Protein AF-A0A3M1JWD9-F1 (afdb_monomer_lite)

Structure (mmCIF, N/CA/C/O backbone):
data_AF-A0A3M1JWD9-F1
#
_entry.id   AF-A0A3M1JWD9-F1
#
loop_
_atom_site.group_PDB
_atom_site.id
_atom_site.type_symbol
_atom_site.label_atom_id
_atom_site.label_alt_id
_atom_site.label_comp_id
_atom_site.label_asym_id
_atom_site.label_entity_id
_atom_site.label_seq_id
_atom_site.pdbx_PDB_ins_code
_atom_site.Cartn_x
_atom_site.Cartn_y
_atom_site.Cartn_z
_atom_site.occupancy
_atom_site.B_iso_or_equiv
_atom_site.auth_seq_id
_atom_site.auth_comp_id
_atom_site.auth_asym_id
_atom_site.auth_atom_id
_atom_site.pdbx_PDB_model_num
ATOM 1 N N . MET A 1 1 ? -65.377 -47.200 75.978 1.00 35.69 1 MET A N 1
ATOM 2 C CA . MET A 1 1 ? -64.411 -48.024 76.741 1.00 35.69 1 MET A CA 1
ATOM 3 C C . MET A 1 1 ? -63.009 -47.502 76.427 1.00 35.69 1 MET A C 1
ATOM 5 O O . MET A 1 1 ? -62.787 -47.122 75.287 1.00 35.69 1 MET A O 1
ATOM 9 N N . LYS A 1 2 ? -62.111 -47.412 77.419 1.00 32.00 2 LYS A N 1
ATOM 10 C CA . LYS A 1 2 ? -60.648 -47.199 77.240 1.00 32.00 2 LYS A CA 1
ATOM 11 C C . LYS A 1 2 ? -60.027 -48.441 76.540 1.00 32.00 2 LYS A C 1
ATOM 13 O O . LYS A 1 2 ? -60.719 -49.461 76.590 1.00 32.00 2 LYS A O 1
ATOM 18 N N . PRO A 1 3 ? -58.803 -48.431 75.941 1.00 41.81 3 PRO A N 1
ATOM 19 C CA . PRO A 1 3 ? -57.572 -47.765 76.435 1.00 41.81 3 PRO A CA 1
ATOM 20 C C . PRO A 1 3 ? -56.667 -47.033 75.382 1.00 41.81 3 PRO A C 1
ATOM 22 O O . PRO A 1 3 ? -56.728 -47.325 74.199 1.00 41.81 3 PRO A O 1
ATOM 25 N N . ILE A 1 4 ? -56.000 -45.916 75.739 1.00 27.55 4 ILE A N 1
ATOM 26 C CA . ILE A 1 4 ? -54.566 -45.740 76.148 1.00 27.55 4 ILE A CA 1
ATOM 27 C C . ILE A 1 4 ? -53.557 -45.538 74.980 1.00 27.55 4 ILE A C 1
ATOM 29 O O . ILE A 1 4 ? -53.114 -46.494 74.357 1.00 27.55 4 ILE A O 1
ATOM 33 N N . GLN A 1 5 ? -53.114 -44.282 74.790 1.00 41.72 5 GLN A N 1
ATOM 34 C CA . GLN A 1 5 ? -51.691 -43.902 74.580 1.00 41.72 5 GLN A CA 1
ATOM 35 C C . GLN A 1 5 ? -50.957 -43.988 75.943 1.00 41.72 5 GLN A C 1
ATOM 37 O O . GLN A 1 5 ? -51.644 -43.756 76.943 1.00 41.72 5 GLN A O 1
ATOM 42 N N . PRO A 1 6 ? -49.638 -44.290 76.064 1.00 43.62 6 PRO A N 1
ATOM 43 C CA . PRO A 1 6 ? -48.493 -43.409 75.697 1.00 43.62 6 PRO A CA 1
ATOM 44 C C . PRO A 1 6 ? -47.287 -44.213 75.120 1.00 43.62 6 PRO A C 1
ATOM 46 O O . PRO A 1 6 ? -47.471 -45.382 74.803 1.00 43.62 6 PRO A O 1
ATOM 49 N N . PHE A 1 7 ? -46.045 -43.742 74.898 1.00 26.66 7 PHE A N 1
ATOM 50 C CA . PHE A 1 7 ? -45.289 -42.470 75.062 1.00 26.66 7 PHE A CA 1
ATOM 51 C C . PHE A 1 7 ? -44.666 -42.090 73.676 1.00 26.66 7 PHE A C 1
ATOM 53 O O . PHE A 1 7 ? -44.664 -42.931 72.784 1.00 26.66 7 PHE A O 1
ATOM 60 N N . ILE A 1 8 ? -44.275 -40.857 73.303 1.00 28.14 8 ILE A N 1
ATOM 61 C CA . ILE A 1 8 ? -43.216 -39.929 73.789 1.00 28.14 8 ILE A CA 1
ATOM 62 C C . ILE A 1 8 ? -41.821 -40.586 73.768 1.00 28.14 8 ILE A C 1
ATOM 64 O O . ILE A 1 8 ? -41.510 -41.446 74.582 1.00 28.14 8 ILE A O 1
ATOM 68 N N . THR A 1 9 ? -40.956 -40.265 72.805 1.00 28.95 9 THR A N 1
ATOM 69 C CA . THR A 1 9 ? -39.949 -39.172 72.843 1.00 28.95 9 THR A CA 1
ATOM 70 C C . THR A 1 9 ? -39.309 -39.141 71.440 1.00 28.95 9 THR A C 1
ATOM 72 O O . THR A 1 9 ? -39.044 -40.223 70.929 1.00 28.95 9 THR A O 1
ATOM 75 N N . ALA A 1 10 ? -39.001 -38.053 70.724 1.00 28.61 10 ALA A N 1
ATOM 76 C CA . ALA A 1 10 ? -39.147 -36.583 70.813 1.00 28.61 10 ALA A CA 1
ATOM 77 C C . ALA A 1 10 ? -38.858 -36.026 69.380 1.00 28.61 10 ALA A C 1
ATOM 79 O O . ALA A 1 10 ? -38.551 -36.820 68.495 1.00 28.61 10 ALA A O 1
ATOM 80 N N . PHE A 1 11 ? -38.786 -34.732 69.042 1.00 25.92 11 PHE A N 1
ATOM 81 C CA . PHE A 1 11 ? -39.515 -33.479 69.322 1.00 25.92 11 PHE A CA 1
ATOM 82 C C . PHE A 1 11 ? -38.855 -32.414 68.401 1.00 25.92 11 PHE A C 1
ATOM 84 O O . PHE A 1 11 ? -37.634 -32.366 68.342 1.00 25.92 11 PHE A O 1
ATOM 91 N N . MET A 1 12 ? -39.644 -31.576 67.709 1.00 24.31 12 MET A N 1
ATOM 92 C CA . MET A 1 12 ? -39.230 -30.385 66.921 1.00 24.31 12 MET A CA 1
ATOM 93 C C . MET A 1 12 ? -38.185 -30.523 65.778 1.00 24.31 12 MET A C 1
ATOM 95 O O . MET A 1 12 ? -36.985 -30.533 66.018 1.00 24.31 12 MET A O 1
ATOM 99 N N . ILE A 1 13 ? -38.635 -30.370 64.520 1.00 29.95 13 ILE A N 1
ATOM 100 C CA . ILE A 1 13 ? -38.531 -29.097 63.761 1.00 29.95 13 ILE A CA 1
ATOM 101 C C . ILE A 1 13 ? -39.474 -29.111 62.529 1.00 29.95 13 ILE A C 1
ATOM 103 O O . ILE A 1 13 ? -39.575 -30.101 61.818 1.00 29.95 13 ILE A O 1
ATOM 107 N N . LEU A 1 14 ? -40.181 -27.985 62.370 1.00 26.78 14 LEU A N 1
ATOM 108 C CA . LEU A 1 14 ? -41.050 -27.465 61.293 1.00 26.78 14 LEU A CA 1
ATOM 109 C C . LEU A 1 14 ? -41.799 -28.385 60.297 1.00 26.78 14 LEU A C 1
ATOM 111 O O . LEU A 1 14 ? -41.238 -29.069 59.448 1.00 26.78 14 LEU A O 1
ATOM 115 N N . VAL A 1 15 ? -43.120 -28.167 60.275 1.00 31.98 15 VAL A N 1
ATOM 116 C CA . VAL A 1 15 ? -44.049 -28.472 59.177 1.00 31.98 15 VAL A CA 1
ATOM 117 C C . VAL A 1 15 ? -44.292 -27.197 58.361 1.00 31.98 15 VAL A C 1
ATOM 119 O O . VAL A 1 15 ? -44.825 -26.247 58.924 1.00 31.98 15 VAL A O 1
ATOM 122 N N . LEU A 1 16 ? -43.973 -27.196 57.059 1.00 28.28 16 LEU A N 1
ATOM 123 C CA . LEU A 1 16 ? -44.715 -26.509 55.978 1.00 28.28 16 LEU A CA 1
ATOM 124 C C . LEU A 1 16 ? -44.060 -26.855 54.622 1.00 28.28 16 LEU A C 1
ATOM 126 O O . LEU A 1 16 ? -43.038 -26.283 54.264 1.00 28.28 16 LEU A O 1
ATOM 130 N N . GLY A 1 17 ? -44.602 -27.821 53.871 1.00 30.42 17 GLY A N 1
ATOM 131 C CA . GLY A 1 17 ? -43.954 -28.232 52.611 1.00 30.42 17 GLY A CA 1
ATOM 132 C C . GLY A 1 17 ? -44.650 -29.298 51.764 1.00 30.42 17 GLY A C 1
ATOM 133 O O . GLY A 1 17 ? -44.000 -29.880 50.902 1.00 30.42 17 GLY A O 1
ATOM 134 N N . LEU A 1 18 ? -45.935 -29.603 52.000 1.00 30.53 18 LEU A N 1
ATOM 135 C CA . LEU A 1 18 ? -46.625 -30.687 51.278 1.00 30.53 18 LEU A CA 1
ATOM 136 C C . LEU A 1 18 ? -48.117 -30.425 50.975 1.00 30.53 18 LEU A C 1
ATOM 138 O O . LEU A 1 18 ? -48.943 -31.331 51.012 1.00 30.53 18 LEU A O 1
ATOM 142 N N . ILE A 1 19 ? -48.457 -29.175 50.652 1.00 30.81 19 ILE A N 1
ATOM 143 C CA . ILE A 1 19 ? -49.712 -28.756 50.001 1.00 30.81 19 ILE A CA 1
ATOM 144 C C . ILE A 1 19 ? -49.275 -27.611 49.066 1.00 30.81 19 ILE A C 1
ATOM 146 O O . ILE A 1 19 ? -48.967 -26.537 49.561 1.00 30.81 19 ILE A O 1
ATOM 150 N N . THR A 1 20 ? -49.026 -27.798 47.767 1.00 29.70 20 THR A N 1
ATOM 151 C CA . THR A 1 20 ? -49.975 -28.219 46.725 1.00 29.70 20 THR A CA 1
ATOM 152 C C . THR A 1 20 ? -49.298 -29.017 45.591 1.00 29.70 20 THR A C 1
ATOM 154 O O . THR A 1 20 ? -48.556 -28.478 44.775 1.00 29.70 20 THR A O 1
ATOM 157 N N . ARG A 1 21 ? -49.616 -30.312 45.456 1.00 35.84 21 ARG A N 1
ATOM 158 C CA . ARG A 1 21 ? -49.364 -31.095 44.225 1.00 35.84 21 ARG A CA 1
ATOM 159 C C . ARG A 1 21 ? -50.585 -31.944 43.862 1.00 35.84 21 ARG A C 1
ATOM 161 O O . ARG A 1 21 ? -50.501 -33.165 43.861 1.00 35.84 21 ARG A O 1
ATOM 168 N N . LEU A 1 22 ? -51.721 -31.294 43.582 1.00 31.48 22 LEU A N 1
ATOM 169 C CA . LEU A 1 22 ? -52.832 -31.893 42.824 1.00 31.48 22 LEU A CA 1
ATOM 170 C C . LEU A 1 22 ? -53.835 -30.823 42.330 1.00 31.48 22 LEU A C 1
ATOM 172 O O . LEU A 1 22 ? -54.925 -30.670 42.872 1.00 31.48 22 LEU A O 1
ATOM 176 N N . SER A 1 23 ? -53.469 -30.064 41.294 1.00 28.20 23 SER A N 1
ATOM 177 C CA . SER A 1 23 ? -54.417 -29.226 40.532 1.00 28.20 23 SER A CA 1
ATOM 178 C C . SER A 1 23 ? -53.937 -28.994 39.094 1.00 28.20 23 SER A C 1
ATOM 180 O O . SER A 1 23 ? -53.903 -27.870 38.604 1.00 28.20 23 SER A O 1
ATOM 182 N N . ALA A 1 24 ? -53.525 -30.071 38.423 1.00 38.38 24 ALA A N 1
ATOM 183 C CA . ALA A 1 24 ? -53.175 -30.054 37.007 1.00 38.38 24 ALA A CA 1
ATOM 184 C C . ALA A 1 24 ? -54.353 -30.571 36.168 1.00 38.38 24 ALA A C 1
ATOM 186 O O . ALA A 1 24 ? -54.368 -31.739 35.787 1.00 38.38 24 ALA A O 1
ATOM 187 N N . GLN A 1 25 ? -55.343 -29.711 35.904 1.00 36.28 25 GLN A N 1
ATOM 188 C CA . GLN A 1 25 ? -56.221 -29.818 34.731 1.00 36.28 25 GLN A CA 1
ATOM 189 C C . GLN A 1 25 ? -57.067 -28.546 34.545 1.00 36.28 25 GLN A C 1
ATOM 191 O O . GLN A 1 25 ? -57.736 -28.111 35.476 1.00 36.28 25 GLN A O 1
ATOM 196 N N . ILE A 1 26 ? -57.096 -28.050 33.299 1.00 33.19 26 ILE A N 1
ATOM 197 C CA . ILE A 1 26 ? -57.916 -26.939 32.770 1.00 33.19 26 ILE A CA 1
ATOM 198 C C . ILE A 1 26 ? -57.458 -25.523 33.186 1.00 33.19 26 ILE A C 1
ATOM 200 O O . ILE A 1 26 ? -57.564 -25.128 34.341 1.00 33.19 26 ILE A O 1
ATOM 204 N N . GLY A 1 27 ? -57.064 -24.725 32.184 1.00 30.48 27 GLY A N 1
ATOM 205 C CA . GLY A 1 27 ? -56.788 -23.287 32.301 1.00 30.48 27 GLY A CA 1
ATOM 206 C C . GLY A 1 27 ? -55.312 -22.943 32.102 1.00 30.48 27 GLY A C 1
ATOM 207 O O . GLY A 1 27 ? -54.472 -23.317 32.913 1.00 30.48 27 GLY A O 1
ATOM 208 N N . GLY A 1 28 ? -54.993 -22.225 31.020 1.00 41.16 28 GLY A N 1
ATOM 209 C CA . GLY A 1 28 ? -53.650 -21.681 30.814 1.00 41.16 28 GLY A CA 1
ATOM 210 C C . GLY A 1 28 ? -53.363 -20.587 31.840 1.00 41.16 28 GLY A C 1
ATOM 211 O O . GLY A 1 28 ? -54.131 -19.632 31.945 1.00 41.16 28 GLY A O 1
ATOM 212 N N . VAL A 1 29 ? -52.273 -20.736 32.589 1.00 33.75 29 VAL A N 1
ATOM 213 C CA . VAL A 1 29 ? -51.795 -19.731 33.543 1.00 33.75 29 VAL A CA 1
ATOM 214 C C . VAL A 1 29 ? -50.568 -19.059 32.923 1.00 33.75 29 VAL A C 1
ATOM 216 O O . VAL A 1 29 ? -49.605 -19.771 32.631 1.00 33.75 29 VAL A O 1
ATOM 219 N N . PRO A 1 30 ? -50.580 -17.732 32.697 1.00 42.66 30 PRO A N 1
ATOM 220 C CA . PRO A 1 30 ? -49.376 -16.985 32.353 1.00 42.66 30 PRO A CA 1
ATOM 221 C C . PRO A 1 30 ? -48.346 -17.187 33.464 1.00 42.66 30 PRO A C 1
ATOM 223 O O . PRO A 1 30 ? -48.659 -17.014 34.644 1.00 42.66 30 PRO A O 1
ATOM 226 N N . MET A 1 31 ? -47.156 -17.665 33.108 1.00 50.00 31 MET A N 1
ATOM 227 C CA . MET A 1 31 ? -46.143 -18.015 34.095 1.00 50.00 31 MET A CA 1
ATOM 228 C C . MET A 1 31 ? -45.059 -16.918 34.143 1.00 50.00 31 MET A C 1
ATOM 230 O O . MET A 1 31 ? -44.410 -16.608 33.139 1.00 50.00 31 MET A O 1
ATOM 234 N N . THR A 1 32 ? -44.832 -16.383 35.346 1.00 53.12 32 THR A N 1
ATOM 235 C CA . THR A 1 32 ? -44.079 -15.149 35.653 1.00 53.12 32 THR A CA 1
ATOM 236 C C . THR A 1 32 ? -42.563 -15.366 35.857 1.00 53.12 32 THR A C 1
ATOM 238 O O . THR A 1 32 ? -42.017 -14.981 36.890 1.00 53.12 32 THR A O 1
ATOM 241 N N . TRP A 1 33 ? -41.881 -16.041 34.925 1.00 76.81 33 TRP A N 1
ATOM 242 C CA . TRP A 1 33 ? -40.472 -16.486 35.073 1.00 76.81 33 TRP A CA 1
ATOM 243 C C . TRP A 1 33 ? -39.522 -15.948 33.996 1.00 76.81 33 TRP A C 1
ATOM 245 O O . TRP A 1 33 ? -38.319 -16.152 34.110 1.00 76.81 33 TRP A O 1
ATOM 255 N N . LEU A 1 34 ? -40.013 -15.256 32.961 1.00 88.75 34 LEU A N 1
ATOM 256 C CA . LEU A 1 34 ? -39.143 -14.594 31.983 1.00 88.75 34 LEU A CA 1
ATOM 257 C C . LEU A 1 34 ? -38.710 -13.219 32.506 1.00 88.75 34 LEU A C 1
ATOM 259 O O . LEU A 1 34 ? -39.529 -12.434 32.976 1.00 88.75 34 LEU A O 1
ATOM 263 N N . SER A 1 35 ? -37.427 -12.909 32.361 1.00 88.06 35 SER A N 1
ATOM 264 C CA . SER A 1 35 ? -36.840 -11.592 32.607 1.00 88.06 35 SER A CA 1
ATOM 265 C C . SER A 1 35 ? -36.084 -11.111 31.369 1.00 88.06 35 SER A C 1
ATOM 267 O O . SER A 1 35 ? -35.582 -11.921 30.587 1.00 88.06 35 SER A O 1
ATOM 269 N N . ALA A 1 36 ? -36.006 -9.793 31.184 1.00 89.75 36 ALA A N 1
ATOM 270 C CA . ALA A 1 36 ? -35.262 -9.167 30.097 1.00 89.75 36 ALA A CA 1
ATOM 271 C C . ALA A 1 36 ? -34.431 -7.994 30.628 1.00 89.75 36 ALA A C 1
ATOM 273 O O . ALA A 1 36 ? -34.972 -6.989 31.089 1.00 89.75 36 ALA A O 1
ATOM 274 N N . THR A 1 37 ? -33.110 -8.120 30.550 1.00 85.94 37 THR A N 1
ATOM 275 C CA . THR A 1 37 ? -32.156 -7.071 30.914 1.00 85.94 37 THR A CA 1
ATOM 276 C C . THR A 1 37 ? -31.756 -6.298 29.655 1.00 85.94 37 THR A C 1
ATOM 278 O O . THR A 1 37 ? -31.309 -6.925 28.688 1.00 85.94 37 THR A O 1
ATOM 281 N N . PRO A 1 38 ? -31.902 -4.961 29.618 1.00 86.06 38 PRO A N 1
ATOM 282 C CA . PRO A 1 38 ? -31.451 -4.171 28.482 1.00 86.06 38 PRO A CA 1
ATOM 283 C C . PRO A 1 38 ? -29.920 -4.118 28.433 1.00 86.06 38 PRO A C 1
ATOM 285 O O . PRO A 1 38 ? -29.265 -3.878 29.446 1.00 86.06 38 PRO A O 1
ATOM 288 N N . GLY A 1 39 ? -29.372 -4.320 27.240 1.00 81.25 39 GLY A N 1
ATOM 289 C CA . GLY A 1 39 ? -27.975 -4.087 26.897 1.00 81.25 39 GLY A CA 1
ATOM 290 C C . GLY A 1 39 ? -27.831 -2.945 25.885 1.00 81.25 39 GLY A C 1
ATOM 291 O O . GLY A 1 39 ? -28.811 -2.294 25.509 1.00 81.25 39 GLY A O 1
ATOM 292 N N . ASN A 1 40 ? -26.602 -2.728 25.416 1.00 82.56 40 ASN A N 1
ATOM 293 C CA . ASN A 1 40 ? -26.287 -1.768 24.364 1.00 82.56 40 ASN A CA 1
ATOM 294 C C . ASN A 1 40 ? -26.535 -2.460 23.020 1.00 82.56 40 ASN A C 1
ATOM 296 O O . ASN A 1 40 ? -25.865 -3.442 22.702 1.00 82.56 40 ASN A O 1
ATOM 300 N N . ASN A 1 41 ? -27.557 -2.012 22.286 1.00 84.06 41 ASN A N 1
ATOM 301 C CA . ASN A 1 41 ? -28.119 -2.672 21.098 1.00 84.06 41 ASN A CA 1
ATOM 302 C C . ASN A 1 41 ? -28.364 -4.181 21.296 1.00 84.06 41 ASN A C 1
ATOM 304 O O . ASN A 1 41 ? -28.258 -4.982 20.371 1.00 84.06 41 ASN A O 1
ATOM 308 N N . SER A 1 42 ? -28.701 -4.575 22.526 1.00 85.88 42 SER A N 1
ATOM 309 C CA . SER A 1 42 ? -28.906 -5.970 22.907 1.00 85.88 42 SER A CA 1
ATOM 310 C C . SER A 1 42 ? -29.948 -6.112 24.020 1.00 85.88 42 SER A C 1
ATOM 312 O O . SER A 1 42 ? -30.280 -5.154 24.720 1.00 85.88 42 SER A O 1
ATOM 314 N N . VAL A 1 43 ? -30.491 -7.317 24.182 1.00 89.19 43 VAL A N 1
ATOM 315 C CA . VAL A 1 43 ? -31.325 -7.727 25.320 1.00 89.19 43 VAL A CA 1
ATOM 316 C C . VAL A 1 43 ? -30.861 -9.094 25.784 1.00 89.19 43 VAL A C 1
ATOM 318 O O . VAL A 1 43 ? -30.867 -10.043 25.005 1.00 89.19 43 VAL A O 1
ATOM 321 N N . ARG A 1 44 ? -30.538 -9.227 27.070 1.00 89.31 44 ARG A N 1
ATOM 322 C CA . ARG A 1 44 ? -30.316 -10.532 27.695 1.00 89.31 44 ARG A CA 1
ATOM 323 C C . ARG A 1 44 ? -31.612 -11.010 28.338 1.00 89.31 44 ARG A C 1
ATOM 325 O O . ARG A 1 44 ? -32.059 -10.448 29.335 1.00 89.31 44 ARG A O 1
ATOM 332 N N . LEU A 1 45 ? -32.207 -12.046 27.766 1.00 92.25 45 LEU A N 1
ATOM 333 C CA . LEU A 1 45 ? -33.299 -12.803 28.362 1.00 92.25 45 LEU A CA 1
ATOM 334 C C . LEU A 1 45 ? -32.738 -13.830 29.348 1.00 92.25 45 LEU A C 1
ATOM 336 O O . LEU A 1 45 ? -31.727 -14.474 29.065 1.00 92.25 45 LEU A O 1
ATOM 340 N N . ALA A 1 46 ? -33.410 -14.011 30.479 1.00 89.25 46 ALA A N 1
ATOM 341 C CA . ALA A 1 46 ? -33.136 -15.104 31.408 1.00 89.25 46 ALA A CA 1
ATOM 342 C C . ALA A 1 46 ? -34.436 -15.616 32.034 1.00 89.25 46 ALA A C 1
ATOM 344 O O . ALA A 1 46 ? -35.350 -14.822 32.275 1.00 89.25 46 ALA A O 1
ATOM 345 N N . TRP A 1 47 ? -34.527 -16.922 32.281 1.00 89.19 47 TRP A N 1
ATOM 346 C CA . TRP A 1 47 ? -35.755 -17.575 32.729 1.00 89.19 47 TRP A CA 1
ATOM 347 C C . TRP A 1 47 ? -35.507 -18.816 33.598 1.00 89.19 47 TRP A C 1
ATOM 349 O O . TRP A 1 47 ? -34.475 -19.468 33.475 1.00 89.19 47 TRP A O 1
ATOM 359 N N . ASP A 1 48 ? -36.455 -19.182 34.461 1.00 84.12 48 ASP A N 1
ATOM 360 C CA . ASP A 1 48 ? -36.335 -20.391 35.295 1.00 84.12 48 ASP A CA 1
ATOM 361 C C . ASP A 1 48 ? -36.350 -21.703 34.474 1.00 84.12 48 ASP A C 1
ATOM 363 O O . ASP A 1 48 ? -37.097 -21.827 33.501 1.00 84.12 48 ASP A O 1
ATOM 367 N N . PRO A 1 49 ? -35.572 -22.736 34.852 1.00 83.75 49 PRO A N 1
ATOM 368 C CA . PRO A 1 49 ? -35.532 -23.995 34.112 1.00 83.75 49 PRO A CA 1
ATOM 369 C C . PRO A 1 49 ? -36.831 -24.803 34.264 1.00 83.75 49 PRO A C 1
ATOM 371 O O . PRO A 1 49 ? -37.258 -25.144 35.372 1.00 83.75 49 PRO A O 1
ATOM 374 N N . VAL A 1 50 ? -37.430 -25.191 33.134 1.00 83.31 50 VAL A N 1
ATOM 375 C CA . VAL A 1 50 ? -38.609 -26.066 33.094 1.00 83.31 50 VAL A CA 1
ATOM 376 C C . VAL A 1 50 ? -38.195 -27.514 33.372 1.00 83.31 50 VAL A C 1
ATOM 378 O O . VAL A 1 50 ? -37.603 -28.189 32.537 1.00 83.31 50 VAL A O 1
ATOM 381 N N . ASN A 1 51 ? -38.541 -28.017 34.556 1.00 80.31 51 ASN A N 1
ATOM 382 C CA . ASN A 1 51 ? -38.242 -29.388 34.976 1.00 80.31 51 ASN A CA 1
ATOM 383 C C . ASN A 1 51 ? -39.326 -30.387 34.517 1.00 80.31 51 ASN A C 1
ATOM 385 O O . ASN A 1 51 ? -40.001 -30.996 35.350 1.00 80.31 51 ASN A O 1
ATOM 389 N N . ASP A 1 52 ? -39.489 -30.555 33.201 1.00 83.50 52 ASP A N 1
ATOM 390 C CA . ASP A 1 52 ? -40.364 -31.573 32.596 1.00 83.50 52 ASP A CA 1
ATOM 391 C C . ASP A 1 52 ? -39.539 -32.559 31.739 1.00 83.50 52 ASP A C 1
ATOM 393 O O . ASP A 1 52 ? -38.784 -32.118 30.873 1.00 83.50 52 ASP A O 1
ATOM 397 N N . PRO A 1 53 ? -39.651 -33.889 31.939 1.00 82.62 53 PRO A N 1
ATOM 398 C CA . PRO A 1 53 ? -38.870 -34.876 31.186 1.00 82.62 53 PRO A CA 1
ATOM 399 C C . PRO A 1 53 ? -39.239 -34.970 29.695 1.00 82.62 53 PRO A C 1
ATOM 401 O O . PRO A 1 53 ? -38.509 -35.603 28.937 1.00 82.62 53 PRO A O 1
ATOM 404 N N . GLY A 1 54 ? -40.360 -34.379 29.272 1.00 84.44 54 GLY A N 1
ATOM 405 C CA . GLY A 1 54 ? -40.748 -34.243 27.871 1.00 84.44 54 GLY A CA 1
ATOM 406 C C . GLY A 1 54 ? -40.312 -32.926 27.222 1.00 84.44 54 GLY A C 1
ATOM 407 O O . GLY A 1 54 ? -40.654 -32.711 26.060 1.00 84.44 54 GLY A O 1
ATOM 408 N N . LEU A 1 55 ? -39.607 -32.032 27.927 1.00 87.50 55 LEU A N 1
ATOM 409 C CA . LEU A 1 55 ? -39.150 -30.748 27.386 1.00 87.50 55 LEU A CA 1
ATOM 410 C C . LEU A 1 55 ? -38.291 -30.945 26.124 1.00 87.50 55 LEU A C 1
ATOM 412 O O . LEU A 1 55 ? -37.198 -31.503 26.176 1.00 87.50 55 LEU A O 1
ATOM 416 N N . SER A 1 56 ? -38.787 -30.458 24.984 1.00 90.62 56 SER A N 1
ATOM 417 C CA . SER A 1 56 ? -38.170 -30.639 23.666 1.00 90.62 56 SER A CA 1
ATOM 418 C C . SER A 1 56 ? -37.674 -29.340 23.033 1.00 90.62 56 SER A C 1
ATOM 420 O O . SER A 1 56 ? -36.818 -29.389 22.144 1.00 90.62 56 SER A O 1
ATOM 422 N N . LYS A 1 57 ? -38.179 -28.169 23.452 1.00 92.31 57 LYS A N 1
ATOM 423 C CA . LYS A 1 57 ? -37.741 -26.873 22.906 1.00 92.31 57 LYS A CA 1
ATOM 424 C C . LYS A 1 57 ? -38.102 -25.684 23.804 1.00 92.31 57 LYS A C 1
ATOM 426 O O . LYS A 1 57 ? -39.224 -25.611 24.299 1.00 92.31 57 LYS A O 1
ATOM 431 N N . TYR A 1 58 ? -37.213 -24.696 23.888 1.00 92.62 58 TYR A N 1
ATOM 432 C CA . TYR A 1 58 ? -37.589 -23.303 24.159 1.00 92.62 58 TYR A CA 1
ATOM 433 C C . TYR A 1 58 ? -37.651 -22.533 22.839 1.00 92.62 58 TYR A C 1
ATOM 435 O O . TYR A 1 58 ? -36.771 -22.684 21.996 1.00 92.62 58 TYR A O 1
ATOM 443 N N . ILE A 1 59 ? -38.668 -21.703 22.635 1.00 94.00 59 ILE A N 1
ATOM 444 C CA . ILE A 1 59 ? -38.854 -20.890 21.427 1.00 94.00 59 ILE A CA 1
ATOM 445 C C . ILE A 1 59 ? -38.905 -19.427 21.861 1.00 94.00 59 ILE A C 1
ATOM 447 O O . ILE A 1 59 ? -39.759 -19.054 22.661 1.00 94.00 59 ILE A O 1
ATOM 451 N N . ILE A 1 60 ? -37.999 -18.602 21.339 1.00 95.00 60 ILE A N 1
ATOM 452 C CA . ILE A 1 60 ? -37.875 -17.192 21.705 1.00 95.00 60 ILE A CA 1
ATOM 453 C C . ILE A 1 60 ? -38.643 -16.365 20.672 1.00 95.00 60 ILE A C 1
ATOM 455 O O . ILE A 1 60 ? -38.340 -16.421 19.475 1.00 95.00 60 ILE A O 1
ATOM 459 N N . LEU A 1 61 ? -39.628 -15.589 21.127 1.00 95.62 61 LEU A N 1
ATOM 460 C CA . LEU A 1 61 ? -40.393 -14.662 20.298 1.00 95.62 61 LEU A CA 1
ATOM 461 C C . LEU A 1 61 ? -40.089 -13.211 20.673 1.00 95.62 61 LEU A C 1
ATOM 463 O O . LEU A 1 61 ? -39.907 -12.894 21.849 1.00 95.62 61 LEU A O 1
ATOM 467 N N . ARG A 1 62 ? -40.093 -12.334 19.665 1.00 96.50 62 ARG A N 1
ATOM 468 C CA . ARG A 1 62 ? -39.916 -10.884 19.797 1.00 96.50 62 ARG A CA 1
ATOM 469 C C . ARG A 1 62 ? -40.899 -10.119 18.920 1.00 96.50 62 ARG A C 1
ATOM 471 O O . ARG A 1 62 ? -41.082 -10.455 17.751 1.00 96.50 62 ARG A O 1
ATOM 478 N N . GLY A 1 63 ? -41.448 -9.029 19.443 1.00 95.06 63 GLY A N 1
ATOM 479 C CA . GLY A 1 63 ? -42.262 -8.066 18.704 1.00 95.06 63 GLY A CA 1
ATOM 480 C C . GLY A 1 63 ? -41.902 -6.616 19.021 1.00 95.06 63 GLY A C 1
ATOM 481 O O . GLY A 1 63 ? -41.219 -6.319 20.000 1.00 95.06 63 GLY A O 1
ATOM 482 N N . ARG A 1 64 ? -42.396 -5.692 18.187 1.00 93.38 64 ARG A N 1
ATOM 483 C CA . ARG A 1 64 ? -42.484 -4.253 18.527 1.00 93.38 64 ARG A CA 1
ATOM 484 C C . ARG A 1 64 ? -43.761 -3.929 19.316 1.00 93.38 64 ARG A C 1
ATOM 486 O O . ARG A 1 64 ? -43.877 -2.839 19.863 1.00 93.38 64 ARG A O 1
ATOM 493 N N . HIS A 1 65 ? -44.673 -4.899 19.391 1.00 91.94 65 HIS A N 1
ATOM 494 C CA . HIS A 1 65 ? -45.864 -4.930 20.231 1.00 91.94 65 HIS A CA 1
ATOM 495 C C . HIS A 1 65 ? -46.026 -6.345 20.807 1.00 91.94 65 HIS A C 1
ATOM 497 O O . HIS A 1 65 ? -45.569 -7.317 20.202 1.00 91.94 65 HIS A O 1
ATOM 503 N N . ASP A 1 66 ? -46.697 -6.453 21.946 1.00 88.00 66 ASP A N 1
ATOM 504 C CA . ASP A 1 66 ? -47.060 -7.697 22.636 1.00 88.00 66 ASP A CA 1
ATOM 505 C C . ASP A 1 66 ? -48.017 -8.590 21.824 1.00 88.00 66 ASP A C 1
ATOM 507 O O . ASP A 1 66 ? -47.876 -9.809 21.815 1.00 88.00 66 ASP A O 1
ATOM 511 N N . TRP A 1 67 ? -48.948 -8.000 21.073 1.00 84.62 67 TRP A N 1
ATOM 512 C CA . TRP A 1 67 ? -49.906 -8.728 20.227 1.00 84.62 67 TRP A CA 1
ATOM 513 C C . TRP A 1 67 ? -49.357 -9.169 18.854 1.00 84.62 67 TRP A C 1
ATOM 515 O O . TRP A 1 67 ? -50.077 -9.820 18.096 1.00 84.62 67 TRP A O 1
ATOM 525 N N . ASN A 1 68 ? -48.110 -8.832 18.502 1.00 88.94 68 ASN A N 1
ATOM 526 C CA . ASN A 1 68 ? -47.494 -9.228 17.228 1.00 88.94 68 ASN A CA 1
ATOM 527 C C . ASN A 1 68 ? -45.993 -9.508 17.393 1.00 88.94 68 ASN A C 1
ATOM 529 O O . ASN A 1 68 ? -45.146 -8.626 17.209 1.00 88.94 68 ASN A O 1
ATOM 533 N N . MET A 1 69 ? -45.684 -10.758 17.741 1.00 92.44 69 MET A N 1
ATOM 534 C CA . MET A 1 69 ? -44.328 -11.257 17.954 1.00 92.44 69 MET A CA 1
ATOM 535 C C . MET A 1 69 ? -43.996 -12.364 16.949 1.00 92.44 69 MET A C 1
ATOM 537 O O . MET A 1 69 ? -44.800 -13.264 16.711 1.00 92.44 69 MET A O 1
ATOM 541 N N . ALA A 1 70 ? -42.789 -12.323 16.389 1.00 94.31 70 ALA A N 1
ATOM 542 C CA . ALA A 1 70 ? -42.247 -13.369 15.531 1.00 94.31 70 ALA A CA 1
ATOM 543 C C . ALA A 1 70 ? -41.235 -14.217 16.308 1.00 94.31 70 ALA A C 1
ATOM 545 O O . ALA A 1 70 ? -40.526 -13.700 17.174 1.00 94.31 70 ALA A O 1
ATOM 546 N N . LYS A 1 71 ? -41.119 -15.506 15.970 1.00 95.38 71 LYS A N 1
ATOM 547 C CA . LYS A 1 71 ? -39.994 -16.330 16.426 1.00 95.38 71 LYS A CA 1
ATOM 548 C C . LYS A 1 71 ? -38.688 -15.709 15.919 1.00 95.38 71 LYS A C 1
ATOM 550 O O . LYS A 1 71 ? -38.539 -15.535 14.711 1.00 95.38 71 LYS A O 1
ATOM 555 N N . ILE A 1 72 ? -37.754 -15.444 16.828 1.00 95.19 72 ILE A N 1
ATOM 556 C CA . ILE A 1 72 ? -36.381 -15.048 16.487 1.00 95.19 72 ILE A CA 1
ATOM 557 C C . ILE A 1 72 ? -35.396 -16.208 16.633 1.00 95.19 72 ILE A C 1
ATOM 559 O O . ILE A 1 72 ? -34.490 -16.316 15.816 1.00 95.19 72 ILE A O 1
ATOM 563 N N . ASP A 1 73 ? -35.613 -17.116 17.592 1.00 95.12 73 ASP A N 1
ATOM 564 C CA . ASP A 1 73 ? -34.751 -18.288 17.780 1.00 95.12 73 ASP A CA 1
ATOM 565 C C . ASP A 1 73 ? -35.466 -19.437 18.522 1.00 95.12 73 ASP A C 1
ATOM 567 O O . ASP A 1 73 ? -36.637 -19.332 18.903 1.00 95.12 73 ASP A O 1
ATOM 571 N N . SER A 1 74 ? -34.796 -20.573 18.701 1.00 93.19 74 SER A N 1
ATOM 572 C CA . SER A 1 74 ? -35.219 -21.657 19.585 1.00 93.19 74 SER A CA 1
ATOM 573 C C . SER A 1 74 ? -34.061 -22.546 20.023 1.00 93.19 74 SER A C 1
ATOM 575 O O . SER A 1 74 ? -33.290 -22.987 19.176 1.00 93.19 74 SER A O 1
ATOM 577 N N . ILE A 1 75 ? -34.053 -22.940 21.295 1.00 91.94 75 ILE A N 1
ATOM 578 C CA . ILE A 1 75 ? -33.112 -23.904 21.873 1.00 91.94 75 ILE A CA 1
ATOM 579 C C . ILE A 1 75 ? -33.776 -25.297 21.871 1.00 91.94 75 ILE A C 1
ATOM 581 O O . ILE A 1 75 ? -34.731 -25.503 22.626 1.00 91.94 75 ILE A O 1
ATOM 585 N N . PRO A 1 76 ? -33.352 -26.247 21.014 1.00 92.31 76 PRO A N 1
ATOM 586 C CA . PRO A 1 76 ? -33.886 -27.609 20.984 1.00 92.31 76 PRO A CA 1
ATOM 587 C C . PRO A 1 76 ? -33.227 -28.507 22.040 1.00 92.31 76 PRO A C 1
ATOM 589 O O . PRO A 1 76 ? -32.034 -28.384 22.298 1.00 92.31 76 PRO A O 1
ATOM 592 N N . ASN A 1 77 ? -33.992 -29.455 22.590 1.00 88.50 77 ASN A N 1
ATOM 593 C CA . ASN A 1 77 ? -33.565 -30.401 23.634 1.00 88.50 77 ASN A CA 1
ATOM 594 C C . ASN A 1 77 ? -32.789 -29.736 24.800 1.00 88.50 77 ASN A C 1
ATOM 596 O O . ASN A 1 77 ? -31.686 -30.185 25.122 1.00 88.50 77 ASN A O 1
ATOM 600 N N . PRO A 1 78 ? -33.316 -28.648 25.397 1.00 85.62 78 PRO A N 1
ATOM 601 C CA . PRO A 1 78 ? -32.583 -27.859 26.380 1.00 85.62 78 PRO A CA 1
ATOM 602 C C . PRO A 1 78 ? -32.303 -28.639 27.671 1.00 85.62 78 PRO A C 1
ATOM 604 O O . PRO A 1 78 ? -33.119 -29.421 28.160 1.00 85.62 78 PRO A O 1
ATOM 607 N N . THR A 1 79 ? -31.145 -28.364 28.254 1.00 83.31 79 THR A N 1
ATOM 608 C CA . THR A 1 79 ? -30.722 -28.815 29.579 1.00 83.31 79 THR A CA 1
ATOM 609 C C . THR A 1 79 ? -31.224 -27.867 30.675 1.00 83.31 79 THR A C 1
ATOM 611 O O . THR A 1 79 ? -31.686 -26.757 30.410 1.00 83.31 79 THR A O 1
ATOM 614 N N . ALA A 1 80 ? -31.070 -28.261 31.943 1.00 75.81 80 ALA A N 1
ATOM 615 C CA . ALA A 1 80 ? -31.404 -27.407 33.090 1.00 75.81 80 ALA A CA 1
ATOM 616 C C . ALA A 1 80 ? -30.557 -26.114 33.190 1.00 75.81 80 ALA A C 1
ATOM 618 O O . ALA A 1 80 ? -30.898 -25.228 33.970 1.00 75.81 80 ALA A O 1
ATOM 619 N N . SER A 1 81 ? -29.467 -26.000 32.420 1.00 76.25 81 SER A N 1
ATOM 620 C CA . SER A 1 81 ? -28.625 -24.798 32.314 1.00 76.25 81 SER A CA 1
ATOM 621 C C . SER A 1 81 ? -28.986 -23.873 31.145 1.00 76.25 81 SER A C 1
ATOM 623 O O . SER A 1 81 ? -28.469 -22.760 31.087 1.00 76.25 81 SER A O 1
ATOM 625 N N . ASP A 1 82 ? -29.869 -24.288 30.230 1.00 86.19 82 ASP A N 1
ATOM 626 C CA . ASP A 1 82 ? -30.228 -23.509 29.036 1.00 86.19 82 ASP A CA 1
ATOM 627 C C . ASP A 1 82 ? -31.349 -22.503 29.341 1.00 86.19 82 ASP A C 1
ATOM 629 O O . ASP A 1 82 ? -32.478 -22.593 28.857 1.00 86.19 82 ASP A O 1
ATOM 633 N N . THR A 1 83 ? -31.023 -21.559 30.221 1.00 88.12 83 THR A N 1
ATOM 634 C CA . THR A 1 83 ? -31.942 -20.612 30.871 1.00 88.12 83 THR A CA 1
ATOM 635 C C . THR A 1 83 ? -31.727 -19.155 30.458 1.00 88.12 83 THR A C 1
ATOM 637 O O . THR A 1 83 ? -32.270 -18.241 31.077 1.00 88.12 83 THR A O 1
ATOM 640 N N . VAL A 1 84 ? -30.897 -18.911 29.440 1.00 88.19 84 VAL A N 1
ATOM 641 C CA . VAL A 1 84 ? -30.441 -17.576 29.031 1.00 88.19 84 VAL A CA 1
ATOM 642 C C . VAL A 1 84 ? -30.371 -17.482 27.508 1.00 88.19 84 VAL A C 1
ATOM 644 O O . VAL A 1 84 ? -29.939 -18.418 26.840 1.00 88.19 84 VAL A O 1
ATOM 647 N N . TYR A 1 85 ? -30.732 -16.321 26.962 1.00 91.19 85 TYR A N 1
ATOM 648 C CA . TYR A 1 85 ? -30.553 -15.976 25.551 1.00 91.19 85 TYR A CA 1
ATOM 649 C C . TYR A 1 85 ? -30.184 -14.498 25.410 1.00 91.19 85 TYR A C 1
ATOM 651 O O . TYR A 1 85 ? -30.726 -13.667 26.132 1.00 91.19 85 TYR A O 1
ATOM 659 N N . THR A 1 86 ? -29.310 -14.147 24.466 1.00 90.06 86 THR A N 1
ATOM 660 C CA . THR A 1 86 ? -28.996 -12.743 24.160 1.00 90.06 86 THR A CA 1
ATOM 661 C C . THR A 1 86 ? -29.446 -12.414 22.747 1.00 90.06 86 THR A C 1
ATOM 663 O O . THR A 1 86 ? -28.910 -12.949 21.781 1.00 90.06 86 THR A O 1
ATOM 666 N N . ASP A 1 87 ? -30.405 -11.503 22.630 1.00 91.50 87 ASP A N 1
ATOM 667 C CA . ASP A 1 87 ? -30.811 -10.918 21.360 1.00 91.50 87 ASP A CA 1
ATOM 668 C C . ASP A 1 87 ? -29.938 -9.702 21.038 1.00 91.50 87 ASP A C 1
ATOM 670 O O . ASP A 1 87 ? -29.851 -8.769 21.835 1.00 91.50 87 ASP A O 1
ATOM 674 N N . THR A 1 88 ? -29.316 -9.703 19.864 1.00 85.56 88 THR A N 1
ATOM 675 C CA . THR A 1 88 ? -28.462 -8.623 19.341 1.00 85.56 88 THR A CA 1
ATOM 676 C C . THR A 1 88 ? -29.083 -7.922 18.124 1.00 85.56 88 THR A C 1
ATOM 678 O O . THR A 1 88 ? -28.515 -6.986 17.571 1.00 85.56 88 THR A O 1
ATOM 681 N N . GLY A 1 89 ? -30.278 -8.341 17.691 1.00 86.88 89 GLY A N 1
ATOM 682 C CA . GLY A 1 89 ? -30.999 -7.781 16.544 1.00 86.88 89 GLY A CA 1
ATOM 683 C C . GLY A 1 89 ? -31.879 -6.575 16.891 1.00 86.88 89 GLY A C 1
ATOM 684 O O . GLY A 1 89 ? -32.932 -6.394 16.272 1.00 86.88 89 GLY A O 1
ATOM 685 N N . VAL A 1 90 ? -31.498 -5.797 17.905 1.00 88.94 90 VAL A N 1
ATOM 686 C CA . VAL A 1 90 ? -32.290 -4.701 18.479 1.00 88.94 90 VAL A CA 1
ATOM 687 C C . VAL A 1 90 ? -31.539 -3.374 18.479 1.00 88.94 90 VAL A C 1
ATOM 689 O O . VAL A 1 90 ? -30.322 -3.323 18.357 1.00 88.94 90 VAL A O 1
ATOM 692 N N . GLN A 1 91 ? -32.284 -2.280 18.611 1.00 88.25 91 GLN A N 1
ATOM 693 C CA . GLN A 1 91 ? -31.742 -0.924 18.653 1.00 88.25 91 GLN A CA 1
ATOM 694 C C . GLN A 1 91 ? -32.000 -0.280 20.012 1.00 88.25 91 GLN A C 1
ATOM 696 O O . GLN A 1 91 ? -33.083 -0.442 20.585 1.00 88.25 91 GLN A O 1
ATOM 701 N N . ASN A 1 92 ? -31.031 0.504 20.484 1.00 86.81 92 ASN A N 1
ATOM 702 C CA . ASN A 1 92 ? -31.221 1.398 21.620 1.00 86.81 92 ASN A CA 1
ATOM 703 C C . ASN A 1 92 ? -32.432 2.314 21.421 1.00 86.81 92 ASN A C 1
ATOM 705 O O . ASN A 1 92 ? -32.841 2.644 20.306 1.00 86.81 92 ASN A O 1
ATOM 709 N N . ASP A 1 93 ? -33.038 2.672 22.544 1.00 87.19 93 ASP A N 1
ATOM 710 C CA . ASP A 1 93 ? -34.244 3.479 22.665 1.00 87.19 93 ASP A CA 1
ATOM 711 C C . ASP A 1 93 ? -35.530 2.945 21.999 1.00 87.19 93 ASP A C 1
ATOM 713 O O . ASP A 1 93 ? -36.603 3.530 22.173 1.00 87.19 93 ASP A O 1
ATOM 717 N N . SER A 1 94 ? -35.488 1.791 21.331 1.00 91.69 94 SER A N 1
ATOM 718 C CA . SER A 1 94 ? -36.684 1.108 20.832 1.00 91.69 94 SER A CA 1
ATOM 719 C C . SER A 1 94 ? -37.270 0.166 21.887 1.00 91.69 94 SER A C 1
ATOM 721 O O . SER A 1 94 ? -36.553 -0.629 22.483 1.00 91.69 94 SER A O 1
ATOM 723 N N . LEU A 1 95 ? -38.587 0.219 22.105 1.00 93.69 95 LEU A N 1
ATOM 724 C CA . LEU A 1 95 ? -39.280 -0.758 22.949 1.00 93.69 95 LEU A CA 1
ATOM 725 C C . LEU A 1 95 ? -39.475 -2.077 22.183 1.00 93.69 95 LEU A C 1
ATOM 727 O O . LEU A 1 95 ? -39.923 -2.074 21.031 1.00 93.69 95 LEU A O 1
ATOM 731 N N . TYR A 1 96 ? -39.163 -3.186 22.847 1.00 95.19 96 TYR A N 1
ATOM 732 C CA . TYR A 1 96 ? -39.366 -4.550 22.370 1.00 95.19 96 TYR A CA 1
ATOM 733 C C . TYR A 1 96 ? -40.138 -5.363 23.402 1.00 95.19 96 TYR A C 1
ATOM 735 O O . TYR A 1 96 ? -40.009 -5.148 24.607 1.00 95.19 96 TYR A O 1
ATOM 743 N N . TYR A 1 97 ? -40.910 -6.321 22.907 1.00 95.56 97 TYR A N 1
ATOM 744 C CA . TYR A 1 97 ? -41.690 -7.260 23.699 1.00 95.56 97 TYR A CA 1
ATOM 745 C C . TYR A 1 97 ? -41.176 -8.664 23.421 1.00 95.56 97 TYR A C 1
ATOM 747 O O . TYR A 1 97 ? -41.020 -9.026 22.254 1.00 95.56 97 TYR A O 1
ATOM 755 N N . TYR A 1 98 ? -40.921 -9.440 24.470 1.00 95.50 98 TYR A N 1
ATOM 756 C CA . TYR A 1 98 ? -40.459 -10.821 24.365 1.00 95.50 98 TYR A CA 1
ATOM 757 C C . TYR A 1 98 ? -41.415 -11.769 25.056 1.00 95.50 98 TYR A C 1
ATOM 759 O O . TYR A 1 98 ? -42.025 -11.432 26.066 1.00 95.50 98 TYR A O 1
ATOM 767 N N . THR A 1 99 ? -41.523 -12.978 24.527 1.00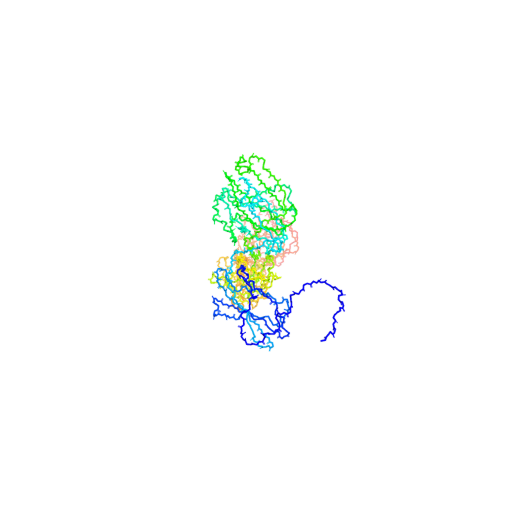 93.69 99 THR A N 1
ATOM 768 C CA . THR A 1 99 ? -42.220 -14.093 25.169 1.00 93.69 99 THR A CA 1
ATOM 769 C C . THR A 1 99 ? -41.486 -15.376 24.821 1.00 93.69 99 THR A C 1
ATOM 771 O O . THR A 1 99 ? -41.034 -15.555 23.688 1.00 93.69 99 THR A O 1
ATOM 774 N N . LEU A 1 100 ? -41.367 -16.269 25.795 1.00 92.44 100 LEU A N 1
ATOM 775 C CA . LEU A 1 100 ? -40.801 -17.595 25.619 1.00 92.44 100 LEU A CA 1
ATOM 776 C C . LEU A 1 100 ? -41.945 -18.601 25.492 1.00 92.44 100 LEU A C 1
ATOM 778 O O . LEU A 1 100 ? -42.833 -18.633 26.343 1.00 92.44 100 LEU A O 1
ATOM 782 N N . TRP A 1 101 ? -41.946 -19.423 24.448 1.00 92.19 101 TRP A N 1
ATOM 783 C CA . TRP A 1 101 ? -42.834 -20.583 24.344 1.00 92.19 101 TRP A CA 1
ATOM 784 C C . TRP A 1 101 ? -42.067 -21.859 24.675 1.00 92.19 101 TRP A C 1
ATOM 786 O O . TRP A 1 101 ? -40.887 -21.997 24.347 1.00 92.19 101 TRP A O 1
ATOM 796 N N . VAL A 1 102 ? -42.755 -22.802 25.310 1.00 89.38 102 VAL A N 1
ATOM 797 C CA . VAL A 1 102 ? -42.202 -24.087 25.736 1.00 89.38 102 VAL A CA 1
ATOM 798 C C . VAL A 1 102 ? -42.860 -25.195 24.931 1.00 89.38 102 VAL A C 1
ATOM 800 O O . VAL A 1 102 ? -44.087 -25.267 24.843 1.00 89.38 102 VAL A O 1
ATOM 803 N N . GLU A 1 103 ? -42.042 -26.062 24.349 1.00 91.81 103 GLU A N 1
ATOM 804 C CA . GLU A 1 103 ? -42.483 -27.253 23.637 1.00 91.81 103 GLU A CA 1
ATOM 805 C C . GLU A 1 103 ? -42.177 -28.492 24.481 1.00 91.81 103 GLU A C 1
ATOM 807 O O . GLU A 1 103 ? -41.021 -28.735 24.833 1.00 91.81 103 GLU A O 1
ATOM 812 N N . ILE A 1 104 ? -43.210 -29.267 24.807 1.00 87.19 104 ILE A N 1
ATOM 813 C CA . ILE A 1 104 ? -43.114 -30.537 25.531 1.00 87.19 104 ILE A CA 1
ATOM 814 C C . ILE A 1 104 ? -43.684 -31.631 24.624 1.00 87.19 104 ILE A C 1
ATOM 816 O O . ILE A 1 104 ? -44.787 -31.508 24.090 1.00 87.19 104 ILE A O 1
ATOM 820 N N . ASN A 1 105 ? -42.919 -32.706 24.431 1.00 87.94 105 ASN A N 1
ATOM 821 C CA . ASN A 1 105 ? -43.244 -33.840 23.561 1.00 87.94 105 ASN A CA 1
ATOM 822 C C . ASN A 1 105 ? -43.651 -33.419 22.130 1.00 87.94 105 ASN A C 1
ATOM 824 O O . ASN A 1 105 ? -44.542 -34.016 21.526 1.00 87.94 105 ASN A O 1
ATOM 828 N N . GLY A 1 106 ? -43.012 -32.375 21.587 1.00 83.94 106 GLY A N 1
ATOM 829 C CA . GLY A 1 106 ? -43.273 -31.872 20.232 1.00 83.94 106 GLY A CA 1
ATOM 830 C C . GLY A 1 106 ? -44.530 -31.006 20.073 1.00 83.94 106 GLY A C 1
ATOM 831 O O . GLY A 1 106 ? -44.875 -30.653 18.947 1.00 83.94 106 GLY A O 1
ATOM 832 N N . MET A 1 107 ? -45.212 -30.639 21.164 1.00 85.31 107 MET A N 1
ATOM 833 C CA . MET A 1 107 ? -46.328 -29.685 21.160 1.00 85.31 107 MET A CA 1
ATOM 834 C C . MET A 1 107 ? -45.979 -28.446 21.983 1.00 85.31 107 MET A C 1
ATOM 836 O O . MET A 1 107 ? -45.377 -28.564 23.045 1.00 85.31 107 MET A O 1
ATOM 840 N N . VAL A 1 108 ? -46.377 -27.255 21.525 1.00 84.75 108 VAL A N 1
ATOM 841 C CA . VAL A 1 108 ? -46.253 -26.027 22.326 1.00 84.75 108 VAL A CA 1
ATOM 842 C C . VAL A 1 108 ? -47.296 -26.074 23.441 1.00 84.75 108 VAL A C 1
ATOM 844 O O . VAL A 1 108 ? -48.495 -26.007 23.175 1.00 84.75 108 VAL A O 1
ATOM 847 N N . THR A 1 109 ? -46.842 -26.239 24.682 1.00 75.00 109 THR A N 1
ATOM 848 C CA . THR A 1 109 ? -47.692 -26.519 25.853 1.00 75.00 109 THR A CA 1
ATOM 849 C C . THR A 1 109 ? -47.874 -25.329 26.787 1.00 75.00 109 THR A C 1
ATOM 851 O O . THR A 1 109 ? -48.742 -25.375 27.657 1.00 75.00 109 THR A O 1
ATOM 854 N N . GLY A 1 110 ? -47.088 -24.263 26.629 1.00 74.25 110 GLY A N 1
ATOM 855 C CA . GLY A 1 110 ? -47.224 -23.054 27.437 1.00 74.25 110 GLY A CA 1
ATOM 856 C C . GLY A 1 110 ? -46.314 -21.917 26.988 1.00 74.25 110 GLY A C 1
ATOM 857 O O . GLY A 1 110 ? -45.415 -22.100 26.164 1.00 74.25 110 GLY A O 1
ATOM 858 N N . ASN A 1 111 ? -46.552 -20.739 27.558 1.00 83.00 111 ASN A N 1
ATOM 859 C CA . ASN A 1 111 ? -45.771 -19.532 27.335 1.00 83.00 111 ASN A CA 1
ATOM 860 C C . ASN A 1 111 ? -45.462 -18.816 28.656 1.00 83.00 111 ASN A C 1
ATOM 862 O O . ASN A 1 111 ? -46.220 -18.913 29.622 1.00 83.00 111 ASN A O 1
ATOM 866 N N . SER A 1 112 ? -44.354 -18.081 28.682 1.00 86.38 112 SER A N 1
ATOM 867 C CA . SER A 1 112 ? -44.096 -17.082 29.715 1.00 86.38 112 SER A CA 1
ATOM 868 C C . SER A 1 112 ? -45.061 -15.903 29.590 1.00 86.38 112 SER A C 1
ATOM 870 O O . SER A 1 112 ? -45.715 -15.715 28.557 1.00 86.38 112 SER A O 1
ATOM 872 N N . ASP A 1 113 ? -45.056 -15.045 30.602 1.00 86.31 113 ASP A N 1
ATOM 873 C CA . ASP A 1 113 ? -45.497 -13.663 30.440 1.00 86.31 113 ASP A CA 1
ATOM 874 C C . ASP A 1 113 ? -44.717 -12.940 29.338 1.00 86.31 113 ASP A C 1
ATOM 876 O O . ASP A 1 113 ? -43.579 -13.296 28.995 1.00 86.31 113 ASP A O 1
ATOM 880 N N . THR A 1 114 ? -45.330 -11.881 28.815 1.00 91.19 114 THR A N 1
ATOM 881 C CA . THR A 1 114 ? -44.672 -10.955 27.903 1.00 91.19 114 THR A CA 1
ATOM 882 C C . THR A 1 114 ? -43.910 -9.892 28.684 1.00 91.19 114 THR A C 1
ATOM 884 O O . THR A 1 114 ? -44.506 -9.095 29.407 1.00 91.19 114 THR A O 1
ATOM 887 N N . VAL A 1 115 ? -42.591 -9.842 28.503 1.00 92.94 115 VAL A N 1
ATOM 888 C CA . VAL A 1 115 ? -41.738 -8.802 29.093 1.00 92.94 115 VAL A CA 1
ATOM 889 C C . VAL A 1 115 ? -41.457 -7.704 28.079 1.00 92.94 115 VAL A C 1
ATOM 891 O O . VAL A 1 115 ? -41.061 -7.975 26.944 1.00 92.94 115 VAL A O 1
ATOM 894 N N . ALA A 1 116 ? -41.656 -6.455 28.493 1.00 93.44 116 ALA A N 1
ATOM 895 C CA . ALA A 1 116 ? -41.311 -5.277 27.711 1.00 93.44 116 ALA A CA 1
ATOM 896 C C . ALA A 1 116 ? -39.953 -4.731 28.173 1.00 93.44 116 ALA A C 1
ATOM 898 O O . ALA A 1 116 ? -39.726 -4.545 29.367 1.00 93.44 116 ALA A O 1
ATOM 899 N N . VAL A 1 117 ? -39.051 -4.462 27.232 1.00 93.25 117 VAL A N 1
ATOM 900 C CA . VAL A 1 117 ? -37.695 -3.971 27.509 1.00 93.25 117 VAL A CA 1
ATOM 901 C C . VAL A 1 117 ? -37.256 -2.987 26.431 1.00 93.25 117 VAL A C 1
ATOM 903 O O . VAL A 1 117 ? -37.610 -3.111 25.258 1.00 93.25 117 VAL A O 1
ATOM 906 N N . LYS A 1 118 ? -36.480 -1.988 26.840 1.00 92.44 118 LYS A N 1
ATOM 907 C CA . LYS A 1 118 ? -35.963 -0.923 25.986 1.00 92.44 118 LYS A CA 1
ATOM 908 C C . LYS A 1 118 ? -34.430 -0.915 26.112 1.00 92.44 118 LYS A C 1
ATOM 910 O O . LYS A 1 118 ? -33.950 -0.504 27.168 1.00 92.44 118 LYS A O 1
ATOM 915 N N . PRO A 1 119 ? -33.670 -1.402 25.109 1.00 88.69 119 PRO A N 1
ATOM 916 C CA . PRO A 1 119 ? -32.208 -1.327 25.093 1.00 88.69 119 PRO A CA 1
ATOM 917 C C . PRO A 1 119 ? -31.732 0.124 25.206 1.00 88.69 119 PRO A C 1
ATOM 919 O O . PRO A 1 119 ? -32.459 1.055 24.843 1.00 88.69 119 PRO A O 1
ATOM 922 N N . THR A 1 120 ? -30.530 0.329 25.730 1.00 86.12 120 THR A N 1
ATOM 923 C CA . THR A 1 120 ? -30.032 1.656 26.116 1.00 86.12 120 THR A CA 1
ATOM 924 C C . THR A 1 120 ? -28.529 1.762 25.877 1.00 86.12 120 THR A C 1
ATOM 926 O O . THR A 1 120 ? -27.784 0.813 26.112 1.00 86.12 120 THR A O 1
ATOM 929 N N . ASP A 1 121 ? -28.086 2.937 25.422 1.00 80.69 121 ASP A N 1
ATOM 930 C CA . ASP A 1 121 ? -26.666 3.276 25.245 1.00 80.69 121 ASP A CA 1
ATOM 931 C C . ASP A 1 121 ? -25.900 3.232 26.576 1.00 80.69 121 ASP A C 1
ATOM 933 O O . ASP A 1 121 ? -24.705 2.938 26.616 1.00 80.69 121 ASP A O 1
ATOM 937 N N . LYS A 1 122 ? -26.622 3.500 27.668 1.00 85.62 122 LYS A N 1
ATOM 938 C CA . LYS A 1 122 ? -26.155 3.459 29.050 1.00 85.62 122 LYS A CA 1
ATOM 939 C C . LYS A 1 122 ? -26.676 2.217 29.750 1.00 85.62 122 LYS A C 1
ATOM 941 O O . LYS A 1 122 ? -27.884 2.053 29.922 1.00 85.62 122 LYS A O 1
ATOM 946 N N . LEU A 1 123 ? -25.747 1.390 30.194 1.00 86.38 123 LEU A N 1
ATOM 947 C CA . LEU A 1 123 ? -25.969 0.196 30.990 1.00 86.38 123 LEU A CA 1
ATOM 948 C C . LEU A 1 123 ? -26.043 0.530 32.478 1.00 86.38 123 LEU A C 1
ATOM 950 O O . LEU A 1 123 ? -25.619 1.601 32.916 1.00 86.38 123 LEU A O 1
ATOM 954 N N . ILE A 1 124 ? -26.591 -0.404 33.252 1.00 89.31 124 ILE A N 1
ATOM 955 C CA . ILE A 1 124 ? -26.721 -0.311 34.705 1.00 89.31 124 ILE A CA 1
ATOM 956 C C . ILE A 1 124 ? -26.155 -1.592 35.312 1.00 89.31 124 ILE A C 1
ATOM 958 O O . ILE A 1 124 ? -26.644 -2.682 35.024 1.00 89.31 124 ILE A O 1
ATOM 962 N N . ALA A 1 125 ? -25.151 -1.450 36.169 1.00 91.25 125 ALA A N 1
ATOM 963 C CA . ALA A 1 125 ? -24.569 -2.533 36.949 1.00 91.25 125 ALA A CA 1
ATOM 964 C C . ALA A 1 125 ? -24.873 -2.314 38.429 1.00 91.25 125 ALA A C 1
ATOM 966 O O . ALA A 1 125 ? -24.556 -1.264 38.988 1.00 91.25 125 ALA A O 1
ATOM 967 N N . GLU A 1 126 ? -25.500 -3.293 39.074 1.00 94.00 126 GLU A N 1
ATOM 968 C CA . GLU A 1 126 ? -25.784 -3.226 40.504 1.00 94.00 126 GLU A CA 1
ATOM 969 C C . GLU A 1 126 ? -24.612 -3.785 41.303 1.00 94.00 126 GLU A C 1
ATOM 971 O O . GLU A 1 126 ? -24.250 -4.948 41.143 1.00 94.00 126 GLU A O 1
ATOM 976 N N . LEU A 1 127 ? -24.019 -2.958 42.165 1.00 94.62 127 LEU A N 1
ATOM 977 C CA . LEU A 1 127 ? -22.884 -3.370 42.979 1.00 94.62 127 LEU A CA 1
ATOM 978 C C . LEU A 1 127 ? -23.370 -4.160 44.198 1.00 94.62 127 LEU A C 1
ATOM 980 O O . LEU A 1 127 ? -24.323 -3.768 44.875 1.00 94.62 127 LEU A O 1
ATOM 984 N N . LEU A 1 128 ? -22.660 -5.251 44.503 1.00 90.81 128 LEU A N 1
ATOM 985 C CA . LEU A 1 128 ? -22.900 -6.105 45.675 1.00 90.81 128 LEU A CA 1
ATOM 986 C C . LEU A 1 128 ? -24.348 -6.656 45.780 1.00 90.81 128 LEU A C 1
ATOM 988 O O . LEU A 1 128 ? -24.913 -6.666 46.878 1.00 90.81 128 LEU A O 1
ATOM 992 N N . PRO A 1 129 ? -24.971 -7.162 44.691 1.00 83.81 129 PRO A N 1
ATOM 993 C CA . PRO A 1 129 ? -26.399 -7.504 44.676 1.00 83.81 129 PRO A CA 1
ATOM 994 C C . PRO A 1 129 ? -26.759 -8.620 45.672 1.00 83.81 129 PRO A C 1
ATOM 996 O O . PRO A 1 129 ? -27.861 -8.633 46.222 1.00 83.81 129 PRO A O 1
ATOM 999 N N . ASN A 1 130 ? -25.799 -9.505 45.964 1.00 82.19 130 ASN A N 1
ATOM 1000 C CA . ASN A 1 130 ? -25.942 -10.662 46.854 1.00 82.19 130 ASN A CA 1
ATOM 1001 C C . ASN A 1 130 ? -25.505 -10.399 48.310 1.00 82.19 130 ASN A C 1
ATOM 1003 O O . ASN A 1 130 ? -25.627 -11.291 49.148 1.00 82.19 130 ASN A O 1
ATOM 1007 N N . ALA A 1 131 ? -24.961 -9.219 48.629 1.00 86.88 131 ALA A N 1
ATOM 1008 C CA . ALA A 1 131 ? -24.516 -8.900 49.987 1.00 86.88 131 ALA A CA 1
ATOM 1009 C C . ALA A 1 131 ? -25.711 -8.607 50.908 1.00 86.88 131 ALA A C 1
ATOM 1011 O O . ALA A 1 131 ? -26.707 -8.027 50.470 1.00 86.88 131 ALA A O 1
ATOM 1012 N N . ALA A 1 132 ? -25.620 -8.968 52.191 1.00 87.88 132 ALA A N 1
ATOM 1013 C CA . ALA A 1 132 ? -26.701 -8.733 53.148 1.00 87.88 132 ALA A CA 1
ATOM 1014 C C . ALA A 1 132 ? -27.028 -7.233 53.244 1.00 87.88 132 ALA A C 1
ATOM 1016 O O . ALA A 1 132 ? -26.135 -6.414 53.470 1.00 87.88 132 ALA A O 1
ATOM 1017 N N . SER A 1 133 ? -28.298 -6.872 53.050 1.00 85.50 133 SER A N 1
ATOM 1018 C CA . SER A 1 133 ? -28.741 -5.477 53.038 1.00 85.50 133 SER A CA 1
ATOM 1019 C C . SER A 1 133 ? -29.370 -5.052 54.362 1.00 85.50 133 SER A C 1
ATOM 1021 O O . SER A 1 133 ? -30.238 -5.752 54.882 1.00 85.50 133 SER A O 1
ATOM 1023 N N . THR A 1 134 ? -29.015 -3.865 54.848 1.00 87.25 134 THR A N 1
ATOM 1024 C CA . THR A 1 134 ? -29.679 -3.186 55.973 1.00 87.25 134 THR A CA 1
ATOM 1025 C C . THR A 1 134 ? -30.052 -1.753 55.581 1.00 87.25 134 THR A C 1
ATOM 1027 O O . THR A 1 134 ? -29.626 -1.266 54.537 1.00 87.25 134 THR A O 1
ATOM 1030 N N . SER A 1 135 ? -30.855 -1.065 56.387 1.00 81.56 135 SER A N 1
ATOM 1031 C CA . SER A 1 135 ? -31.174 0.357 56.207 1.00 81.56 135 SER A CA 1
ATOM 1032 C C . SER A 1 135 ? -30.427 1.212 57.228 1.00 81.56 135 SER A C 1
ATOM 1034 O O . SER A 1 135 ? -30.525 0.930 58.424 1.00 81.56 135 SER A O 1
ATOM 1036 N N . SER A 1 136 ? -29.773 2.292 56.794 1.00 74.50 136 SER A N 1
ATOM 1037 C CA . SER A 1 136 ? -29.499 3.426 57.684 1.00 74.50 136 SER A CA 1
ATOM 1038 C C . SER A 1 136 ? -30.738 4.320 57.804 1.00 74.50 136 SER A C 1
ATOM 1040 O O . SER A 1 136 ? -31.517 4.429 56.855 1.00 74.50 136 SER A O 1
ATOM 1042 N N . GLY A 1 137 ? -30.954 4.939 58.967 1.00 67.06 137 GLY A N 1
ATOM 1043 C CA . GLY A 1 137 ? -32.094 5.830 59.203 1.00 67.06 137 GLY A CA 1
ATOM 1044 C C . GLY A 1 137 ? -32.294 6.190 60.677 1.00 67.06 137 GLY A C 1
ATOM 1045 O O . GLY A 1 137 ? -31.711 5.569 61.567 1.00 67.06 137 GLY A O 1
ATOM 1046 N N . GLY A 1 138 ? -33.133 7.196 60.934 1.00 63.19 138 GLY A N 1
ATOM 1047 C CA . GLY A 1 138 ? -33.376 7.722 62.283 1.00 63.19 138 GLY A CA 1
ATOM 1048 C C . GLY A 1 138 ? -32.144 8.376 62.928 1.00 63.19 138 GLY A C 1
ATOM 1049 O O . GLY A 1 138 ? -31.267 8.898 62.240 1.00 63.19 138 GLY A O 1
ATOM 1050 N N . THR A 1 139 ? -32.078 8.354 64.263 1.00 56.06 139 THR A N 1
ATOM 1051 C CA . THR A 1 139 ? -31.009 9.001 65.052 1.00 56.06 139 THR A CA 1
ATOM 1052 C C . THR A 1 139 ? -29.635 8.353 64.899 1.00 56.06 139 THR A C 1
ATOM 1054 O O . THR A 1 139 ? -28.626 9.007 65.149 1.00 56.06 139 THR A O 1
ATOM 1057 N N . ASP A 1 140 ? -29.580 7.093 64.463 1.00 53.28 140 ASP A N 1
ATOM 1058 C CA . ASP A 1 140 ? -28.379 6.252 64.577 1.00 53.28 140 ASP A CA 1
ATOM 1059 C C . ASP A 1 140 ? -27.527 6.235 63.284 1.00 53.28 140 ASP A C 1
ATOM 1061 O O . ASP A 1 140 ? -26.541 5.501 63.170 1.00 53.28 140 ASP A O 1
ATOM 1065 N N . GLY A 1 141 ? -27.859 7.119 62.331 1.00 62.81 141 GLY A N 1
ATOM 1066 C CA . GLY A 1 141 ? -26.951 7.601 61.284 1.00 62.81 141 GLY A CA 1
ATOM 1067 C C . GLY A 1 141 ? -27.484 7.450 59.861 1.00 62.81 141 GLY A C 1
ATOM 1068 O O . GLY A 1 141 ? -27.231 6.433 59.233 1.00 62.81 141 GLY A O 1
ATOM 1069 N N . GLY A 1 142 ? -28.124 8.486 59.313 1.00 71.19 142 GLY A N 1
ATOM 1070 C CA . GLY A 1 142 ? -28.705 8.533 57.957 1.00 71.19 142 GLY A CA 1
ATOM 1071 C C . GLY A 1 142 ? -27.739 8.778 56.782 1.00 71.19 142 GLY A C 1
ATOM 1072 O O . GLY A 1 142 ? -28.105 9.372 55.761 1.00 71.19 142 GLY A O 1
ATOM 1073 N N . TYR A 1 143 ? -26.488 8.339 56.904 1.00 81.19 143 TYR A N 1
ATOM 1074 C CA . TYR A 1 143 ? -25.480 8.505 55.854 1.00 81.19 143 TYR A CA 1
ATOM 1075 C C . TYR A 1 143 ? -25.838 7.725 54.569 1.00 81.19 143 TYR A C 1
ATOM 1077 O O . TYR A 1 143 ? -26.540 6.711 54.643 1.00 81.19 143 TYR A O 1
ATOM 1085 N N . PRO A 1 144 ? -25.335 8.155 53.393 1.00 82.06 144 PRO A N 1
ATOM 1086 C CA . PRO A 1 144 ? -24.539 9.358 53.159 1.00 82.06 144 PRO A CA 1
ATOM 1087 C C . PRO A 1 144 ? -25.366 10.626 52.903 1.00 82.06 144 PRO A C 1
ATOM 1089 O O . PRO A 1 144 ? -24.799 11.656 52.550 1.00 82.06 144 PRO A O 1
ATOM 1092 N N . LEU A 1 145 ? -26.693 10.548 53.038 1.00 86.00 145 LEU A N 1
ATOM 1093 C CA . LEU A 1 145 ? -27.582 11.665 52.739 1.00 86.00 145 LEU A CA 1
ATOM 1094 C C . LEU A 1 145 ? -27.554 12.718 53.844 1.00 86.00 145 LEU A C 1
ATOM 1096 O O . LEU A 1 145 ? -27.247 13.867 53.557 1.00 86.00 145 LEU A O 1
ATOM 1100 N N . ASN A 1 146 ? -27.851 12.345 55.090 1.00 77.06 146 ASN A N 1
ATOM 1101 C CA . ASN A 1 146 ? -27.839 13.287 56.207 1.00 77.06 146 ASN A CA 1
ATOM 1102 C C . ASN A 1 146 ? -27.671 12.551 57.544 1.00 77.06 146 ASN A C 1
ATOM 1104 O O . ASN A 1 146 ? -28.261 11.491 57.741 1.00 77.06 146 ASN A O 1
ATOM 1108 N N . THR A 1 147 ? -26.882 13.082 58.470 1.00 69.50 147 THR A N 1
ATOM 1109 C CA . THR A 1 147 ? -26.664 12.473 59.790 1.00 69.50 147 THR A CA 1
ATOM 1110 C C . THR A 1 147 ? -27.200 13.357 60.908 1.00 69.50 147 THR A C 1
ATOM 1112 O O . THR A 1 147 ? -27.552 14.513 60.711 1.00 69.50 147 THR A O 1
ATOM 1115 N N . PHE A 1 148 ? -27.260 12.809 62.121 1.00 67.00 148 PHE A N 1
ATOM 1116 C CA . PHE A 1 148 ? -27.256 13.662 63.302 1.00 67.00 148 PHE A CA 1
ATOM 1117 C C . PHE A 1 148 ? -25.934 14.459 63.264 1.00 67.00 148 PHE A C 1
ATOM 1119 O O . PHE A 1 148 ? -24.883 13.840 63.091 1.00 67.00 148 PHE A O 1
ATOM 1126 N N . TYR A 1 149 ? -26.003 15.786 63.410 1.00 68.88 149 TYR A N 1
ATOM 1127 C CA . TYR A 1 149 ? -24.930 16.764 63.128 1.00 68.88 149 TYR A CA 1
ATOM 1128 C C . TYR A 1 149 ? -24.704 17.075 61.637 1.00 68.88 149 TYR A C 1
ATOM 1130 O O . TYR A 1 149 ? -24.975 16.259 60.759 1.00 68.88 149 TYR A O 1
ATOM 1138 N N . GLU A 1 150 ? -24.298 18.320 61.386 1.00 73.44 150 GLU A N 1
ATOM 1139 C CA . GLU A 1 150 ? -24.752 19.106 60.232 1.00 73.44 150 GLU A CA 1
ATOM 1140 C C . GLU A 1 150 ? -23.766 19.047 59.037 1.00 73.44 150 GLU A C 1
ATOM 1142 O O . GLU A 1 150 ? -24.202 19.093 57.889 1.00 73.44 150 GLU A O 1
ATOM 1147 N N . ASP A 1 151 ? -22.471 18.797 59.280 1.00 81.25 151 ASP A N 1
ATOM 1148 C CA . ASP A 1 151 ? -21.449 18.580 58.239 1.00 81.25 151 ASP A CA 1
ATOM 1149 C C . ASP A 1 151 ? -21.098 17.083 58.098 1.00 81.25 151 ASP A C 1
ATOM 1151 O O . ASP A 1 151 ? -20.801 16.412 59.096 1.00 81.25 151 ASP A O 1
ATOM 1155 N N . PHE A 1 152 ? -21.074 16.543 56.867 1.00 85.06 152 PHE A N 1
ATOM 1156 C CA . PHE A 1 152 ? -20.909 15.098 56.644 1.00 85.06 152 PHE A CA 1
ATOM 1157 C C . PHE A 1 152 ? -20.020 14.694 55.447 1.00 85.06 152 PHE A C 1
ATOM 1159 O O . PHE A 1 152 ? -20.105 15.249 54.349 1.00 85.06 152 PHE A O 1
ATOM 1166 N N . LYS A 1 153 ? -19.211 13.637 55.638 1.00 88.94 153 LYS A N 1
ATOM 1167 C CA . LYS A 1 153 ? -18.382 12.977 54.613 1.00 88.94 153 LYS A CA 1
ATOM 1168 C C . LYS A 1 153 ? -18.437 11.452 54.739 1.00 88.94 153 LYS A C 1
ATOM 1170 O O . LYS A 1 153 ? -18.328 10.896 55.828 1.00 88.94 153 LYS A O 1
ATOM 1175 N N . TYR A 1 154 ? -18.510 10.748 53.616 1.00 91.50 154 TYR A N 1
ATOM 1176 C CA . TYR A 1 154 ? -18.473 9.287 53.552 1.00 91.50 154 TYR A CA 1
ATOM 1177 C C . TYR A 1 154 ? -17.549 8.797 52.447 1.00 91.50 154 TYR A C 1
ATOM 1179 O O . TYR A 1 154 ? -17.551 9.377 51.368 1.00 91.50 154 TYR A O 1
ATOM 1187 N N . GLN A 1 155 ? -16.844 7.688 52.672 1.00 94.31 155 GLN A N 1
ATOM 1188 C CA . GLN A 1 155 ? -16.166 6.925 51.621 1.00 94.31 155 GLN A CA 1
ATOM 1189 C C . GLN A 1 155 ? -16.486 5.438 51.725 1.00 94.31 155 GLN A C 1
ATOM 1191 O O . GLN A 1 155 ? -16.374 4.860 52.804 1.00 94.31 155 GLN A O 1
ATOM 1196 N N . GLY A 1 156 ? -16.821 4.814 50.594 1.00 95.31 156 GLY A N 1
ATOM 1197 C CA . GLY A 1 156 ? -17.015 3.369 50.470 1.00 95.31 156 GLY A CA 1
ATOM 1198 C C . GLY A 1 156 ? -16.182 2.784 49.335 1.00 95.31 156 GLY A C 1
ATOM 1199 O O . GLY A 1 156 ? -16.148 3.339 48.236 1.00 95.31 156 GLY A O 1
ATOM 1200 N N . LEU A 1 157 ? -15.516 1.663 49.611 1.00 96.06 157 LEU A N 1
ATOM 1201 C CA . LEU A 1 157 ? -14.702 0.905 48.665 1.00 96.06 157 LEU A CA 1
ATOM 1202 C C . LEU A 1 157 ? -15.516 -0.219 48.022 1.00 96.06 157 LEU A C 1
ATOM 1204 O O . LEU A 1 157 ? -16.059 -1.073 48.727 1.00 96.06 157 LEU A O 1
ATOM 1208 N N . TYR A 1 158 ? -15.485 -0.291 46.698 1.00 96.31 158 TYR A N 1
ATOM 1209 C CA . TYR A 1 158 ? -15.998 -1.381 45.870 1.00 96.31 158 TYR A CA 1
ATOM 1210 C C . TYR A 1 158 ? -14.802 -2.012 45.160 1.00 96.31 158 TYR A C 1
ATOM 1212 O O . TYR A 1 158 ? -14.037 -1.322 44.489 1.00 96.31 158 TYR A O 1
ATOM 1220 N N . THR A 1 159 ? -14.575 -3.306 45.355 1.00 95.44 159 THR A N 1
ATOM 1221 C CA . THR A 1 159 ? -13.414 -3.980 44.762 1.00 95.44 159 THR A CA 1
ATOM 1222 C C . THR A 1 159 ? -13.603 -4.191 43.267 1.00 95.44 159 THR A C 1
ATOM 1224 O O . THR A 1 159 ? -14.731 -4.282 42.789 1.00 95.44 159 THR A O 1
ATOM 1227 N N . HIS A 1 160 ? -12.507 -4.358 42.529 1.00 95.12 160 HIS A N 1
ATOM 1228 C CA . HIS A 1 160 ? -12.523 -4.747 41.119 1.00 95.12 160 HIS A CA 1
ATOM 1229 C C . HIS A 1 160 ? -13.398 -5.996 40.878 1.00 95.12 160 HIS A C 1
ATOM 1231 O O . HIS A 1 160 ? -14.054 -6.099 39.847 1.00 95.12 160 HIS A O 1
ATOM 1237 N N . SER A 1 161 ? -13.461 -6.903 41.864 1.00 94.06 161 SER A N 1
ATOM 1238 C CA . SER A 1 161 ? -14.316 -8.094 41.844 1.00 94.06 161 SER A CA 1
ATOM 1239 C C . SER A 1 161 ? -15.800 -7.755 42.006 1.00 94.06 161 SER A C 1
ATOM 1241 O O . SER A 1 161 ? -16.641 -8.395 41.384 1.00 94.06 161 SER A O 1
ATOM 1243 N N . ASP A 1 162 ? -16.148 -6.736 42.795 1.00 94.88 162 ASP A N 1
ATOM 1244 C CA . ASP A 1 162 ? -17.530 -6.252 42.912 1.00 94.88 162 ASP A CA 1
ATOM 1245 C C . ASP A 1 162 ? -17.999 -5.603 41.600 1.00 94.88 162 ASP A C 1
ATOM 1247 O O . ASP A 1 162 ? -19.150 -5.786 41.209 1.00 94.88 162 ASP A O 1
ATOM 1251 N N . LEU A 1 163 ? -17.102 -4.897 40.896 1.00 95.06 163 LEU A N 1
ATOM 1252 C CA . LEU A 1 163 ? -17.369 -4.297 39.584 1.00 95.06 163 LEU A CA 1
ATOM 1253 C C . LEU A 1 163 ? -17.514 -5.370 38.489 1.00 95.06 163 LEU A C 1
ATOM 1255 O O . LEU A 1 163 ? -18.502 -5.353 37.754 1.00 95.06 163 LEU A O 1
ATOM 1259 N N . SER A 1 164 ? -16.592 -6.338 38.407 1.00 91.62 164 SER A N 1
ATOM 1260 C CA . SER A 1 164 ? -16.672 -7.422 37.415 1.00 91.62 164 SER A CA 1
ATOM 1261 C C . SER A 1 164 ? -17.875 -8.340 37.651 1.00 91.62 164 SER A C 1
ATOM 1263 O O . SER A 1 164 ? -18.559 -8.711 36.702 1.00 91.62 164 SER A O 1
ATOM 1265 N N . ASN A 1 165 ? -18.192 -8.670 38.910 1.00 90.69 165 ASN A N 1
ATOM 1266 C CA . ASN A 1 165 ? -19.372 -9.477 39.248 1.00 90.69 165 ASN A CA 1
ATOM 1267 C C . ASN A 1 165 ? -20.692 -8.748 38.949 1.00 90.69 165 ASN A C 1
ATOM 1269 O O . ASN A 1 165 ? -21.710 -9.401 38.725 1.00 90.69 165 ASN A O 1
ATOM 1273 N N . ALA A 1 166 ? -20.683 -7.411 38.931 1.00 89.81 166 ALA A N 1
ATOM 1274 C CA . ALA A 1 166 ? -21.813 -6.589 38.504 1.00 89.81 166 ALA A CA 1
ATOM 1275 C C . ALA A 1 166 ? -21.915 -6.434 36.970 1.00 89.81 166 ALA A C 1
ATOM 1277 O O . ALA A 1 166 ? -22.868 -5.824 36.482 1.00 89.81 166 ALA A O 1
ATOM 1278 N N . GLY A 1 167 ? -20.965 -6.995 36.212 1.00 85.25 167 GLY A N 1
ATOM 1279 C CA . GLY A 1 167 ? -20.974 -7.033 34.749 1.00 85.25 167 GLY A CA 1
ATOM 1280 C C . GLY A 1 167 ? -20.240 -5.888 34.049 1.00 85.25 167 GLY A C 1
ATOM 1281 O O . GLY A 1 167 ? -20.428 -5.734 32.848 1.00 85.25 167 GLY A O 1
ATOM 1282 N N . LEU A 1 168 ? -19.421 -5.088 34.747 1.00 87.88 168 LEU A N 1
ATOM 1283 C CA . LEU A 1 168 ? -18.545 -4.125 34.065 1.00 87.88 168 LEU A CA 1
ATOM 1284 C C . LEU A 1 168 ? -17.426 -4.854 33.313 1.00 87.88 168 LEU A C 1
ATOM 1286 O O . LEU A 1 168 ? -16.796 -5.765 33.853 1.00 87.88 168 LEU A O 1
ATOM 1290 N N . ASN A 1 169 ? -17.119 -4.366 32.112 1.00 86.12 169 ASN A N 1
ATOM 1291 C CA . ASN A 1 169 ? -15.944 -4.759 31.338 1.00 86.12 169 ASN A CA 1
ATOM 1292 C C . ASN A 1 169 ? -14.803 -3.731 31.497 1.00 86.12 169 ASN A C 1
ATOM 1294 O O . ASN A 1 169 ? -15.070 -2.547 31.736 1.00 86.12 169 ASN A O 1
ATOM 1298 N N . PRO A 1 170 ? -13.527 -4.127 31.329 1.00 88.88 170 PRO A N 1
ATOM 1299 C CA . PRO A 1 170 ? -12.415 -3.182 31.228 1.00 88.88 170 PRO A CA 1
ATOM 1300 C C . PRO A 1 170 ? -12.663 -2.159 30.110 1.00 88.88 170 PRO A C 1
ATOM 1302 O O . PRO A 1 170 ? -13.049 -2.525 29.002 1.00 88.88 170 PRO A O 1
ATOM 1305 N N . GLY A 1 171 ? -12.450 -0.875 30.390 1.00 87.94 171 GLY A N 1
ATOM 1306 C CA . GLY A 1 171 ? -12.789 0.230 29.490 1.00 87.94 171 GLY A CA 1
ATOM 1307 C C . GLY A 1 171 ? -14.214 0.777 29.648 1.00 87.94 171 GLY A C 1
ATOM 1308 O O . GLY A 1 171 ? -14.544 1.763 28.989 1.00 87.94 171 GLY A O 1
ATOM 1309 N N . ALA A 1 172 ? -15.050 0.199 30.522 1.00 90.25 172 ALA A N 1
ATOM 1310 C CA . ALA A 1 172 ? -16.365 0.747 30.850 1.00 90.25 172 ALA A CA 1
ATOM 1311 C C . ALA A 1 172 ? -16.248 2.193 31.362 1.00 90.25 172 ALA A C 1
ATOM 1313 O O . ALA A 1 172 ? -15.536 2.481 32.329 1.00 90.25 172 ALA A O 1
ATOM 1314 N N . ASN A 1 173 ? -16.971 3.103 30.712 1.00 93.81 173 ASN A N 1
ATOM 1315 C CA . ASN A 1 173 ? -16.983 4.524 31.028 1.00 93.81 173 ASN A CA 1
ATOM 1316 C C . ASN A 1 173 ? -18.179 4.836 31.934 1.00 93.81 173 ASN A C 1
ATOM 1318 O O . ASN A 1 173 ? -19.321 4.892 31.480 1.00 93.81 173 ASN A O 1
ATOM 1322 N N . ILE A 1 174 ? -17.917 5.001 33.226 1.00 96.06 174 ILE A N 1
ATOM 1323 C CA . ILE A 1 174 ? -18.906 5.264 34.271 1.00 96.06 174 ILE A CA 1
ATOM 1324 C C . ILE A 1 174 ? -19.312 6.738 34.209 1.00 96.06 174 ILE A C 1
ATOM 1326 O O . ILE A 1 174 ? -18.463 7.614 34.342 1.00 96.06 174 ILE A O 1
ATOM 1330 N N . VAL A 1 175 ? -20.606 7.015 34.028 1.00 96.81 175 VAL A N 1
ATOM 1331 C CA . VAL A 1 175 ? -21.154 8.366 33.775 1.00 96.81 175 VAL A CA 1
ATOM 1332 C C . VAL A 1 175 ? -22.129 8.861 34.848 1.00 96.81 175 VAL A C 1
ATOM 1334 O O . VAL A 1 175 ? -22.422 10.054 34.921 1.00 96.81 175 VAL A O 1
ATOM 1337 N N . ALA A 1 176 ? -22.670 7.967 35.675 1.00 97.00 176 ALA A N 1
ATOM 1338 C CA . ALA A 1 176 ? -23.501 8.328 36.820 1.00 97.00 176 ALA A CA 1
ATOM 1339 C C . ALA A 1 176 ? -23.483 7.216 37.871 1.00 97.00 176 ALA A C 1
ATOM 1341 O O . ALA A 1 176 ? -23.218 6.053 37.561 1.00 97.00 176 ALA A O 1
ATOM 1342 N N . LEU A 1 177 ? -23.835 7.571 39.102 1.00 97.38 177 LEU A N 1
ATOM 1343 C CA . LEU A 1 177 ? -24.156 6.618 40.160 1.00 97.38 177 LEU A CA 1
ATOM 1344 C C . LEU A 1 177 ? -25.644 6.734 40.482 1.00 97.38 177 LEU A C 1
ATOM 1346 O O . LEU A 1 177 ? -26.198 7.832 40.455 1.00 97.38 177 LEU A O 1
ATOM 1350 N N . GLU A 1 178 ? -26.298 5.624 40.802 1.00 96.25 178 GLU A N 1
ATOM 1351 C CA . GLU A 1 178 ? -27.639 5.642 41.388 1.00 96.25 178 GLU A CA 1
ATOM 1352 C C . GLU A 1 178 ? -27.557 5.150 42.827 1.00 96.25 178 GLU A C 1
ATOM 1354 O O . GLU A 1 178 ? -26.938 4.122 43.103 1.00 96.25 178 GLU A O 1
ATOM 1359 N N . ILE A 1 179 ? -28.179 5.893 43.740 1.00 92.75 179 ILE A N 1
ATOM 1360 C CA . ILE A 1 179 ? -28.301 5.530 45.155 1.00 92.75 179 ILE A CA 1
ATOM 1361 C C . ILE A 1 179 ? -29.755 5.165 45.463 1.00 92.75 179 ILE A C 1
ATOM 1363 O O . ILE A 1 179 ? -30.662 5.640 44.778 1.00 92.75 179 ILE A O 1
ATOM 1367 N N . TYR A 1 180 ? -29.992 4.363 46.501 1.00 92.69 180 TYR A N 1
ATOM 1368 C CA . TYR A 1 180 ? -31.341 3.932 46.882 1.00 92.69 180 TYR A CA 1
ATOM 1369 C C . TYR A 1 180 ? -31.694 4.375 48.318 1.00 92.69 180 TYR A C 1
ATOM 1371 O O . TYR A 1 180 ? -31.262 3.729 49.281 1.00 92.69 180 TYR A O 1
ATOM 1379 N N . PRO A 1 181 ? -32.445 5.484 48.502 1.00 91.81 181 PRO A N 1
ATOM 1380 C CA . PRO A 1 181 ? -32.802 5.998 49.822 1.00 91.81 181 PRO A CA 1
ATOM 1381 C C . PRO A 1 181 ? -33.728 5.046 50.593 1.00 91.81 181 PRO A C 1
ATOM 1383 O O . PRO A 1 181 ? -34.805 4.676 50.117 1.00 91.81 181 PRO A O 1
ATOM 1386 N N . SER A 1 182 ? -33.328 4.685 51.813 1.00 89.94 182 SER A N 1
ATOM 1387 C CA . SER A 1 182 ? -34.161 3.983 52.802 1.00 89.94 182 SER A CA 1
ATOM 1388 C C . SER A 1 182 ? -35.082 4.941 53.550 1.00 89.94 182 SER A C 1
ATOM 1390 O O . SER A 1 182 ? -36.150 4.538 54.003 1.00 89.94 182 SER A O 1
ATOM 1392 N N . GLN A 1 183 ? -34.687 6.209 53.657 1.00 89.12 183 GLN A N 1
ATOM 1393 C CA . GLN A 1 183 ? -35.471 7.287 54.240 1.00 89.12 183 GLN A CA 1
ATOM 1394 C C . GLN A 1 183 ? -35.121 8.586 53.506 1.00 89.12 183 GLN A C 1
ATOM 1396 O O . GLN A 1 183 ? -33.942 8.891 53.317 1.00 89.12 183 GLN A O 1
ATOM 1401 N N . SER A 1 184 ? -36.126 9.365 53.100 1.00 87.38 184 SER A N 1
ATOM 1402 C CA . SER A 1 184 ? -35.876 10.690 52.519 1.00 87.38 184 SER A CA 1
ATOM 1403 C C . SER A 1 184 ? -35.189 11.616 53.538 1.00 87.38 184 SER A C 1
ATOM 1405 O O . SER A 1 184 ? -35.489 11.512 54.732 1.00 87.38 184 SER A O 1
ATOM 1407 N N . PRO A 1 185 ? -34.279 12.509 53.100 1.00 88.12 185 PRO A N 1
ATOM 1408 C CA . PRO A 1 185 ? -33.640 13.498 53.965 1.00 88.12 185 PRO A CA 1
ATOM 1409 C C . PRO A 1 185 ? -34.656 14.324 54.758 1.00 88.12 185 PRO A C 1
ATOM 1411 O O . PRO A 1 185 ? -35.697 14.709 54.228 1.00 88.12 185 PRO A O 1
ATOM 1414 N N . GLY A 1 186 ? -34.341 14.630 56.020 1.00 84.44 186 GLY A N 1
ATOM 1415 C CA . GLY A 1 186 ? -35.172 15.510 56.853 1.00 84.44 186 GLY A CA 1
ATOM 1416 C C . GLY A 1 186 ? -35.132 16.991 56.443 1.00 84.44 186 GLY A C 1
ATOM 1417 O O . GLY A 1 186 ? -35.957 17.772 56.909 1.00 84.44 186 GLY A O 1
ATOM 1418 N N . MET A 1 187 ? -34.184 17.369 55.582 1.00 86.81 187 MET A N 1
ATOM 1419 C CA . MET A 1 187 ? -33.985 18.709 55.026 1.00 86.81 187 MET A CA 1
ATOM 1420 C C . MET A 1 187 ? -33.264 18.622 53.674 1.00 86.81 187 MET A C 1
ATOM 1422 O O . MET A 1 187 ? -32.702 17.575 53.339 1.00 86.81 187 MET A O 1
ATOM 1426 N N . ASP A 1 188 ? -33.263 19.719 52.922 1.00 89.06 188 ASP A N 1
ATOM 1427 C CA . ASP A 1 188 ? -32.475 19.858 51.694 1.00 89.06 188 ASP A CA 1
ATOM 1428 C C . ASP A 1 188 ? -30.974 19.713 51.996 1.00 89.06 188 ASP A C 1
ATOM 1430 O O . ASP A 1 188 ? -30.503 20.174 53.034 1.00 89.06 188 ASP A O 1
ATOM 1434 N N . LEU A 1 189 ? -30.229 19.068 51.094 1.00 88.25 189 LEU A N 1
ATOM 1435 C CA . LEU A 1 189 ? -28.787 18.867 51.236 1.00 88.25 189 LEU A CA 1
ATOM 1436 C C . LEU A 1 189 ? -28.043 20.049 50.615 1.00 88.25 189 LEU A C 1
ATOM 1438 O O . LEU A 1 189 ? -27.998 20.179 49.386 1.00 88.25 189 LEU A O 1
ATOM 1442 N N . ASP A 1 190 ? -27.452 20.902 51.445 1.00 86.38 190 ASP A N 1
ATOM 1443 C CA . ASP A 1 190 ? -26.597 21.991 50.983 1.00 86.38 190 ASP A CA 1
ATOM 1444 C C . ASP A 1 190 ? -25.246 21.444 50.503 1.00 86.38 190 ASP A C 1
ATOM 1446 O O . ASP A 1 190 ? -24.657 20.523 51.078 1.00 86.38 190 ASP A O 1
ATOM 1450 N N . SER A 1 191 ? -24.767 22.014 49.397 1.00 88.12 191 SER A N 1
ATOM 1451 C CA . SER A 1 191 ? -23.455 21.743 48.818 1.00 88.12 191 SER A CA 1
ATOM 1452 C C . SER A 1 191 ? -23.155 20.249 48.636 1.00 88.12 191 SER A C 1
ATOM 1454 O O . SER A 1 191 ? -22.009 19.822 48.744 1.00 88.12 191 SER A O 1
ATOM 1456 N N . PHE A 1 192 ? -24.171 19.445 48.306 1.00 91.00 192 PHE A N 1
ATOM 1457 C CA . PHE A 1 192 ? -24.020 18.012 48.074 1.00 91.00 192 PHE A CA 1
ATOM 1458 C C . PHE A 1 192 ? -23.012 17.740 46.950 1.00 91.00 192 PHE A C 1
ATOM 1460 O O . PHE A 1 192 ? -23.064 18.349 45.873 1.00 91.00 192 PHE A O 1
ATOM 1467 N N . ARG A 1 193 ? -22.090 16.810 47.206 1.00 93.44 193 ARG A N 1
ATOM 1468 C CA . ARG A 1 193 ? -21.016 16.402 46.298 1.00 93.44 193 ARG A CA 1
ATOM 1469 C C . ARG A 1 193 ? -20.968 14.886 46.170 1.00 93.44 193 ARG A C 1
ATOM 1471 O O . ARG A 1 193 ? -21.203 14.154 47.131 1.00 93.44 193 ARG A O 1
ATOM 1478 N N . VAL A 1 194 ? -20.582 14.432 44.981 1.00 96.00 194 VAL A N 1
ATOM 1479 C CA . VAL A 1 194 ? -20.139 13.053 44.741 1.00 96.00 194 VAL A CA 1
ATOM 1480 C C . VAL A 1 194 ? -18.730 13.114 44.183 1.00 96.00 194 VAL A C 1
ATOM 1482 O O . VAL A 1 194 ? -18.475 13.827 43.210 1.00 96.00 194 VAL A O 1
ATOM 1485 N N . ALA A 1 195 ? -17.814 12.377 44.794 1.00 96.44 195 ALA A N 1
ATOM 1486 C CA . ALA A 1 195 ? -16.430 12.281 44.357 1.00 96.44 195 ALA A CA 1
ATOM 1487 C C . ALA A 1 195 ? -16.024 10.814 44.196 1.00 96.44 195 ALA A C 1
ATOM 1489 O O . ALA A 1 195 ? -16.608 9.919 44.802 1.00 96.44 195 ALA A O 1
ATOM 1490 N N . THR A 1 196 ? -15.042 10.547 43.344 1.00 97.62 196 THR A N 1
ATOM 1491 C CA . THR A 1 196 ? -14.627 9.180 43.002 1.00 97.62 196 THR A CA 1
ATOM 1492 C C . THR A 1 196 ? -13.116 9.072 42.875 1.00 97.62 196 THR A C 1
ATOM 1494 O O . THR A 1 196 ? -12.451 10.039 42.498 1.00 97.62 196 THR A O 1
ATOM 1497 N N . ALA A 1 197 ? -12.576 7.886 43.145 1.00 97.31 197 ALA A N 1
ATOM 1498 C CA . ALA A 1 197 ? -11.189 7.537 42.848 1.00 97.31 197 ALA A CA 1
ATOM 1499 C C . ALA A 1 197 ? -11.063 6.060 42.472 1.00 97.31 197 ALA A C 1
ATOM 1501 O O . ALA A 1 197 ? -11.792 5.220 42.995 1.00 97.31 197 ALA A O 1
ATOM 1502 N N . PHE A 1 198 ? -10.085 5.742 41.627 1.00 98.06 198 PHE A N 1
ATOM 1503 C CA . PHE A 1 198 ? -9.596 4.375 41.467 1.00 98.06 198 PHE A CA 1
ATOM 1504 C C . PHE A 1 198 ? -8.389 4.145 42.382 1.00 98.06 198 PHE A C 1
ATOM 1506 O O . PHE A 1 198 ? -7.575 5.047 42.587 1.00 98.06 198 PHE A O 1
ATOM 1513 N N . THR A 1 199 ? -8.290 2.956 42.974 1.00 96.50 199 THR A N 1
ATOM 1514 C CA . THR A 1 199 ? -7.247 2.618 43.949 1.00 96.50 199 THR A CA 1
ATOM 1515 C C . THR A 1 199 ? -6.909 1.130 43.949 1.00 96.50 199 THR A C 1
ATOM 1517 O O . THR A 1 199 ? -7.753 0.287 43.662 1.00 96.50 199 THR A O 1
ATOM 1520 N N . ASN A 1 200 ? -5.687 0.797 44.364 1.00 96.19 200 ASN A N 1
ATOM 1521 C CA . ASN A 1 200 ? -5.252 -0.584 44.606 1.00 96.19 200 ASN A CA 1
ATOM 1522 C C . ASN A 1 200 ? -5.435 -1.017 46.075 1.00 96.19 200 ASN A C 1
ATOM 1524 O O . ASN A 1 200 ? -5.100 -2.142 46.441 1.00 96.19 200 ASN A O 1
ATOM 1528 N N . LEU A 1 201 ? -5.953 -0.133 46.937 1.00 94.25 201 LEU A N 1
ATOM 1529 C CA . LEU A 1 201 ? -6.244 -0.444 48.337 1.00 94.25 201 LEU A CA 1
ATOM 1530 C C . LEU A 1 201 ? -7.390 -1.459 48.444 1.00 94.25 201 LEU A C 1
ATOM 1532 O O . LEU A 1 201 ? -8.445 -1.259 47.850 1.00 94.25 201 LEU A O 1
ATOM 1536 N N . SER A 1 202 ? -7.205 -2.518 49.235 1.00 89.25 202 SER A N 1
ATOM 1537 C CA . SER A 1 202 ? -8.236 -3.528 49.543 1.00 89.25 202 SER A CA 1
ATOM 1538 C C . SER A 1 202 ? -9.119 -3.170 50.747 1.00 89.25 202 SER A C 1
ATOM 1540 O O . SER A 1 202 ? -10.106 -3.850 51.023 1.00 89.25 202 SER A O 1
ATOM 1542 N N . ASN A 1 203 ? -8.749 -2.118 51.477 1.00 91.06 203 ASN A N 1
ATOM 1543 C CA . ASN A 1 203 ? -9.410 -1.605 52.671 1.00 91.06 203 ASN A CA 1
ATOM 1544 C C . ASN A 1 203 ? -9.165 -0.089 52.779 1.00 91.06 203 ASN A C 1
ATOM 1546 O O . ASN A 1 203 ? -8.199 0.419 52.212 1.00 91.06 203 ASN A O 1
ATOM 1550 N N . ILE A 1 204 ? -10.033 0.622 53.496 1.00 90.31 204 ILE A N 1
ATOM 1551 C CA . ILE A 1 204 ? -9.909 2.052 53.792 1.00 90.31 204 ILE A CA 1
ATOM 1552 C C . ILE A 1 204 ? -9.773 2.212 55.309 1.00 90.31 204 ILE A C 1
ATOM 1554 O O . ILE A 1 204 ? -10.696 1.891 56.058 1.00 90.31 204 ILE A O 1
ATOM 1558 N N . SER A 1 205 ? -8.619 2.718 55.750 1.00 88.31 205 SER A N 1
ATOM 1559 C CA . SER A 1 205 ? -8.326 3.062 57.150 1.00 88.31 205 SER A CA 1
ATOM 1560 C C . SER A 1 205 ? -8.144 4.565 57.391 1.00 88.31 205 SER A C 1
ATOM 1562 O O . SER A 1 205 ? -8.156 4.994 58.539 1.00 88.31 205 SER A O 1
ATOM 1564 N N . ASP A 1 206 ? -7.953 5.344 56.326 1.00 90.50 206 ASP A N 1
ATOM 1565 C CA . ASP A 1 206 ? -7.865 6.809 56.318 1.00 90.50 206 ASP A CA 1
ATOM 1566 C C . ASP A 1 206 ? -8.438 7.333 54.984 1.00 90.50 206 ASP A C 1
ATOM 1568 O O . ASP A 1 206 ? -8.644 6.547 54.052 1.00 90.50 206 ASP A O 1
ATOM 1572 N N . TRP A 1 207 ? -8.734 8.628 54.888 1.00 91.44 207 TRP A N 1
ATOM 1573 C CA . TRP A 1 207 ? -9.377 9.234 53.722 1.00 91.44 207 TRP A CA 1
ATOM 1574 C C . TRP A 1 207 ? -8.545 9.067 52.446 1.00 91.44 207 TRP A C 1
ATOM 1576 O O . TRP A 1 207 ? -7.426 9.566 52.332 1.00 91.44 207 TRP A O 1
ATOM 1586 N N . VAL A 1 208 ? -9.128 8.424 51.435 1.00 93.94 208 VAL A N 1
ATOM 1587 C CA . VAL A 1 208 ? -8.542 8.345 50.092 1.00 93.94 208 VAL A CA 1
ATOM 1588 C C . VAL A 1 208 ? -8.744 9.684 49.381 1.00 93.94 208 VAL A C 1
ATOM 1590 O O . VAL A 1 208 ? -9.822 10.269 49.454 1.00 93.94 208 VAL A O 1
ATOM 1593 N N . THR A 1 209 ? -7.740 10.182 48.659 1.00 94.38 209 THR A N 1
ATOM 1594 C CA . THR A 1 209 ? -7.915 11.371 47.809 1.00 94.38 209 THR A CA 1
ATOM 1595 C C . THR A 1 209 ? -8.874 11.063 46.657 1.00 94.38 209 THR A C 1
ATOM 1597 O O . THR A 1 209 ? -8.608 10.177 45.846 1.00 94.38 209 THR A O 1
ATOM 1600 N N . THR A 1 210 ? -9.974 11.808 46.571 1.00 95.19 210 THR A N 1
ATOM 1601 C CA . THR A 1 210 ? -11.039 11.653 45.570 1.00 95.19 210 THR A CA 1
ATOM 1602 C C . THR A 1 210 ? -11.157 12.892 44.685 1.00 95.19 210 THR A C 1
ATOM 1604 O O . THR A 1 210 ? -10.838 14.009 45.096 1.00 95.19 210 THR A O 1
ATOM 1607 N N . THR A 1 211 ? -11.637 12.699 43.456 1.00 96.62 211 THR A N 1
ATOM 1608 C CA . THR A 1 211 ? -11.934 13.789 42.517 1.00 96.62 211 THR A CA 1
ATOM 1609 C C . THR A 1 211 ? -13.435 14.038 42.487 1.00 96.62 211 THR A C 1
ATOM 1611 O O . THR A 1 211 ? -14.203 13.106 42.249 1.00 96.62 211 THR A O 1
ATOM 1614 N N . VAL A 1 212 ? -13.865 15.285 42.705 1.00 95.69 212 VAL A N 1
ATOM 1615 C CA . VAL A 1 212 ? -15.287 15.664 42.658 1.00 95.69 212 VAL A CA 1
ATOM 1616 C C . VAL A 1 212 ? -15.825 15.488 41.235 1.00 95.69 212 VAL A C 1
ATOM 1618 O O . VAL A 1 212 ? -15.388 16.148 40.291 1.00 95.69 212 VAL A O 1
ATOM 1621 N N . GLY A 1 213 ? -16.769 14.560 41.089 1.00 94.88 213 GLY A N 1
ATOM 1622 C CA . GLY A 1 213 ? -17.482 14.271 39.849 1.00 94.88 213 GLY A CA 1
ATOM 1623 C C . GLY A 1 213 ? -18.818 15.007 39.745 1.00 94.88 213 GLY A C 1
ATOM 1624 O O . GLY A 1 213 ? -19.271 15.271 38.636 1.00 94.88 213 GLY A O 1
ATOM 1625 N N . TYR A 1 214 ? -19.426 15.360 40.879 1.00 96.56 214 TYR A N 1
ATOM 1626 C CA . TYR A 1 214 ? -20.675 16.115 40.969 1.00 96.56 214 TYR A CA 1
ATOM 1627 C C . TYR A 1 214 ? -20.624 17.128 42.112 1.00 96.56 214 TYR A C 1
ATOM 1629 O O . TYR A 1 214 ? -20.147 16.805 43.200 1.00 96.56 214 TYR A O 1
ATOM 1637 N N . GLY A 1 215 ? -21.205 18.306 41.890 1.00 93.25 215 GLY A N 1
ATOM 1638 C CA . GLY A 1 215 ? -21.352 19.350 42.900 1.00 93.25 215 GLY A CA 1
ATOM 1639 C C . GLY A 1 215 ? -20.086 20.192 43.146 1.00 93.25 215 GLY A C 1
ATOM 1640 O O . GLY A 1 215 ? -19.110 20.065 42.404 1.00 93.25 215 GLY A O 1
ATOM 1641 N N . PRO A 1 216 ? -20.086 21.070 44.172 1.00 91.44 216 PRO A N 1
ATOM 1642 C CA . PRO A 1 216 ? -21.184 21.311 45.116 1.00 91.44 216 PRO A CA 1
ATOM 1643 C C . PRO A 1 216 ? -22.472 21.761 44.428 1.00 91.44 216 PRO A C 1
ATOM 1645 O O . PRO A 1 216 ? -22.451 22.628 43.557 1.00 91.44 216 PRO A O 1
ATOM 1648 N N . ALA A 1 217 ? -23.592 21.165 44.824 1.00 90.62 217 ALA A N 1
ATOM 1649 C CA . ALA A 1 217 ? -24.920 21.576 44.393 1.00 90.62 217 ALA A CA 1
ATOM 1650 C C . ALA A 1 217 ? -25.911 21.407 45.547 1.00 90.62 217 ALA A C 1
ATOM 1652 O O . ALA A 1 217 ? -25.948 20.350 46.173 1.00 90.62 217 ALA A O 1
ATOM 1653 N N . ALA A 1 218 ? -26.739 22.420 45.803 1.00 89.62 218 ALA A N 1
ATOM 1654 C CA . ALA A 1 218 ? -27.881 22.260 46.695 1.00 89.62 218 ALA A CA 1
ATOM 1655 C C . ALA A 1 218 ? -28.878 21.266 46.072 1.00 89.62 218 ALA A C 1
ATOM 1657 O O . ALA A 1 218 ? -29.228 21.386 44.894 1.00 89.62 218 ALA A O 1
ATOM 1658 N N . ARG A 1 219 ? -29.316 20.275 46.850 1.00 91.25 219 ARG A N 1
ATOM 1659 C CA . ARG A 1 219 ? -30.223 19.206 46.411 1.00 91.25 219 ARG A CA 1
ATOM 1660 C C . ARG A 1 219 ? -31.434 19.139 47.340 1.00 91.25 219 ARG A C 1
ATOM 1662 O O . ARG A 1 219 ? -31.268 18.726 48.487 1.00 91.25 219 ARG A O 1
ATOM 1669 N N . PRO A 1 220 ? -32.639 19.508 46.871 1.00 92.12 220 PRO A N 1
ATOM 1670 C CA . PRO A 1 220 ? -33.856 19.382 47.660 1.00 92.12 220 PRO A CA 1
ATOM 1671 C C . PRO A 1 220 ? -34.053 17.979 48.241 1.00 92.12 220 PRO A C 1
ATOM 1673 O O . PRO A 1 220 ? -33.754 16.983 47.581 1.00 92.12 220 PRO A O 1
ATOM 1676 N N . ALA A 1 221 ? -34.630 17.869 49.439 1.00 88.94 221 ALA A N 1
ATOM 1677 C CA . ALA A 1 221 ? -34.965 16.579 50.052 1.00 88.94 221 ALA A CA 1
ATOM 1678 C C . ALA A 1 221 ? -35.874 15.728 49.144 1.00 88.94 221 ALA A C 1
ATOM 1680 O O . ALA A 1 221 ? -35.781 14.499 49.114 1.00 88.94 221 ALA A O 1
ATOM 1681 N N . THR A 1 222 ? -36.721 16.396 48.352 1.00 91.88 222 THR A N 1
ATOM 1682 C CA . THR A 1 222 ? -37.608 15.792 47.348 1.00 91.88 222 THR A CA 1
ATOM 1683 C C . THR A 1 222 ? -36.876 15.094 46.205 1.00 91.88 222 THR A C 1
ATOM 1685 O O . THR A 1 222 ? -37.480 14.248 45.550 1.00 91.88 222 THR A O 1
ATOM 1688 N N . ASP A 1 223 ? -35.595 15.397 45.975 1.00 92.19 223 ASP A N 1
ATOM 1689 C CA . ASP A 1 223 ? -34.774 14.717 44.967 1.00 92.19 223 ASP A CA 1
ATOM 1690 C C . ASP A 1 223 ? -34.362 13.304 45.416 1.00 92.19 223 ASP A C 1
ATOM 1692 O O . ASP A 1 223 ? -33.856 12.527 44.604 1.00 92.19 223 ASP A O 1
ATOM 1696 N N . PHE A 1 224 ? -34.593 12.959 46.690 1.00 91.88 224 PHE A N 1
ATOM 1697 C CA . PHE A 1 224 ? -34.290 11.656 47.280 1.00 91.88 224 PHE A CA 1
ATOM 1698 C C . PHE A 1 224 ? -35.547 10.968 47.854 1.00 91.88 224 PHE A C 1
ATOM 1700 O O . PHE A 1 224 ? -35.645 10.748 49.069 1.00 91.88 224 PHE A O 1
ATOM 1707 N N . PRO A 1 225 ? -36.538 10.613 47.011 1.00 91.62 225 PRO A N 1
ATOM 1708 C CA . PRO A 1 225 ? -37.719 9.879 47.449 1.00 91.62 225 PRO A CA 1
ATOM 1709 C C . PRO A 1 225 ? -37.348 8.478 47.959 1.00 91.62 225 PRO A C 1
ATOM 1711 O O . PRO A 1 225 ? -36.574 7.748 47.338 1.00 91.62 225 PRO A O 1
ATOM 1714 N N . MET A 1 226 ? -37.928 8.098 49.098 1.00 90.12 226 MET A N 1
ATOM 1715 C CA . MET A 1 226 ? -37.769 6.772 49.699 1.00 90.12 226 MET A CA 1
ATOM 1716 C C . MET A 1 226 ? -38.160 5.655 48.718 1.00 90.12 226 MET A C 1
ATOM 1718 O O . MET A 1 226 ? -39.226 5.702 48.103 1.00 90.12 226 MET A O 1
ATOM 1722 N N . GLY A 1 227 ? -37.323 4.618 48.620 1.00 88.00 227 GLY A N 1
ATOM 1723 C CA . GLY A 1 227 ? -37.620 3.421 47.830 1.00 88.00 227 GLY A CA 1
ATOM 1724 C C . GLY A 1 227 ? -37.553 3.617 46.311 1.00 88.00 227 GLY A C 1
ATOM 1725 O O . GLY A 1 227 ? -38.244 2.911 45.579 1.00 88.00 227 GLY A O 1
ATOM 1726 N N . GLN A 1 228 ? -36.754 4.570 45.822 1.00 91.75 228 GLN A N 1
ATOM 1727 C CA . GLN A 1 228 ? -36.513 4.775 44.389 1.00 91.75 228 GLN A CA 1
ATOM 1728 C C . GLN A 1 228 ? -35.021 4.951 44.095 1.00 91.75 228 GLN A C 1
ATOM 1730 O O . GLN A 1 228 ? -34.260 5.420 44.936 1.00 91.75 228 GLN A O 1
ATOM 1735 N N . TRP A 1 229 ? -34.593 4.591 42.884 1.00 93.44 229 TRP A N 1
ATOM 1736 C CA . TRP A 1 229 ? -33.218 4.821 42.440 1.00 93.44 229 TRP A CA 1
ATOM 1737 C C . TRP A 1 229 ? -33.023 6.277 42.026 1.00 93.44 229 TRP A C 1
ATOM 1739 O O . TRP A 1 229 ? -33.663 6.762 41.094 1.00 93.44 229 TRP A O 1
ATOM 1749 N N . VAL A 1 230 ? -32.120 6.967 42.718 1.00 94.19 230 VAL A N 1
ATOM 1750 C CA . VAL A 1 230 ? -31.811 8.379 42.493 1.00 94.19 230 VAL A CA 1
ATOM 1751 C C . VAL A 1 230 ? -30.491 8.484 41.752 1.00 94.19 230 VAL A C 1
ATOM 1753 O O . VAL A 1 230 ? -29.428 8.248 42.326 1.00 94.19 230 VAL A O 1
ATOM 1756 N N . ARG A 1 231 ? -30.557 8.850 40.471 1.00 95.38 231 ARG A N 1
ATOM 1757 C CA . ARG A 1 231 ? -29.381 9.032 39.618 1.00 95.38 231 ARG A CA 1
ATOM 1758 C C . ARG A 1 231 ? -28.706 10.377 39.884 1.00 95.38 231 ARG A C 1
ATOM 1760 O O . ARG A 1 231 ? -29.329 11.427 39.739 1.00 95.38 231 ARG A O 1
ATOM 1767 N N . VAL A 1 232 ? -27.411 10.337 40.180 1.00 95.62 232 VAL A N 1
ATOM 1768 C CA . VAL A 1 232 ? -26.522 11.499 40.259 1.00 95.62 232 VAL A CA 1
ATOM 1769 C C . VAL A 1 232 ? -25.479 11.382 39.138 1.00 95.62 232 VAL A C 1
ATOM 1771 O O . VAL A 1 232 ? -24.678 10.442 39.158 1.00 95.62 232 VAL A O 1
ATOM 1774 N N . PRO A 1 233 ? -25.493 12.272 38.125 1.00 96.00 233 PRO A N 1
ATOM 1775 C CA . PRO A 1 233 ? -24.487 12.263 37.066 1.00 96.00 233 PRO A CA 1
ATOM 1776 C C . PRO A 1 233 ? -23.119 12.639 37.638 1.00 96.00 233 PRO A C 1
ATOM 1778 O O . PRO A 1 233 ? -23.050 13.473 38.534 1.00 96.00 233 PRO A O 1
ATOM 1781 N N . ILE A 1 234 ? -22.042 12.065 37.106 1.00 96.94 234 ILE A N 1
ATOM 1782 C CA . ILE A 1 234 ? -20.671 12.431 37.481 1.00 96.94 234 ILE A CA 1
ATOM 1783 C C . ILE A 1 234 ? -19.837 12.756 36.239 1.00 96.94 234 ILE A C 1
ATOM 1785 O O . ILE A 1 234 ? -20.153 12.313 35.134 1.00 96.94 234 ILE A O 1
ATOM 1789 N N . ASN A 1 235 ? -18.744 13.500 36.421 1.00 96.12 235 ASN A N 1
ATOM 1790 C CA . ASN A 1 235 ? -17.664 13.569 35.437 1.00 96.12 235 ASN A CA 1
ATOM 1791 C C . ASN A 1 235 ? -17.236 12.135 35.061 1.00 96.12 235 ASN A C 1
ATOM 1793 O O . ASN A 1 235 ? -16.912 11.372 35.975 1.00 96.12 235 ASN A O 1
ATOM 1797 N N . PRO A 1 236 ? -17.249 11.747 33.769 1.00 95.50 236 PRO A N 1
ATOM 1798 C CA . PRO A 1 236 ? -17.039 10.355 33.396 1.00 95.50 236 PRO A CA 1
ATOM 1799 C C . PRO A 1 236 ? -15.666 9.807 33.799 1.00 95.50 236 PRO A C 1
ATOM 1801 O O . PRO A 1 236 ? -14.649 10.483 33.622 1.00 95.50 236 PRO A O 1
ATOM 1804 N N . ILE A 1 237 ? -15.637 8.570 34.300 1.00 96.25 237 ILE A N 1
ATOM 1805 C CA . ILE A 1 237 ? -14.408 7.854 34.671 1.00 96.25 237 ILE A CA 1
ATOM 1806 C C . ILE A 1 237 ? -14.352 6.489 33.979 1.00 96.25 237 ILE A C 1
ATOM 1808 O O . ILE A 1 237 ? -15.327 5.741 33.974 1.00 96.25 237 ILE A O 1
ATOM 1812 N N . ILE A 1 238 ? -13.200 6.149 33.403 1.00 95.06 238 ILE A N 1
ATOM 1813 C CA . ILE A 1 238 ? -12.996 4.885 32.685 1.00 95.06 238 ILE A CA 1
ATOM 1814 C C . ILE A 1 238 ? -12.358 3.876 33.635 1.00 95.06 238 ILE A C 1
ATOM 1816 O O . ILE A 1 238 ? -11.272 4.128 34.157 1.00 95.06 238 ILE A O 1
ATOM 1820 N N . TRP A 1 239 ? -13.020 2.742 33.852 1.00 95.38 239 TRP A N 1
ATOM 1821 C CA . TRP A 1 239 ? -12.467 1.655 34.655 1.00 95.38 239 TRP A CA 1
ATOM 1822 C C . TRP A 1 239 ? -11.436 0.848 33.857 1.00 95.38 239 TRP A C 1
ATOM 1824 O O . TRP A 1 239 ? -11.660 0.496 32.701 1.00 95.38 239 TRP A O 1
ATOM 1834 N N . ASP A 1 240 ? -10.303 0.538 34.479 1.00 91.88 240 ASP A N 1
ATOM 1835 C CA . ASP A 1 240 ? -9.176 -0.201 33.892 1.00 91.88 240 ASP A CA 1
ATOM 1836 C C . ASP A 1 240 ? -9.379 -1.730 33.871 1.00 91.88 240 ASP A C 1
ATOM 1838 O O . ASP A 1 240 ? -8.640 -2.435 33.188 1.00 91.88 240 ASP A O 1
ATOM 1842 N N . GLY A 1 241 ? -10.366 -2.247 34.611 1.00 91.50 241 GLY A N 1
ATOM 1843 C CA . GLY A 1 241 ? -10.591 -3.683 34.809 1.00 91.50 241 GLY A CA 1
ATOM 1844 C C . GLY A 1 241 ? -9.866 -4.295 36.016 1.00 91.50 241 GLY A C 1
ATOM 1845 O O . GLY A 1 241 ? -10.060 -5.477 36.300 1.00 91.50 241 GLY A O 1
ATOM 1846 N N . SER A 1 242 ? -9.043 -3.523 36.736 1.00 95.50 242 SER A N 1
ATOM 1847 C CA . SER A 1 242 ? -8.171 -4.021 37.818 1.00 95.50 242 SER A CA 1
ATOM 1848 C C . SER A 1 242 ? -8.209 -3.204 39.108 1.00 95.50 242 SER A C 1
ATOM 1850 O O . SER A 1 242 ? -7.996 -3.759 40.185 1.00 95.50 242 SER A O 1
ATOM 1852 N N . SER A 1 243 ? -8.496 -1.909 39.025 1.00 96.94 243 SER A N 1
ATOM 1853 C CA . SER A 1 243 ? -8.574 -1.009 40.170 1.00 96.94 243 SER A CA 1
ATOM 1854 C C . SER A 1 243 ? -9.884 -1.185 40.937 1.00 96.94 243 SER A C 1
ATOM 1856 O O . SER A 1 243 ? -10.946 -1.438 40.365 1.00 96.94 243 SER A O 1
ATOM 1858 N N . ASN A 1 244 ? -9.828 -0.972 42.247 1.00 97.19 244 ASN A N 1
ATOM 1859 C CA . ASN A 1 244 ? -11.001 -0.823 43.101 1.00 97.19 244 ASN A CA 1
ATOM 1860 C C . ASN A 1 244 ? -11.547 0.611 42.972 1.00 97.19 244 ASN A C 1
ATOM 1862 O O . ASN A 1 244 ? -10.778 1.558 42.809 1.00 97.19 244 ASN A O 1
ATOM 1866 N N . LEU A 1 245 ? -12.863 0.787 43.074 1.00 97.62 245 LEU A N 1
ATOM 1867 C CA . LEU A 1 245 ? -13.540 2.084 43.039 1.00 97.62 245 LEU A CA 1
ATOM 1868 C C . LEU A 1 245 ? -13.826 2.570 44.465 1.00 97.62 245 LEU A C 1
ATOM 1870 O O . LEU A 1 245 ? -14.493 1.885 45.237 1.00 97.62 245 LEU A O 1
ATOM 1874 N N . VAL A 1 246 ? -13.385 3.779 44.801 1.00 97.56 246 VAL A N 1
ATOM 1875 C CA . VAL A 1 246 ? -13.868 4.528 45.968 1.00 97.56 246 VAL A CA 1
ATOM 1876 C C . VAL A 1 246 ? -14.955 5.485 45.506 1.00 97.56 246 VAL A C 1
ATOM 1878 O O . VAL A 1 246 ? -14.728 6.279 44.590 1.00 97.56 246 VAL A O 1
ATOM 1881 N N . VAL A 1 247 ? -16.111 5.436 46.166 1.00 97.31 247 VAL A N 1
ATOM 1882 C CA . VAL A 1 247 ? -17.167 6.445 46.033 1.00 97.31 247 VAL A CA 1
ATOM 1883 C C . VAL A 1 247 ? -17.227 7.260 47.316 1.00 97.31 247 VAL A C 1
ATOM 1885 O O . VAL A 1 247 ? -17.356 6.707 48.410 1.00 97.31 247 VAL A O 1
ATOM 1888 N N . GLU A 1 248 ? -17.153 8.574 47.161 1.00 95.12 248 GLU A N 1
ATOM 1889 C CA . GLU A 1 248 ? -17.320 9.566 48.208 1.00 95.12 248 GLU A CA 1
ATOM 1890 C C . GLU A 1 248 ? -18.623 10.343 48.028 1.00 95.12 248 GLU A C 1
ATOM 1892 O O . GLU A 1 248 ? -18.983 10.740 46.919 1.00 95.12 248 GLU A O 1
ATOM 1897 N N . PHE A 1 249 ? -19.279 10.609 49.151 1.00 93.12 249 PHE A N 1
ATOM 1898 C CA . PHE A 1 249 ? -20.431 11.494 49.256 1.00 93.12 249 PHE A CA 1
ATOM 1899 C C . PHE A 1 249 ? -20.177 12.496 50.383 1.00 93.12 249 PHE A C 1
ATOM 1901 O O . PHE A 1 249 ? -19.713 12.100 51.455 1.00 93.12 249 PHE A O 1
ATOM 1908 N N . SER A 1 250 ? -20.496 13.769 50.172 1.00 90.50 250 SER A N 1
ATOM 1909 C CA . SER A 1 250 ? -20.394 14.803 51.210 1.00 90.50 250 SER A CA 1
ATOM 1910 C C . SER A 1 250 ? -21.454 15.890 51.047 1.00 90.50 250 SER A C 1
ATOM 1912 O O . SER A 1 250 ? -21.985 16.087 49.953 1.00 90.50 250 SER A O 1
ATOM 1914 N N . ASN A 1 251 ? -21.803 16.553 52.148 1.00 88.12 251 ASN A N 1
ATOM 1915 C CA . ASN A 1 251 ? -22.702 17.707 52.201 1.00 88.12 251 ASN A CA 1
ATOM 1916 C C . ASN A 1 251 ? -22.359 18.592 53.410 1.00 88.12 251 ASN A C 1
ATOM 1918 O O . ASN A 1 251 ? -21.792 18.098 54.389 1.00 88.12 251 ASN A O 1
ATOM 1922 N N . ASP A 1 252 ? -22.700 19.877 53.304 1.00 85.00 252 ASP A N 1
ATOM 1923 C CA . ASP A 1 252 ? -22.262 20.934 54.224 1.00 85.00 252 ASP A CA 1
ATOM 1924 C C . ASP A 1 252 ? -23.506 21.654 54.803 1.00 85.00 252 ASP A C 1
ATOM 1926 O O . ASP A 1 252 ? -23.770 22.811 54.463 1.00 85.00 252 ASP A O 1
ATOM 1930 N N . ASN A 1 253 ? -24.355 20.967 55.584 1.00 79.25 253 ASN A N 1
ATOM 1931 C CA . ASN A 1 253 ? -25.584 21.587 56.100 1.00 79.25 253 ASN A CA 1
ATOM 1932 C C . ASN A 1 253 ? -25.296 22.496 57.305 1.00 79.25 253 ASN A C 1
ATOM 1934 O O . ASN A 1 253 ? -24.426 22.243 58.132 1.00 79.25 253 ASN A O 1
ATOM 1938 N N . SER A 1 254 ? -26.113 23.539 57.453 1.00 74.69 254 SER A N 1
ATOM 1939 C CA . SER A 1 254 ? -26.041 24.513 58.556 1.00 74.69 254 SER A CA 1
ATOM 1940 C C . SER A 1 254 ? -27.221 24.413 59.538 1.00 74.69 254 SER A C 1
ATOM 1942 O O . SER A 1 254 ? -27.590 25.397 60.184 1.00 74.69 254 SER A O 1
ATOM 1944 N N . GLY A 1 255 ? -27.859 23.239 59.613 1.00 74.00 255 GLY A N 1
ATOM 1945 C CA . GLY A 1 255 ? -28.951 22.977 60.547 1.00 74.00 255 GLY A CA 1
ATOM 1946 C C . GLY A 1 255 ? -29.165 21.492 60.838 1.00 74.00 255 GLY A C 1
ATOM 1947 O O . GLY A 1 255 ? -28.860 20.625 60.021 1.00 74.00 255 GLY A O 1
ATOM 1948 N N . TRP A 1 256 ? -29.694 21.202 62.026 1.00 73.69 256 TRP A N 1
ATOM 1949 C CA . TRP A 1 256 ? -29.937 19.843 62.506 1.00 73.69 256 TRP A CA 1
ATOM 1950 C C . TRP A 1 256 ? -31.065 19.149 61.737 1.00 73.69 256 TRP A C 1
ATOM 1952 O O . TRP A 1 256 ? -32.186 19.659 61.652 1.00 73.69 256 TRP A O 1
ATOM 1962 N N . ALA A 1 257 ? -30.787 17.933 61.267 1.00 74.12 257 ALA A N 1
ATOM 1963 C CA . ALA A 1 257 ? -31.750 17.062 60.611 1.00 74.12 257 ALA A CA 1
ATOM 1964 C C . ALA A 1 257 ? -32.097 15.836 61.466 1.00 74.12 257 ALA A C 1
ATOM 1966 O O . ALA A 1 257 ? -31.240 15.218 62.098 1.00 74.12 257 ALA A O 1
ATOM 1967 N N . ASN A 1 258 ? -33.364 15.422 61.407 1.00 71.12 258 ASN A N 1
ATOM 1968 C CA . ASN A 1 258 ? -33.819 14.134 61.923 1.00 71.12 258 ASN A CA 1
ATOM 1969 C C . ASN A 1 258 ? -34.417 13.305 60.783 1.00 71.12 258 ASN A C 1
ATOM 1971 O O . ASN A 1 258 ? -35.610 13.398 60.491 1.00 71.12 258 ASN A O 1
ATOM 1975 N N . GLY A 1 259 ? -33.569 12.518 60.124 1.00 72.88 259 GLY A N 1
ATOM 1976 C CA . GLY A 1 259 ? -33.955 11.642 59.022 1.00 72.88 259 GLY A CA 1
ATOM 1977 C C . GLY A 1 259 ? -33.133 11.848 57.752 1.00 72.88 259 GLY A C 1
ATOM 1978 O O . GLY A 1 259 ? -32.468 12.864 57.553 1.00 72.88 259 GLY A O 1
ATOM 1979 N N . GLY A 1 260 ? -33.206 10.841 56.890 1.00 80.19 260 GLY A N 1
ATOM 1980 C CA . GLY A 1 260 ? -32.267 10.597 55.803 1.00 80.19 260 GLY A CA 1
ATOM 1981 C C . GLY A 1 260 ? -31.644 9.218 55.987 1.00 80.19 260 GLY A C 1
ATOM 1982 O O . GLY A 1 260 ? -31.585 8.703 57.103 1.00 80.19 260 GLY A O 1
ATOM 1983 N N . GLY A 1 261 ? -31.231 8.589 54.894 1.00 85.62 261 GLY A N 1
ATOM 1984 C CA . GLY A 1 261 ? -30.598 7.274 54.928 1.00 85.62 261 GLY A CA 1
ATOM 1985 C C . GLY A 1 261 ? -30.663 6.575 53.583 1.00 85.62 261 GLY A C 1
ATOM 1986 O O . GLY A 1 261 ? -31.563 6.827 52.778 1.00 85.62 261 GLY A O 1
ATOM 1987 N N . VAL A 1 262 ? -29.715 5.674 53.342 1.00 89.81 262 VAL A N 1
ATOM 1988 C CA . VAL A 1 262 ? -29.755 4.757 52.200 1.00 89.81 262 VAL A CA 1
ATOM 1989 C C . VAL A 1 262 ? -29.794 3.316 52.679 1.00 89.81 262 VAL A C 1
ATOM 1991 O O . VAL A 1 262 ? -29.425 2.975 53.803 1.00 89.81 262 VAL A O 1
ATOM 1994 N N . TYR A 1 263 ? -30.224 2.433 51.794 1.00 90.56 263 TYR A N 1
ATOM 1995 C CA . TYR A 1 263 ? -29.928 1.024 51.977 1.00 90.56 263 TYR A CA 1
ATOM 1996 C C . TYR A 1 263 ? -28.426 0.786 51.825 1.00 90.56 263 TYR A C 1
ATOM 1998 O O . TYR A 1 263 ? -27.763 1.382 50.976 1.00 90.56 263 TYR A O 1
ATOM 2006 N N . LEU A 1 264 ? -27.901 -0.102 52.654 1.00 91.25 264 LEU A N 1
ATOM 2007 C CA . LEU A 1 264 ? -26.488 -0.417 52.763 1.00 91.25 264 LEU A CA 1
ATOM 2008 C C . LEU A 1 264 ? -26.267 -1.916 52.577 1.00 91.25 264 LEU A C 1
ATOM 2010 O O . LEU A 1 264 ? -27.138 -2.718 52.910 1.00 91.25 264 LEU A O 1
ATOM 2014 N N . ARG A 1 265 ? -25.084 -2.296 52.106 1.00 92.69 265 ARG A N 1
ATOM 2015 C CA . ARG A 1 265 ? -24.609 -3.672 51.953 1.00 92.69 265 ARG A CA 1
ATOM 2016 C C . ARG A 1 265 ? -23.503 -3.943 52.975 1.00 92.69 265 ARG A C 1
ATOM 2018 O O . ARG A 1 265 ? -22.561 -3.157 53.072 1.00 92.69 265 ARG A O 1
ATOM 2025 N N . ASP A 1 266 ? -23.612 -5.033 53.737 1.00 91.69 266 ASP A N 1
ATOM 2026 C CA . ASP A 1 266 ? -22.525 -5.503 54.609 1.00 91.69 266 ASP A CA 1
ATOM 2027 C C . ASP A 1 266 ? -21.393 -6.072 53.748 1.00 91.69 266 ASP A C 1
ATOM 2029 O O . ASP A 1 266 ? -21.597 -7.000 52.961 1.00 91.69 266 ASP A O 1
ATOM 2033 N N . VAL A 1 267 ? -20.205 -5.493 53.890 1.00 90.00 267 VAL A N 1
ATOM 2034 C CA . VAL A 1 267 ? -18.981 -5.882 53.175 1.00 90.00 267 VAL A CA 1
ATOM 2035 C C . VAL A 1 267 ? -17.838 -6.222 54.135 1.00 90.00 267 VAL A C 1
ATOM 2037 O O . VAL A 1 267 ? -16.699 -6.411 53.705 1.00 90.00 267 VAL A O 1
ATOM 2040 N N . GLY A 1 268 ? -18.132 -6.331 55.434 1.00 85.81 268 GLY A N 1
ATOM 2041 C CA . GLY A 1 268 ? -17.133 -6.517 56.479 1.00 85.81 268 GLY A CA 1
ATOM 2042 C C . GLY A 1 268 ? -16.351 -5.242 56.816 1.00 85.81 268 GLY A C 1
ATOM 2043 O O . GLY A 1 268 ? -16.415 -4.222 56.132 1.00 85.81 268 GLY A O 1
ATOM 2044 N N . ASN A 1 269 ? -15.623 -5.295 57.933 1.00 82.00 269 ASN A N 1
ATOM 2045 C CA . ASN A 1 269 ? -14.932 -4.134 58.500 1.00 82.00 269 ASN A CA 1
ATOM 2046 C C . ASN A 1 269 ? -13.897 -3.521 57.534 1.00 82.00 269 ASN A C 1
ATOM 2048 O O . ASN A 1 269 ? -13.229 -4.234 56.786 1.00 82.00 269 ASN A O 1
ATOM 2052 N N . ASN A 1 270 ? -13.682 -2.207 57.657 1.00 83.62 270 ASN A N 1
ATOM 2053 C CA . ASN A 1 270 ? -12.629 -1.439 56.972 1.00 83.62 270 ASN A CA 1
ATOM 2054 C C . ASN A 1 270 ? -12.815 -1.324 55.449 1.00 83.62 270 ASN A C 1
ATOM 2056 O O . ASN A 1 270 ? -11.854 -1.116 54.711 1.00 83.62 270 ASN A O 1
ATOM 2060 N N . ARG A 1 271 ? -14.048 -1.435 54.951 1.00 91.06 271 ARG A N 1
ATOM 2061 C CA . ARG A 1 271 ? -14.398 -1.109 53.556 1.00 91.06 271 ARG A CA 1
ATOM 2062 C C . ARG A 1 271 ? -14.923 0.318 53.391 1.00 91.06 271 ARG A C 1
ATOM 2064 O O . ARG A 1 271 ? -15.173 0.743 52.266 1.00 91.06 271 ARG A O 1
ATOM 2071 N N . CYS A 1 272 ? -15.080 1.053 54.488 1.00 92.06 272 CYS A N 1
ATOM 2072 C CA . CYS A 1 272 ? -15.646 2.392 54.485 1.00 92.06 272 CYS A CA 1
ATOM 2073 C C . CYS A 1 272 ? -15.277 3.218 55.719 1.00 92.06 272 CYS A C 1
ATOM 2075 O O . CYS A 1 272 ? -15.031 2.676 56.801 1.00 92.06 272 CYS A O 1
ATOM 2077 N N . LEU A 1 273 ? -15.321 4.539 55.537 1.00 90.81 273 LEU A N 1
ATOM 2078 C CA . LEU A 1 273 ? -15.166 5.557 56.572 1.00 90.81 273 LEU A CA 1
ATOM 2079 C C . LEU A 1 273 ? -16.360 6.507 56.564 1.00 90.81 273 LEU A C 1
ATOM 2081 O O . LEU A 1 273 ? -16.871 6.873 55.501 1.00 90.81 273 LEU A O 1
ATOM 2085 N N . ARG A 1 274 ? -16.750 6.965 57.753 1.00 88.38 274 ARG A N 1
ATOM 2086 C CA . ARG A 1 274 ? -17.711 8.055 57.943 1.00 88.38 274 ARG A CA 1
ATOM 2087 C C . ARG A 1 274 ? -17.054 9.169 58.748 1.00 88.38 274 ARG A C 1
ATOM 2089 O O . ARG A 1 274 ? -16.379 8.889 59.735 1.00 88.38 274 ARG A O 1
ATOM 2096 N N . GLY A 1 275 ? -17.272 10.404 58.323 1.00 86.69 275 GLY A N 1
ATOM 2097 C CA . GLY A 1 275 ? -16.801 11.634 58.941 1.00 86.69 275 GLY A CA 1
ATOM 2098 C C . GLY A 1 275 ? -17.978 12.549 59.232 1.00 86.69 275 GLY A C 1
ATOM 2099 O O . GLY A 1 275 ? -18.816 12.745 58.354 1.00 86.69 275 GLY A O 1
ATOM 2100 N N . TRP A 1 276 ? -18.052 13.105 60.437 1.00 84.06 276 TRP A N 1
ATOM 2101 C CA . TRP A 1 276 ? -19.096 14.062 60.811 1.00 84.06 276 TRP A CA 1
ATOM 2102 C C . TRP A 1 276 ? -18.554 15.161 61.729 1.00 84.06 276 TRP A C 1
ATOM 2104 O O . TRP A 1 276 ? -17.575 14.952 62.455 1.00 84.06 276 TRP A O 1
ATOM 2114 N N . SER A 1 277 ? -19.207 16.321 61.707 1.00 79.31 277 SER A N 1
ATOM 2115 C CA . SER A 1 277 ? -18.999 17.412 62.665 1.00 79.31 277 SER A CA 1
ATOM 2116 C C . SER A 1 277 ? -20.297 18.185 62.909 1.00 79.31 277 SER A C 1
ATOM 2118 O O . SER A 1 277 ? -21.291 18.001 62.207 1.00 79.31 277 SER A O 1
ATOM 2120 N N . ASP A 1 278 ? -20.292 19.063 63.911 1.00 73.25 278 ASP A N 1
ATOM 2121 C CA . ASP A 1 278 ? -21.221 20.193 63.946 1.00 73.25 278 ASP A CA 1
ATOM 2122 C C . ASP A 1 278 ? -20.975 21.156 62.764 1.00 73.25 278 ASP A C 1
ATOM 2124 O O . ASP A 1 278 ? -19.913 21.128 62.143 1.00 73.25 278 ASP A O 1
ATOM 2128 N N . SER A 1 279 ? -21.943 22.034 62.475 1.00 66.56 279 SER A N 1
ATOM 2129 C CA . SER A 1 279 ? -21.924 23.021 61.369 1.00 66.56 279 SER A CA 1
ATOM 2130 C C . SER A 1 279 ? -20.819 24.079 61.440 1.00 66.56 279 SER A C 1
ATOM 2132 O O . SER A 1 279 ? -20.797 25.034 60.662 1.00 66.56 279 SER A O 1
ATOM 2134 N N . GLN A 1 280 ? -19.917 23.968 62.412 1.00 65.19 280 GLN A N 1
ATOM 2135 C CA . GLN A 1 280 ? -18.814 24.899 62.612 1.00 65.19 280 GLN A CA 1
ATOM 2136 C C . GLN A 1 280 ? -17.514 24.385 61.969 1.00 65.19 280 GLN A C 1
ATOM 2138 O O . GLN A 1 280 ? -16.507 25.093 62.010 1.00 65.19 280 GLN A O 1
ATOM 2143 N N . ALA A 1 281 ? -17.527 23.202 61.335 1.00 65.62 281 ALA A N 1
ATOM 2144 C CA . ALA A 1 281 ? -16.388 22.665 60.584 1.00 65.62 281 ALA A CA 1
ATOM 2145 C C . ALA A 1 281 ? -16.202 23.284 59.189 1.00 65.62 281 ALA A C 1
ATOM 2147 O O . ALA A 1 281 ? -15.101 23.228 58.628 1.00 65.62 281 ALA A O 1
ATOM 2148 N N . GLY A 1 282 ? -17.245 23.930 58.664 1.00 66.88 282 GLY A N 1
ATOM 2149 C CA . GLY A 1 282 ? -17.199 24.756 57.462 1.00 66.88 282 GLY A CA 1
ATOM 2150 C C . GLY A 1 282 ? -17.112 23.962 56.158 1.00 66.88 282 GLY A C 1
ATOM 2151 O O . GLY A 1 282 ? -16.984 22.746 56.141 1.00 66.88 282 GLY A O 1
ATOM 2152 N N . HIS A 1 283 ? -17.177 24.672 55.033 1.00 70.19 283 HIS A N 1
ATOM 2153 C CA . HIS A 1 283 ? -17.367 24.049 53.720 1.00 70.19 283 HIS A CA 1
ATOM 2154 C C . HIS A 1 283 ? -16.222 23.134 53.269 1.00 70.19 283 HIS A C 1
ATOM 2156 O O . HIS A 1 283 ? -15.054 23.387 53.565 1.00 70.19 283 HIS A O 1
ATOM 2162 N N . TYR A 1 284 ? -16.552 22.130 52.449 1.00 74.19 284 TYR A N 1
ATOM 2163 C CA . TYR A 1 284 ? -15.573 21.210 51.869 1.00 74.19 284 TYR A CA 1
ATOM 2164 C C . TYR A 1 284 ? -14.458 21.931 51.071 1.00 74.19 284 TYR A C 1
ATOM 2166 O O . TYR A 1 284 ? -14.772 22.737 50.185 1.00 74.19 284 TYR A O 1
ATOM 2174 N N . PRO A 1 285 ? -13.172 21.565 51.254 1.00 72.88 285 PRO A N 1
ATOM 2175 C CA . PRO A 1 285 ? -12.672 20.596 52.231 1.00 72.88 285 PRO A CA 1
ATOM 2176 C C . PRO A 1 285 ? -12.763 21.153 53.660 1.00 72.88 285 PRO A C 1
ATOM 2178 O O . PRO A 1 285 ? -12.221 22.223 53.932 1.00 72.88 285 PRO A O 1
ATOM 2181 N N . PHE A 1 286 ? -13.433 20.403 54.546 1.00 75.31 286 PHE A N 1
ATOM 2182 C CA . PHE A 1 286 ? -13.755 20.808 55.919 1.00 75.31 286 PHE A CA 1
ATOM 2183 C C . PHE A 1 286 ? -12.518 21.364 56.637 1.00 75.31 286 PHE A C 1
ATOM 2185 O O . PHE A 1 286 ? -11.439 20.767 56.592 1.00 75.31 286 PHE A O 1
ATOM 2192 N N . ASN A 1 287 ? -12.664 22.536 57.258 1.00 68.56 287 ASN A N 1
ATOM 2193 C CA . ASN A 1 287 ? -11.533 23.333 57.738 1.00 68.56 287 ASN A CA 1
ATOM 2194 C C . ASN A 1 287 ? -11.149 23.052 59.203 1.00 68.56 287 ASN A C 1
ATOM 2196 O O . ASN A 1 287 ? -10.088 23.492 59.653 1.00 68.56 287 ASN A O 1
ATOM 2200 N N . THR A 1 288 ? -11.958 22.263 59.916 1.00 70.94 288 THR A N 1
ATOM 2201 C CA . THR A 1 288 ? -11.627 21.670 61.219 1.00 70.94 288 THR A CA 1
ATOM 2202 C C . THR A 1 288 ? -11.615 20.136 61.147 1.00 70.94 288 THR A C 1
ATOM 2204 O O . THR A 1 288 ? -12.025 19.522 60.160 1.00 70.94 288 THR A O 1
ATOM 2207 N N . SER A 1 289 ? -11.106 19.490 62.199 1.00 74.19 289 SER A N 1
ATOM 2208 C CA . SER A 1 289 ? -11.040 18.029 62.284 1.00 74.19 289 SER A CA 1
ATOM 2209 C C . SER A 1 289 ? -12.425 17.403 62.478 1.00 74.19 289 SER A C 1
ATOM 2211 O O . SER A 1 289 ? -12.959 17.421 63.586 1.00 74.19 289 SER A O 1
ATOM 2213 N N . MET A 1 290 ? -12.962 16.763 61.437 1.00 81.69 290 MET A N 1
ATOM 2214 C CA . MET A 1 290 ? -14.139 15.893 61.566 1.00 81.69 290 MET A CA 1
ATOM 2215 C C . MET A 1 290 ? -13.856 14.708 62.503 1.00 81.69 290 MET A C 1
ATOM 2217 O O . MET A 1 290 ? -12.750 14.159 62.513 1.00 81.69 290 MET A O 1
ATOM 2221 N N . THR A 1 291 ? -14.877 14.234 63.218 1.00 85.62 291 THR A N 1
ATOM 2222 C CA . THR A 1 291 ? -14.811 12.921 63.877 1.00 85.62 291 THR A CA 1
ATOM 2223 C C . THR A 1 291 ? -14.902 11.838 62.809 1.00 85.62 291 THR A C 1
ATOM 2225 O O . THR A 1 291 ? -15.862 11.830 62.045 1.00 85.62 291 THR A O 1
ATOM 2228 N N . VAL A 1 292 ? -13.925 10.928 62.754 1.00 86.50 292 VAL A N 1
ATOM 2229 C CA . VAL A 1 292 ? -13.867 9.839 61.764 1.00 86.50 292 VAL A CA 1
ATOM 2230 C C . VAL A 1 292 ? -14.050 8.489 62.453 1.00 86.50 292 VAL A C 1
ATOM 2232 O O . VAL A 1 292 ? -13.402 8.212 63.461 1.00 86.50 292 VAL A O 1
ATOM 2235 N N . ALA A 1 293 ? -14.887 7.623 61.882 1.00 88.19 293 ALA A N 1
ATOM 2236 C CA . ALA A 1 293 ? -15.003 6.226 62.288 1.00 88.19 293 ALA A CA 1
ATOM 2237 C C . ALA A 1 293 ? -15.022 5.282 61.080 1.00 88.19 293 ALA A C 1
ATOM 2239 O O . ALA A 1 293 ? -15.631 5.571 60.046 1.00 88.19 293 ALA A O 1
ATOM 2240 N N . ALA A 1 294 ? -14.378 4.125 61.244 1.00 88.75 294 ALA A N 1
ATOM 2241 C CA . ALA A 1 294 ? -14.504 3.007 60.322 1.00 88.75 294 ALA A CA 1
ATOM 2242 C C . ALA A 1 294 ? -15.851 2.298 60.497 1.00 88.75 294 ALA A C 1
ATOM 2244 O O . ALA A 1 294 ? -16.407 2.234 61.594 1.00 88.75 294 ALA A O 1
ATOM 2245 N N . ASP A 1 295 ? -16.346 1.737 59.401 1.00 86.50 295 ASP A N 1
ATOM 2246 C CA . ASP A 1 295 ? -17.626 1.039 59.331 1.00 86.50 295 ASP A CA 1
ATOM 2247 C C . ASP A 1 295 ? -17.475 -0.256 58.500 1.00 86.50 295 ASP A C 1
ATOM 2249 O O . ASP A 1 295 ? -16.416 -0.517 57.913 1.00 86.50 295 ASP A O 1
ATOM 2253 N N . ARG A 1 296 ? -18.518 -1.090 58.470 1.00 87.50 296 ARG A N 1
ATOM 2254 C CA . ARG A 1 296 ? -18.612 -2.315 57.655 1.00 87.50 296 ARG A CA 1
ATOM 2255 C C . ARG A 1 296 ? -19.621 -2.235 56.507 1.00 87.50 296 ARG A C 1
ATOM 2257 O O . ARG A 1 296 ? -19.712 -3.166 55.711 1.00 87.50 296 ARG A O 1
ATOM 2264 N N . TYR A 1 297 ? -20.420 -1.172 56.467 1.00 89.62 297 TYR A N 1
ATOM 2265 C CA . TYR A 1 297 ? -21.561 -1.047 55.569 1.00 89.62 297 TYR A CA 1
ATOM 2266 C C . TYR A 1 297 ? -21.316 0.004 54.480 1.00 89.62 297 TYR A C 1
ATOM 2268 O O . TYR A 1 297 ? -21.052 1.172 54.778 1.00 89.62 297 TYR A O 1
ATOM 2276 N N . VAL A 1 298 ? -21.460 -0.396 53.212 1.00 92.38 298 VAL A N 1
ATOM 2277 C CA . VAL A 1 298 ? -21.376 0.511 52.051 1.00 92.38 298 VAL A CA 1
ATOM 2278 C C . VAL A 1 298 ? -22.745 0.822 51.452 1.00 92.38 298 VAL A C 1
ATOM 2280 O O . VAL A 1 298 ? -23.601 -0.059 51.463 1.00 92.38 298 VAL A O 1
ATOM 2283 N N . PRO A 1 299 ? -22.989 2.036 50.919 1.00 92.19 299 PRO A N 1
ATOM 2284 C CA . PRO A 1 299 ? -24.178 2.353 50.138 1.00 92.19 299 PRO A CA 1
ATOM 2285 C C . PRO A 1 299 ? -24.511 1.273 49.109 1.00 92.19 299 PRO A C 1
ATOM 2287 O O . PRO A 1 299 ? -23.649 0.779 48.386 1.00 92.19 299 PRO A O 1
ATOM 2290 N N . TRP A 1 300 ? -25.786 0.911 49.023 1.00 92.69 300 TRP A N 1
ATOM 2291 C CA . TRP A 1 300 ? -26.273 0.121 47.907 1.00 92.69 300 TRP A CA 1
ATOM 2292 C C . TRP A 1 300 ? -26.332 1.026 46.677 1.00 92.69 300 TRP A C 1
ATOM 2294 O O . TRP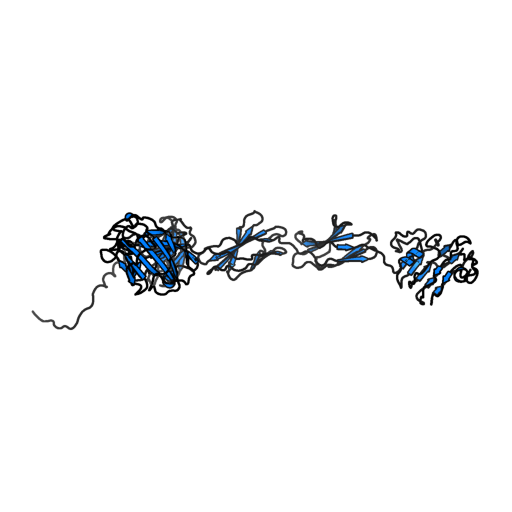 A 1 300 ? -27.153 1.943 46.599 1.00 92.69 300 TRP A O 1
ATOM 2304 N N . LEU A 1 301 ? -25.405 0.786 45.749 1.00 94.31 301 LEU A N 1
ATOM 2305 C CA . LEU A 1 301 ? -25.212 1.591 44.551 1.00 94.31 301 LEU A CA 1
ATOM 2306 C C . LEU A 1 301 ? -25.468 0.791 43.281 1.00 94.31 301 LEU A C 1
ATOM 2308 O O . LEU A 1 301 ? -25.146 -0.396 43.183 1.00 94.31 301 LEU A O 1
ATOM 2312 N N . ARG A 1 302 ? -25.934 1.509 42.264 1.00 96.06 302 ARG A N 1
ATOM 2313 C CA . ARG A 1 302 ? -25.783 1.119 40.866 1.00 96.06 302 ARG A CA 1
ATOM 2314 C C . ARG A 1 302 ? -24.821 2.059 40.166 1.00 96.06 302 ARG A C 1
ATOM 2316 O O . ARG A 1 302 ? -24.778 3.256 40.442 1.00 96.06 302 ARG A O 1
ATOM 2323 N N . VAL A 1 303 ? -24.070 1.500 39.234 1.00 96.31 303 VAL A N 1
ATOM 2324 C CA . VAL A 1 303 ? -23.176 2.216 38.335 1.00 96.31 303 VAL A CA 1
ATOM 2325 C C . VAL A 1 303 ? -23.851 2.307 36.975 1.00 96.31 303 VAL A C 1
ATOM 2327 O O . VAL A 1 303 ? -24.217 1.285 36.397 1.00 96.31 303 VAL A O 1
ATOM 2330 N N . VAL A 1 304 ? -24.014 3.527 36.465 1.00 94.81 304 VAL A N 1
ATOM 2331 C CA . VAL A 1 304 ? -24.480 3.778 35.099 1.00 94.81 304 VAL A CA 1
ATOM 2332 C C . VAL A 1 304 ? -23.257 4.018 34.227 1.00 94.81 304 VAL A C 1
ATOM 2334 O O . VAL A 1 304 ? -22.467 4.921 34.510 1.00 94.81 304 VAL A O 1
ATOM 2337 N N . TYR A 1 305 ? -23.095 3.229 33.172 1.00 92.75 305 TYR A N 1
ATOM 2338 C CA . TYR A 1 305 ? -21.889 3.234 32.345 1.00 92.75 305 TYR A CA 1
ATOM 2339 C C . TYR A 1 305 ? -22.206 3.044 30.862 1.00 92.75 305 TYR A C 1
ATOM 2341 O O . TYR A 1 305 ? -23.296 2.611 30.504 1.00 92.75 305 TYR A O 1
ATOM 2349 N N . THR A 1 306 ? -21.253 3.357 29.992 1.00 88.12 306 THR A N 1
ATOM 2350 C CA . THR A 1 306 ? -21.262 2.930 28.587 1.00 88.12 306 THR A CA 1
ATOM 2351 C C . THR A 1 306 ? -20.114 1.949 28.362 1.00 88.12 306 THR A C 1
ATOM 2353 O O . THR A 1 306 ? -19.031 2.135 28.920 1.00 88.12 306 THR A O 1
ATOM 2356 N N . GLU A 1 307 ? -20.322 0.924 27.538 1.00 81.94 307 GLU A N 1
ATOM 2357 C CA . GLU A 1 307 ? -19.237 0.029 27.101 1.00 81.94 307 GLU A CA 1
ATOM 2358 C C . GLU A 1 307 ? -18.152 0.805 26.324 1.00 81.94 307 GLU A C 1
ATOM 2360 O O . GLU A 1 307 ? -18.457 1.838 25.711 1.00 81.94 307 GLU A O 1
ATOM 2365 N N . PRO A 1 308 ? -16.889 0.335 26.312 1.00 80.19 308 PRO A N 1
ATOM 2366 C CA . PRO A 1 308 ? -15.866 0.898 25.443 1.00 80.19 308 PRO A CA 1
ATOM 2367 C C . PRO A 1 308 ? -16.230 0.666 23.973 1.00 80.19 308 PRO A C 1
ATOM 2369 O O . PRO A 1 308 ? -16.699 -0.406 23.584 1.00 80.19 308 PRO A O 1
ATOM 2372 N N . ALA A 1 309 ? -15.966 1.666 23.132 1.00 82.56 309 ALA A N 1
ATOM 2373 C CA . ALA A 1 309 ? -16.169 1.542 21.694 1.00 82.56 309 ALA A CA 1
ATOM 2374 C C . ALA A 1 309 ? -15.279 0.434 21.103 1.00 82.56 309 ALA A C 1
ATOM 2376 O O . ALA A 1 309 ? -14.085 0.356 21.400 1.00 82.56 309 ALA A O 1
ATOM 2377 N N . VAL A 1 310 ? -15.847 -0.389 20.216 1.00 88.56 310 VAL A N 1
ATOM 2378 C CA . VAL A 1 310 ? -15.069 -1.363 19.440 1.00 88.56 310 VAL A CA 1
ATOM 2379 C C . VAL A 1 310 ? -14.133 -0.601 18.505 1.00 88.56 310 VAL A C 1
ATOM 2381 O O . VAL A 1 310 ? -14.573 0.253 17.732 1.00 88.56 310 VAL A O 1
ATOM 2384 N N . LEU A 1 311 ? -12.837 -0.895 18.575 1.00 92.44 311 LEU A N 1
ATOM 2385 C CA . LEU A 1 311 ? -11.820 -0.230 17.770 1.00 92.44 311 LEU A CA 1
ATOM 2386 C C . LEU A 1 311 ? -11.651 -0.956 16.425 1.00 92.44 311 LEU A C 1
ATOM 2388 O O . LEU A 1 311 ? -11.637 -2.191 16.401 1.00 92.44 311 LEU A O 1
ATOM 2392 N N . PRO A 1 312 ? -11.512 -0.232 15.301 1.00 96.69 312 PRO A N 1
ATOM 2393 C CA . PRO A 1 312 ? -11.269 -0.854 14.007 1.00 96.69 312 PRO A CA 1
ATOM 2394 C C . PRO A 1 312 ? -9.878 -1.500 13.920 1.00 96.69 312 PRO A C 1
ATOM 2396 O O . PRO A 1 312 ? -8.968 -1.143 14.675 1.00 96.69 312 PRO A O 1
ATOM 2399 N N . PRO A 1 313 ? -9.672 -2.393 12.938 1.00 97.44 313 PRO A N 1
ATOM 2400 C CA . PRO A 1 313 ? -8.344 -2.751 12.457 1.00 97.44 313 PRO A CA 1
ATOM 2401 C C . PRO A 1 313 ? -7.528 -1.524 12.039 1.00 97.44 313 PRO A C 1
ATOM 2403 O O . PRO A 1 313 ? -8.067 -0.504 11.600 1.00 97.44 313 PRO A O 1
ATOM 2406 N N . THR A 1 314 ? -6.206 -1.642 12.126 1.00 98.00 314 THR A N 1
ATOM 2407 C CA . THR A 1 314 ? -5.260 -0.568 11.780 1.00 98.00 314 THR A CA 1
ATOM 2408 C C . THR A 1 314 ? -4.321 -1.002 10.656 1.00 98.00 314 THR A C 1
ATOM 2410 O O . THR A 1 314 ? -4.314 -2.165 10.263 1.00 98.00 314 THR A O 1
ATOM 2413 N N . ASN A 1 315 ? -3.539 -0.071 10.097 1.00 97.81 315 ASN A N 1
ATOM 2414 C CA . ASN A 1 315 ? -2.567 -0.346 9.027 1.00 97.81 315 ASN A CA 1
ATOM 2415 C C . ASN A 1 315 ? -3.156 -1.112 7.824 1.00 97.81 315 ASN A C 1
ATOM 2417 O O . ASN A 1 315 ? -2.495 -1.986 7.261 1.00 97.81 315 ASN A O 1
ATOM 2421 N N . LEU A 1 316 ? -4.406 -0.814 7.448 1.00 98.62 316 LEU A N 1
ATOM 2422 C CA . LEU A 1 316 ? -5.010 -1.385 6.248 1.00 98.62 316 LEU A CA 1
ATOM 2423 C C . LEU A 1 316 ? -4.202 -0.951 5.017 1.00 98.62 316 LEU A C 1
ATOM 2425 O O . LEU A 1 316 ? -3.876 0.222 4.849 1.00 98.62 316 LEU A O 1
ATOM 2429 N N . THR A 1 317 ? -3.903 -1.909 4.151 1.00 98.62 317 THR A N 1
ATOM 2430 C CA . THR A 1 317 ? -3.225 -1.728 2.864 1.00 98.62 317 THR A CA 1
ATOM 2431 C C . THR A 1 317 ? -4.000 -2.473 1.786 1.00 98.62 317 THR A C 1
ATOM 2433 O O . THR A 1 317 ? -4.652 -3.474 2.083 1.00 98.62 317 THR A O 1
ATOM 2436 N N . ALA A 1 318 ? -3.935 -1.993 0.544 1.00 98.19 318 ALA A N 1
ATOM 2437 C CA . ALA A 1 318 ? -4.551 -2.633 -0.612 1.00 98.19 318 ALA A CA 1
ATOM 2438 C C . ALA A 1 318 ? -3.560 -2.674 -1.779 1.00 98.19 318 ALA A C 1
ATOM 2440 O O . ALA A 1 318 ? -2.979 -1.651 -2.140 1.00 98.19 318 ALA A O 1
ATOM 2441 N N . THR A 1 319 ? -3.402 -3.847 -2.385 1.00 96.88 319 THR A N 1
ATOM 2442 C CA . THR A 1 319 ? -2.513 -4.084 -3.526 1.00 96.88 319 THR A CA 1
ATOM 2443 C C . THR A 1 319 ? -3.326 -4.674 -4.668 1.00 96.88 319 THR A C 1
ATOM 2445 O O . THR A 1 319 ? -3.849 -5.783 -4.557 1.00 96.88 319 THR A O 1
ATOM 2448 N N . GLY A 1 320 ? -3.448 -3.930 -5.767 1.00 95.00 320 GLY A N 1
ATOM 2449 C CA . GLY A 1 320 ? -4.094 -4.410 -6.987 1.00 95.00 320 GLY A CA 1
ATOM 2450 C C . GLY A 1 320 ? -3.165 -5.302 -7.809 1.00 95.00 320 GLY A C 1
ATOM 2451 O O . GLY A 1 320 ? -1.984 -5.000 -7.971 1.00 95.00 320 GLY A O 1
ATOM 2452 N N . SER A 1 321 ? -3.710 -6.379 -8.364 1.00 94.88 321 SER A N 1
ATOM 2453 C CA . SER A 1 321 ? -3.091 -7.170 -9.430 1.00 94.88 321 SER A CA 1
ATOM 2454 C C . SER A 1 321 ? -4.169 -7.592 -10.437 1.00 94.88 321 SER A C 1
ATOM 2456 O O . SER A 1 321 ? -5.308 -7.127 -10.362 1.00 94.88 321 SER A O 1
ATOM 2458 N N . TYR A 1 322 ? -3.826 -8.399 -11.441 1.00 95.31 322 TYR A N 1
ATOM 2459 C CA . TYR A 1 322 ? -4.753 -8.686 -12.534 1.00 95.31 322 TYR A CA 1
ATOM 2460 C C . TYR A 1 322 ? -5.997 -9.453 -12.054 1.00 95.31 322 TYR A C 1
ATOM 2462 O O . TYR A 1 322 ? -5.910 -10.616 -11.665 1.00 95.31 322 TYR A O 1
ATOM 2470 N N . GLY A 1 323 ? -7.160 -8.799 -12.120 1.00 94.94 323 GLY A N 1
ATOM 2471 C CA . GLY A 1 323 ? -8.455 -9.354 -11.717 1.00 94.94 323 GLY A CA 1
ATOM 2472 C C . GLY A 1 323 ? -8.686 -9.466 -10.205 1.00 94.94 323 GLY A C 1
ATOM 2473 O O . GLY A 1 323 ? -9.686 -10.056 -9.806 1.00 94.94 323 GLY A O 1
ATOM 2474 N N . GLN A 1 324 ? -7.800 -8.927 -9.357 1.00 96.25 324 GLN A N 1
ATOM 2475 C CA . GLN A 1 324 ? -7.952 -9.019 -7.900 1.00 96.25 324 GLN A CA 1
ATOM 2476 C C . GLN A 1 324 ? -7.334 -7.840 -7.130 1.00 96.25 324 GLN A C 1
ATOM 2478 O O . GLN A 1 324 ? -6.378 -7.207 -7.581 1.00 96.25 324 GLN A O 1
ATOM 2483 N N . VAL A 1 325 ? -7.836 -7.580 -5.922 1.00 97.88 325 VAL A N 1
ATOM 2484 C CA . VAL A 1 325 ? -7.180 -6.721 -4.925 1.00 97.88 325 VAL A CA 1
ATOM 2485 C C . VAL A 1 325 ? -6.933 -7.524 -3.654 1.00 97.88 325 VAL A C 1
ATOM 2487 O O . VAL A 1 325 ? -7.865 -8.075 -3.074 1.00 97.88 325 VAL A O 1
ATOM 2490 N N . THR A 1 326 ? -5.685 -7.560 -3.191 1.00 98.25 326 THR A N 1
ATOM 2491 C CA . THR A 1 326 ? -5.325 -8.151 -1.897 1.00 98.25 326 THR A CA 1
ATOM 2492 C C . THR A 1 326 ? -5.210 -7.058 -0.838 1.00 98.25 326 THR A C 1
ATOM 2494 O O . THR A 1 326 ? -4.459 -6.096 -1.000 1.00 98.25 326 THR A O 1
ATOM 2497 N N . LEU A 1 327 ? -5.954 -7.219 0.252 1.00 98.69 327 LEU A N 1
ATOM 2498 C CA . LEU A 1 327 ? -5.959 -6.378 1.441 1.00 98.69 327 LEU A CA 1
ATOM 2499 C C . LEU A 1 327 ? -5.129 -7.027 2.549 1.00 98.69 327 LEU A C 1
ATOM 2501 O O . LEU A 1 327 ? -5.186 -8.243 2.715 1.00 98.69 327 LEU A O 1
ATOM 2505 N N . ASN A 1 328 ? -4.428 -6.229 3.353 1.00 98.62 328 ASN A N 1
ATOM 2506 C CA . ASN A 1 328 ? -3.791 -6.689 4.595 1.00 98.62 328 ASN A CA 1
ATOM 2507 C C . ASN A 1 328 ? -3.962 -5.635 5.691 1.00 98.62 328 ASN A C 1
ATOM 2509 O O . ASN A 1 328 ? -3.855 -4.444 5.398 1.00 98.62 328 ASN A O 1
ATOM 2513 N N . TRP A 1 329 ? -4.193 -6.053 6.937 1.00 98.56 329 TRP A N 1
ATOM 2514 C CA . TRP A 1 329 ? -4.375 -5.159 8.086 1.00 98.56 329 TRP A CA 1
ATOM 2515 C C . TRP A 1 329 ? -3.749 -5.711 9.372 1.00 98.56 329 TRP A C 1
ATOM 2517 O O . TRP A 1 329 ? -3.471 -6.898 9.510 1.00 98.56 329 TRP A O 1
ATOM 2527 N N . THR A 1 330 ? -3.547 -4.833 10.351 1.00 98.38 330 THR A N 1
ATOM 2528 C CA . THR A 1 330 ? -3.265 -5.201 11.743 1.00 98.38 330 THR A CA 1
ATOM 2529 C C . THR A 1 330 ? -4.584 -5.415 12.484 1.00 98.38 330 THR A C 1
ATOM 2531 O O . THR A 1 330 ? -5.502 -4.602 12.360 1.00 98.38 330 THR A O 1
ATOM 2534 N N . ALA A 1 331 ? -4.677 -6.509 13.242 1.00 97.31 331 ALA A N 1
ATOM 2535 C CA . ALA A 1 331 ? -5.845 -6.870 14.043 1.00 97.31 331 ALA A CA 1
ATOM 2536 C C . ALA A 1 331 ? -6.295 -5.745 14.999 1.00 97.31 331 ALA A C 1
ATOM 2538 O O . ALA A 1 331 ? -5.493 -4.902 15.409 1.00 97.31 331 ALA A O 1
ATOM 2539 N N . SER A 1 332 ? -7.580 -5.747 15.368 1.00 95.38 332 SER A N 1
ATOM 2540 C CA . SER A 1 332 ? -8.076 -4.862 16.430 1.00 95.38 332 SER A CA 1
ATOM 2541 C C . SER A 1 332 ? -7.501 -5.275 17.790 1.00 95.38 332 SER A C 1
ATOM 2543 O O . SER A 1 332 ? -7.276 -6.457 18.043 1.00 95.38 332 SER A O 1
ATOM 2545 N N . ILE A 1 333 ? -7.291 -4.293 18.670 1.00 91.50 333 ILE A N 1
ATOM 2546 C CA . ILE A 1 333 ? -6.902 -4.514 20.072 1.00 91.50 333 ILE A CA 1
ATOM 2547 C C . ILE A 1 333 ? -8.110 -4.676 21.010 1.00 91.50 333 ILE A C 1
ATOM 2549 O O . ILE A 1 333 ? -7.927 -4.906 22.203 1.00 91.50 333 ILE A O 1
ATOM 2553 N N . THR A 1 334 ? -9.341 -4.526 20.507 1.00 88.25 334 THR A N 1
ATOM 2554 C CA . THR A 1 334 ? -10.552 -4.766 21.302 1.00 88.25 334 THR A CA 1
ATOM 2555 C C . THR A 1 334 ? -10.697 -6.260 21.596 1.00 88.25 334 THR A C 1
ATOM 2557 O O . THR A 1 334 ? -10.610 -7.089 20.691 1.00 88.25 334 THR A O 1
ATOM 2560 N N . ALA A 1 335 ? -10.936 -6.600 22.865 1.00 82.38 335 ALA A N 1
ATOM 2561 C CA . ALA A 1 335 ? -11.231 -7.967 23.286 1.00 82.38 335 ALA A CA 1
ATOM 2562 C C . ALA A 1 335 ? -12.529 -8.496 22.645 1.00 82.38 335 ALA A C 1
ATOM 2564 O O . ALA A 1 335 ? -13.397 -7.728 22.230 1.00 82.38 335 ALA A O 1
ATOM 2565 N N . ASP A 1 336 ? -12.650 -9.821 22.559 1.00 82.62 336 ASP A N 1
ATOM 2566 C CA . ASP A 1 336 ? -13.858 -10.534 22.112 1.00 82.62 336 ASP A CA 1
ATOM 2567 C C . ASP A 1 336 ? -14.370 -10.184 20.699 1.00 82.62 336 ASP A C 1
ATOM 2569 O O . ASP A 1 336 ? -15.503 -10.512 20.332 1.00 82.62 336 ASP A O 1
ATOM 2573 N N . VAL A 1 337 ? -13.515 -9.574 19.868 1.00 90.50 337 VAL A N 1
ATOM 2574 C CA . VAL A 1 337 ? -13.712 -9.476 18.415 1.00 90.50 337 VAL A CA 1
ATOM 2575 C C . VAL A 1 337 ? -13.721 -10.885 17.828 1.00 90.50 337 VAL A C 1
ATOM 2577 O O . VAL A 1 337 ? -12.761 -11.634 17.997 1.00 90.50 337 VAL A O 1
ATOM 2580 N N . VAL A 1 338 ? -14.792 -11.235 17.113 1.00 91.69 338 VAL A N 1
ATOM 2581 C CA . VAL A 1 338 ? -14.996 -12.544 16.464 1.00 91.69 338 VAL A CA 1
ATOM 2582 C C . VAL A 1 338 ? -14.888 -12.474 14.943 1.00 91.69 338 VAL A C 1
ATOM 2584 O O . VAL A 1 338 ? -14.459 -13.450 14.327 1.00 91.69 338 VAL A O 1
ATOM 2587 N N . HIS A 1 339 ? -15.190 -11.320 14.338 1.00 95.75 339 HIS A N 1
ATOM 2588 C CA . HIS A 1 339 ? -15.135 -11.131 12.888 1.00 95.75 339 HIS A CA 1
ATOM 2589 C C . HIS A 1 339 ? -14.500 -9.801 12.473 1.00 95.75 339 HIS A C 1
ATOM 2591 O O . HIS A 1 339 ? -14.535 -8.814 13.212 1.00 95.75 339 HIS A O 1
ATOM 2597 N N . TYR A 1 340 ? -14.017 -9.768 11.231 1.00 98.25 340 TYR A N 1
ATOM 2598 C CA . TYR A 1 340 ? -13.780 -8.548 10.470 1.00 98.25 340 TYR A CA 1
ATOM 2599 C C . TYR A 1 340 ? -14.743 -8.468 9.288 1.00 98.25 340 TYR A C 1
ATOM 2601 O O . TYR A 1 340 ? -14.889 -9.433 8.541 1.00 98.25 340 TYR A O 1
ATOM 2609 N N . ILE A 1 341 ? -15.374 -7.311 9.104 1.00 98.38 341 ILE A N 1
ATOM 2610 C CA . ILE A 1 341 ? -16.296 -7.032 7.999 1.00 98.38 341 ILE A CA 1
ATOM 2611 C C . ILE A 1 341 ? -15.541 -6.193 6.966 1.00 98.38 341 ILE A C 1
ATOM 2613 O O . ILE A 1 341 ? -15.043 -5.112 7.295 1.00 98.38 341 ILE A O 1
ATOM 2617 N N . ILE A 1 342 ? -15.442 -6.687 5.730 1.00 98.56 342 ILE A N 1
ATOM 2618 C CA . ILE A 1 342 ? -14.738 -6.015 4.634 1.00 98.56 342 ILE A CA 1
ATOM 2619 C C . ILE A 1 342 ? -15.741 -5.154 3.870 1.00 98.56 342 ILE A C 1
ATOM 2621 O O . ILE A 1 342 ? -16.758 -5.650 3.383 1.00 98.56 342 ILE A O 1
ATOM 2625 N N . TYR A 1 343 ? -15.423 -3.871 3.721 1.00 98.31 343 TYR A N 1
ATOM 2626 C CA . TYR A 1 343 ? -16.197 -2.909 2.947 1.00 98.31 343 TYR A CA 1
ATOM 2627 C C . TYR A 1 343 ? -15.448 -2.503 1.681 1.00 98.31 343 TYR A C 1
ATOM 2629 O O . TYR A 1 343 ? -14.233 -2.303 1.710 1.00 98.31 343 TYR A O 1
ATOM 2637 N N . ARG A 1 344 ? -16.192 -2.311 0.589 1.00 97.88 344 ARG A N 1
ATOM 2638 C CA . ARG A 1 344 ? -15.692 -1.823 -0.699 1.00 97.88 344 ARG A CA 1
ATOM 2639 C C . ARG A 1 344 ? -16.651 -0.811 -1.317 1.00 97.88 344 ARG A C 1
ATOM 2641 O O . ARG A 1 344 ? -17.864 -0.989 -1.270 1.00 97.88 344 ARG A O 1
ATOM 2648 N N . ASP A 1 345 ? -16.096 0.219 -1.941 1.00 94.88 345 ASP A N 1
ATOM 2649 C CA . ASP A 1 345 ? -16.794 1.115 -2.858 1.00 94.88 345 ASP A CA 1
ATOM 2650 C C . ASP A 1 345 ? -16.519 0.671 -4.298 1.00 94.88 345 ASP A C 1
ATOM 2652 O O . ASP A 1 345 ? -15.364 0.561 -4.713 1.00 94.88 345 ASP A O 1
ATOM 2656 N N . GLY A 1 346 ? -17.587 0.414 -5.055 1.00 80.12 346 GLY A N 1
ATOM 2657 C CA . GLY A 1 346 ? -17.539 0.008 -6.464 1.00 80.12 346 GLY A CA 1
ATOM 2658 C C . GLY A 1 346 ? -17.338 1.161 -7.455 1.00 80.12 346 GLY A C 1
ATOM 2659 O O . GLY A 1 346 ? -17.593 0.976 -8.642 1.00 80.12 346 GLY A O 1
ATOM 2660 N N . GLY A 1 347 ? -16.946 2.346 -6.976 1.00 73.81 347 GLY A N 1
ATOM 2661 C CA . GLY A 1 347 ? -16.833 3.578 -7.765 1.00 73.81 347 GLY A CA 1
ATOM 2662 C C . GLY A 1 347 ? -18.069 4.482 -7.690 1.00 73.81 347 GLY A C 1
ATOM 2663 O O . GLY A 1 347 ? -18.174 5.440 -8.452 1.00 73.81 347 GLY A O 1
ATOM 2664 N N . SER A 1 348 ? -19.004 4.196 -6.778 1.00 75.38 348 SER A N 1
ATOM 2665 C CA . SER A 1 348 ? -20.200 5.009 -6.516 1.00 75.38 348 SER A CA 1
ATOM 2666 C C . SER A 1 348 ? -20.008 6.037 -5.394 1.00 75.38 348 SER A C 1
ATOM 2668 O O . SER A 1 348 ? -20.936 6.781 -5.087 1.00 75.38 348 SER A O 1
ATOM 2670 N N . GLY A 1 349 ? -18.831 6.083 -4.761 1.00 79.06 349 GLY A N 1
ATOM 2671 C CA . GLY A 1 349 ? -18.533 6.968 -3.634 1.00 79.06 349 GLY A CA 1
ATOM 2672 C C . GLY A 1 349 ? -19.133 6.491 -2.308 1.00 79.06 349 GLY A C 1
ATOM 2673 O O . GLY A 1 349 ? -19.329 7.298 -1.404 1.00 79.06 349 GLY A O 1
ATOM 2674 N N . THR A 1 350 ? -19.499 5.211 -2.186 1.00 89.06 350 THR A N 1
ATOM 2675 C CA . THR A 1 350 ? -20.141 4.652 -0.982 1.00 89.06 350 THR A CA 1
ATOM 2676 C C . THR A 1 350 ? -19.613 3.251 -0.698 1.00 89.06 350 THR A C 1
ATOM 2678 O O . THR A 1 350 ? -19.724 2.353 -1.527 1.00 89.06 350 THR A O 1
ATOM 2681 N N . LEU A 1 351 ? -19.052 3.069 0.498 1.00 94.56 351 LEU A N 1
ATOM 2682 C CA . LEU A 1 351 ? -18.564 1.786 0.999 1.00 94.56 351 LEU A CA 1
ATOM 2683 C C . LEU A 1 351 ? -19.743 0.885 1.403 1.00 94.56 351 LEU A C 1
ATOM 2685 O O . LEU A 1 351 ? -20.540 1.257 2.262 1.00 94.56 351 LEU A O 1
ATOM 2689 N N . ALA A 1 352 ? -19.817 -0.315 0.830 1.00 95.06 352 ALA A N 1
ATOM 2690 C CA . ALA A 1 352 ? -20.765 -1.363 1.210 1.00 95.06 352 ALA A CA 1
ATOM 2691 C C . ALA A 1 352 ? -20.013 -2.617 1.675 1.00 95.06 352 ALA A C 1
ATOM 2693 O O . ALA A 1 352 ? -18.923 -2.901 1.177 1.00 95.06 352 ALA A O 1
ATOM 2694 N N . ALA A 1 353 ? -20.580 -3.367 2.624 1.00 96.44 353 ALA A N 1
ATOM 2695 C CA . ALA A 1 353 ? -20.003 -4.639 3.055 1.00 96.44 353 ALA A CA 1
ATOM 2696 C C . ALA A 1 353 ? -20.039 -5.647 1.894 1.00 96.44 353 ALA A C 1
ATOM 2698 O O . ALA A 1 353 ? -21.081 -5.815 1.259 1.00 96.44 353 ALA A O 1
ATOM 2699 N N . ILE A 1 354 ? -18.906 -6.295 1.619 1.00 97.00 354 ILE A N 1
ATOM 2700 C CA . ILE A 1 354 ? -18.773 -7.316 0.568 1.00 97.00 354 ILE A CA 1
ATOM 2701 C C . ILE A 1 354 ? -18.511 -8.716 1.121 1.00 97.00 354 ILE A C 1
ATOM 2703 O O . ILE A 1 354 ? -18.881 -9.685 0.467 1.00 97.00 354 ILE A O 1
ATOM 2707 N N . ASP A 1 355 ? -17.903 -8.826 2.306 1.00 97.81 355 ASP A N 1
ATOM 2708 C CA . ASP A 1 355 ? -17.604 -10.111 2.942 1.00 97.81 355 ASP A CA 1
ATOM 2709 C C . ASP A 1 355 ? -17.374 -9.961 4.456 1.00 97.81 355 ASP A C 1
ATOM 2711 O O . ASP A 1 355 ? -17.270 -8.849 4.986 1.00 97.81 355 ASP A O 1
ATOM 2715 N N . THR A 1 356 ? -17.298 -11.077 5.177 1.00 96.81 356 THR A N 1
ATOM 2716 C CA . THR A 1 356 ? -16.988 -11.137 6.610 1.00 96.81 356 THR A CA 1
ATOM 2717 C C . THR A 1 356 ? -16.126 -12.360 6.916 1.00 96.81 356 THR A C 1
ATOM 2719 O O . THR A 1 356 ? -16.489 -13.488 6.599 1.00 96.81 356 THR A O 1
ATOM 2722 N N . VAL A 1 357 ? -14.981 -12.137 7.563 1.00 97.75 357 VAL A N 1
ATOM 2723 C CA . VAL A 1 357 ? -13.978 -13.167 7.884 1.00 97.75 357 VAL A CA 1
ATOM 2724 C C . VAL A 1 357 ? -13.787 -13.305 9.394 1.00 97.75 357 VAL A C 1
ATOM 2726 O O . VAL A 1 357 ? -14.106 -12.392 10.153 1.00 97.75 357 VAL A O 1
ATOM 2729 N N . ALA A 1 358 ? -13.242 -14.434 9.849 1.00 95.88 358 ALA A N 1
ATOM 2730 C CA . ALA A 1 358 ? -12.916 -14.650 11.262 1.00 95.88 358 ALA A CA 1
ATOM 2731 C C . ALA A 1 358 ? -11.832 -13.683 11.780 1.00 95.88 358 ALA A C 1
ATOM 2733 O O . ALA A 1 358 ? -10.959 -13.249 11.030 1.00 95.88 358 ALA A O 1
ATOM 2734 N N . ASN A 1 359 ? -11.841 -13.401 13.085 1.00 94.00 359 ASN A N 1
ATOM 2735 C CA . ASN A 1 359 ? -10.863 -12.547 13.777 1.00 94.00 359 ASN A CA 1
ATOM 2736 C C . ASN A 1 359 ? -9.385 -12.975 13.631 1.00 94.00 359 ASN A C 1
ATOM 2738 O O . ASN A 1 359 ? -8.488 -12.157 13.833 1.00 94.00 359 ASN A O 1
ATOM 2742 N N . THR A 1 360 ? -9.120 -14.237 13.284 1.00 95.25 360 THR A N 1
ATOM 2743 C CA . THR A 1 360 ? -7.779 -14.774 13.000 1.00 95.25 360 THR A CA 1
ATOM 2744 C C . THR A 1 360 ? -7.254 -14.395 11.614 1.00 95.25 360 THR A C 1
ATOM 2746 O O . THR A 1 360 ? -6.072 -14.592 11.335 1.00 95.25 360 THR A O 1
ATOM 2749 N N . VAL A 1 361 ? -8.107 -13.855 10.740 1.00 97.31 361 VAL A N 1
ATOM 2750 C CA . VAL A 1 361 ? -7.760 -13.455 9.375 1.00 97.31 361 VAL A CA 1
ATOM 2751 C C . VAL A 1 361 ? -7.345 -11.984 9.356 1.00 97.31 361 VAL A C 1
ATOM 2753 O O . VAL A 1 361 ? -8.098 -11.105 9.761 1.00 97.31 361 VAL A O 1
ATOM 2756 N N . THR A 1 362 ? -6.145 -11.709 8.849 1.00 97.62 362 THR A N 1
ATOM 2757 C CA . THR A 1 362 ? -5.577 -10.353 8.694 1.00 97.62 362 THR A CA 1
ATOM 2758 C C . THR A 1 362 ? -5.248 -9.997 7.240 1.00 97.62 362 THR A C 1
ATOM 2760 O O . THR A 1 362 ? -4.601 -8.984 6.965 1.00 97.62 362 THR A O 1
ATOM 2763 N N . SER A 1 363 ? -5.692 -10.832 6.297 1.00 97.88 363 SER A N 1
ATOM 2764 C CA . SER A 1 363 ? -5.498 -10.672 4.857 1.00 97.88 363 SER A CA 1
ATOM 2765 C C . SER A 1 363 ? -6.728 -11.170 4.098 1.00 97.88 363 SER A C 1
ATOM 2767 O O . SER A 1 363 ? -7.316 -12.184 4.471 1.00 97.88 363 SER A O 1
ATOM 2769 N N . TYR A 1 364 ? -7.122 -10.474 3.035 1.00 98.44 364 TYR A N 1
ATOM 2770 C CA . TYR A 1 364 ? -8.287 -10.811 2.211 1.00 98.44 364 TYR A CA 1
ATOM 2771 C C . TYR A 1 364 ? -7.986 -10.563 0.737 1.00 98.44 364 TYR A C 1
ATOM 2773 O O . TYR A 1 364 ? -7.289 -9.610 0.414 1.00 98.44 364 TYR A O 1
ATOM 2781 N N . THR A 1 365 ? -8.506 -11.386 -0.175 1.00 98.19 365 THR A N 1
ATOM 2782 C CA . THR A 1 365 ? -8.368 -11.148 -1.620 1.00 98.19 365 THR A CA 1
ATOM 2783 C C . THR A 1 365 ? -9.739 -11.042 -2.264 1.00 98.19 365 THR A C 1
ATOM 2785 O O . THR A 1 365 ? -10.460 -12.030 -2.370 1.00 98.19 365 THR A O 1
ATOM 2788 N N . ASP A 1 366 ? -10.067 -9.843 -2.734 1.00 97.88 366 ASP A N 1
ATOM 2789 C CA . ASP A 1 366 ? -11.247 -9.593 -3.547 1.00 97.88 366 ASP A CA 1
ATOM 2790 C C . ASP A 1 366 ? -10.940 -9.924 -5.011 1.00 97.88 366 ASP A C 1
ATOM 2792 O O . ASP A 1 366 ? -10.235 -9.178 -5.691 1.00 97.88 366 ASP A O 1
ATOM 2796 N N . ALA A 1 367 ? -11.471 -11.048 -5.491 1.00 96.62 367 ALA A N 1
ATOM 2797 C CA . ALA A 1 367 ? -11.368 -11.500 -6.881 1.00 96.62 367 ALA A CA 1
ATOM 2798 C C . ALA A 1 367 ? -12.612 -11.148 -7.731 1.00 96.62 367 ALA A C 1
ATOM 2800 O O . ALA A 1 367 ? -12.816 -11.714 -8.802 1.00 96.62 367 ALA A O 1
ATOM 2801 N N . THR A 1 368 ? -13.476 -10.243 -7.252 1.00 95.50 368 THR A N 1
ATOM 2802 C CA . THR A 1 368 ? -14.716 -9.820 -7.942 1.00 95.50 368 THR A CA 1
ATOM 2803 C C . THR A 1 368 ? -14.585 -8.460 -8.642 1.00 95.50 368 THR A C 1
ATOM 2805 O O . THR A 1 368 ? -15.573 -7.874 -9.088 1.00 95.50 368 THR A O 1
ATOM 2808 N N . VAL A 1 369 ? -13.361 -7.939 -8.723 1.00 94.94 369 VAL A N 1
ATOM 2809 C CA . VAL A 1 369 ? -13.027 -6.615 -9.260 1.00 94.94 369 VAL A CA 1
ATOM 2810 C C . VAL A 1 369 ? -12.758 -6.631 -10.766 1.00 94.94 369 VAL A C 1
ATOM 2812 O O . VAL A 1 369 ? -12.332 -7.629 -11.340 1.00 94.94 369 VAL A O 1
ATOM 2815 N N . THR A 1 370 ? -12.963 -5.486 -11.418 1.00 93.75 370 THR A N 1
ATOM 2816 C CA . THR A 1 370 ? -12.656 -5.277 -12.842 1.00 93.75 370 THR A CA 1
ATOM 2817 C C . THR A 1 370 ? -11.369 -4.470 -13.005 1.00 93.75 370 THR A C 1
ATOM 2819 O O . THR A 1 370 ? -11.197 -3.439 -12.357 1.00 93.75 370 THR A O 1
ATOM 2822 N N . ASN A 1 371 ? -10.475 -4.913 -13.894 1.00 94.31 371 ASN A N 1
ATOM 2823 C CA . ASN A 1 371 ? -9.214 -4.219 -14.170 1.00 94.31 371 ASN A CA 1
ATOM 2824 C C . ASN A 1 371 ? -9.434 -2.772 -14.646 1.00 94.31 371 ASN A C 1
ATOM 2826 O O . ASN A 1 371 ? -10.323 -2.495 -15.450 1.00 94.31 371 ASN A O 1
ATOM 2830 N N . GLY A 1 372 ? -8.594 -1.850 -14.175 1.00 91.31 372 GLY A N 1
ATOM 2831 C CA . GLY A 1 372 ? -8.644 -0.425 -14.520 1.00 91.31 372 GLY A CA 1
ATOM 2832 C C . GLY A 1 372 ? -9.701 0.399 -13.771 1.00 91.31 372 GLY A C 1
ATOM 2833 O O . GLY A 1 372 ? -9.710 1.619 -13.915 1.00 91.31 372 GLY A O 1
ATOM 2834 N N . VAL A 1 373 ? -10.558 -0.222 -12.953 1.00 92.06 373 VAL A N 1
ATOM 2835 C CA . VAL A 1 373 ? -11.483 0.482 -12.049 1.00 92.06 373 VAL A CA 1
ATOM 2836 C C . VAL A 1 373 ? -10.808 0.666 -10.691 1.00 92.06 373 VAL A C 1
ATOM 2838 O O . VAL A 1 373 ? -10.279 -0.288 -10.133 1.00 92.06 373 VAL A O 1
ATOM 2841 N N . THR A 1 374 ? -10.807 1.879 -10.142 1.00 93.69 374 THR A N 1
ATOM 2842 C CA . THR A 1 374 ? -10.277 2.129 -8.792 1.00 93.69 374 THR A CA 1
ATOM 2843 C C . THR A 1 374 ? -11.335 1.803 -7.746 1.00 93.69 374 THR A C 1
ATOM 2845 O O . THR A 1 374 ? -12.417 2.385 -7.762 1.00 93.69 374 THR A O 1
ATOM 2848 N N . TYR A 1 375 ? -10.998 0.917 -6.813 1.00 96.19 375 TYR A N 1
ATOM 2849 C CA . TYR A 1 375 ? -11.845 0.543 -5.681 1.00 96.19 375 TYR A CA 1
ATOM 2850 C C . TYR A 1 375 ? -11.260 1.105 -4.391 1.00 96.19 375 TYR A C 1
ATOM 2852 O O . TYR A 1 375 ? -10.040 1.101 -4.218 1.00 96.19 375 TYR A O 1
ATOM 2860 N N . SER A 1 376 ? -12.123 1.533 -3.472 1.00 97.44 376 SER A N 1
ATOM 2861 C CA . SER A 1 376 ? -11.730 1.930 -2.114 1.00 97.44 376 SER A CA 1
ATOM 2862 C C . SER A 1 376 ? -12.236 0.908 -1.106 1.00 97.44 376 SER A C 1
ATOM 2864 O O . SER A 1 376 ? -13.367 0.446 -1.227 1.00 97.44 376 SER A O 1
ATOM 2866 N N . TYR A 1 377 ? -11.417 0.577 -0.112 1.00 98.38 377 TYR A N 1
ATOM 2867 C CA . TYR A 1 377 ? -11.682 -0.448 0.892 1.00 98.38 377 TYR A CA 1
ATOM 2868 C C . TYR A 1 377 ? -11.530 0.098 2.305 1.00 98.38 377 TYR A C 1
ATOM 2870 O O . TYR A 1 377 ? -10.673 0.944 2.560 1.00 98.38 377 TYR A O 1
ATOM 2878 N N . ALA A 1 378 ? -12.324 -0.443 3.222 1.00 98.38 378 ALA A N 1
ATOM 2879 C CA . ALA A 1 378 ? -12.179 -0.267 4.662 1.00 98.38 378 ALA A CA 1
ATOM 2880 C C . ALA A 1 378 ? -12.559 -1.572 5.377 1.00 98.38 378 ALA A C 1
ATOM 2882 O O . ALA A 1 378 ? -13.251 -2.414 4.806 1.00 98.38 378 ALA A O 1
ATOM 2883 N N . VAL A 1 379 ? -12.127 -1.748 6.624 1.00 98.56 379 VAL A N 1
ATOM 2884 C CA . VAL A 1 379 ? -12.463 -2.929 7.433 1.00 98.56 379 VAL A CA 1
ATOM 2885 C C . VAL A 1 379 ? -12.983 -2.479 8.798 1.00 98.56 379 VAL A C 1
ATOM 2887 O O . VAL A 1 379 ? -12.460 -1.526 9.377 1.00 98.56 379 VAL A O 1
ATOM 2890 N N . ALA A 1 380 ? -14.007 -3.154 9.315 1.00 98.12 380 ALA A N 1
ATOM 2891 C CA . ALA A 1 380 ? -14.494 -2.989 10.686 1.00 98.12 380 ALA A CA 1
ATOM 2892 C C . ALA A 1 380 ? -14.293 -4.278 11.493 1.00 98.12 380 ALA A C 1
ATOM 2894 O O . ALA A 1 380 ? -14.277 -5.369 10.927 1.00 98.12 380 ALA A O 1
ATOM 2895 N N . ALA A 1 381 ? -14.160 -4.158 12.812 1.00 97.31 381 ALA A N 1
ATOM 2896 C CA . ALA A 1 381 ? -14.158 -5.276 13.752 1.00 97.31 381 ALA A CA 1
ATOM 2897 C C . ALA A 1 381 ? -15.556 -5.464 14.355 1.00 97.31 381 ALA A C 1
ATOM 2899 O O . ALA A 1 381 ? -16.251 -4.481 14.606 1.00 97.31 381 ALA A O 1
ATOM 2900 N N . GLN A 1 382 ? -15.952 -6.709 14.617 1.00 93.50 382 GLN A N 1
ATOM 2901 C CA . GLN A 1 382 ? -17.224 -7.048 15.258 1.00 93.50 382 GLN A CA 1
ATOM 2902 C C . GLN A 1 382 ? -17.009 -7.982 16.456 1.00 93.50 382 GLN A C 1
ATOM 2904 O O . GLN A 1 382 ? -16.322 -8.999 16.327 1.00 93.50 382 GLN A O 1
ATOM 2909 N N . LYS A 1 383 ? -17.624 -7.662 17.603 1.00 86.88 383 LYS A N 1
ATOM 2910 C CA . LYS A 1 383 ? -17.651 -8.517 18.806 1.00 86.88 383 LYS A CA 1
ATOM 2911 C C . LYS A 1 383 ? -18.726 -9.604 18.727 1.00 86.88 383 LYS A C 1
ATOM 2913 O O . LYS A 1 383 ? -19.695 -9.483 17.980 1.00 86.88 383 LYS A O 1
ATOM 2918 N N . SER A 1 384 ? -18.602 -10.636 19.563 1.00 76.25 384 SER A N 1
ATOM 2919 C CA . SER A 1 384 ? -19.633 -11.678 19.749 1.00 76.25 384 SER A CA 1
ATOM 2920 C C . SER A 1 384 ? -21.013 -11.122 20.144 1.00 76.25 384 SER A C 1
ATOM 2922 O O . SER A 1 384 ? -22.035 -11.719 19.813 1.00 76.25 384 SER A O 1
ATOM 2924 N N . THR A 1 385 ? -21.055 -9.951 20.786 1.00 68.94 385 THR A N 1
ATOM 2925 C CA . THR A 1 385 ? -22.274 -9.195 21.133 1.00 68.94 385 THR A CA 1
ATOM 2926 C C . THR A 1 385 ? -22.943 -8.501 19.939 1.00 68.94 385 THR A C 1
ATOM 2928 O O . THR A 1 385 ? -23.975 -7.857 20.106 1.00 68.94 385 THR A O 1
ATOM 2931 N N . GLY A 1 386 ? -22.378 -8.601 18.731 1.00 74.44 386 GLY A N 1
ATOM 2932 C CA . GLY A 1 386 ? -22.885 -7.968 17.510 1.00 74.44 386 GLY A CA 1
ATOM 2933 C C . GLY A 1 386 ? -22.421 -6.523 17.298 1.00 74.44 386 GLY A C 1
ATOM 2934 O O . GLY A 1 386 ? -22.538 -6.018 16.182 1.00 74.44 386 GLY A O 1
ATOM 2935 N N . GLU A 1 387 ? -21.848 -5.875 18.318 1.00 80.50 387 GLU A N 1
ATOM 2936 C CA . GLU A 1 387 ? -21.280 -4.524 18.226 1.00 80.50 387 GLU A CA 1
ATOM 2937 C C . GLU A 1 387 ? -20.171 -4.447 17.167 1.00 80.50 387 GLU A C 1
ATOM 2939 O O . GLU A 1 387 ? -19.244 -5.262 17.168 1.00 80.50 387 GLU A O 1
ATOM 2944 N N . VAL A 1 388 ? -20.248 -3.438 16.294 1.00 90.00 388 VAL A N 1
ATOM 2945 C CA . VAL A 1 388 ? -19.304 -3.192 15.193 1.00 90.00 388 VAL A CA 1
ATOM 2946 C C . VAL A 1 388 ? -18.548 -1.885 15.444 1.00 90.00 388 VAL A C 1
ATOM 2948 O O . VAL A 1 388 ? -19.131 -0.910 15.921 1.00 90.00 388 VAL A O 1
ATOM 2951 N N . SER A 1 389 ? -17.256 -1.856 15.120 1.00 93.69 389 SER A N 1
ATOM 2952 C CA . SER A 1 389 ? -16.435 -0.644 15.178 1.00 93.69 389 SER A CA 1
ATOM 2953 C C . SER A 1 389 ? -16.862 0.409 14.150 1.00 93.69 389 SER A C 1
ATOM 2955 O O . SER A 1 389 ? -17.606 0.138 13.207 1.00 93.69 389 SER A O 1
ATOM 2957 N N . SER A 1 390 ? -16.285 1.609 14.248 1.00 94.12 390 SER A N 1
ATOM 2958 C CA . SER A 1 390 ? -16.157 2.474 13.070 1.00 94.12 390 SER A CA 1
ATOM 2959 C C . SER A 1 390 ? -15.390 1.757 11.945 1.00 94.12 390 SER A C 1
ATOM 2961 O O . SER A 1 390 ? -14.737 0.735 12.164 1.00 94.12 390 SER A O 1
ATOM 2963 N N . LEU A 1 391 ? -15.445 2.286 10.724 1.00 97.00 391 LEU A N 1
ATOM 2964 C CA . LEU A 1 391 ? -14.575 1.820 9.643 1.00 97.00 391 LEU A CA 1
ATOM 2965 C C . LEU A 1 391 ? -13.116 2.216 9.925 1.00 97.00 391 LEU A C 1
ATOM 2967 O O . LEU A 1 391 ? -12.855 3.302 10.452 1.00 97.00 391 LEU A O 1
ATOM 2971 N N . SER A 1 392 ? -12.164 1.366 9.533 1.00 97.94 392 SER A N 1
ATOM 2972 C CA . SER A 1 392 ? -10.754 1.754 9.423 1.00 97.94 392 SER A CA 1
ATOM 2973 C C . SER A 1 392 ? -10.578 2.932 8.455 1.00 97.94 392 SER A C 1
ATOM 2975 O O . SER A 1 392 ? -11.427 3.179 7.595 1.00 97.94 392 SER A O 1
ATOM 2977 N N . SER A 1 393 ? -9.420 3.597 8.507 1.00 96.06 393 SER A N 1
ATOM 2978 C CA . SER A 1 393 ? -8.987 4.478 7.415 1.00 96.06 393 SER A CA 1
ATOM 2979 C C . SER A 1 393 ? -9.092 3.742 6.077 1.00 96.06 393 SER A C 1
ATOM 2981 O O . SER A 1 393 ? -8.666 2.588 5.969 1.00 96.06 393 SER A O 1
ATOM 2983 N N . SER A 1 394 ? -9.679 4.396 5.076 1.00 96.19 394 SER A N 1
ATOM 2984 C CA . SER A 1 394 ? -9.887 3.800 3.761 1.00 96.19 394 SER A CA 1
ATOM 2985 C C . SER A 1 394 ? -8.626 3.861 2.902 1.00 96.19 394 SER A C 1
ATOM 2987 O O . SER A 1 394 ? -7.922 4.871 2.903 1.00 96.19 394 SER A O 1
ATOM 2989 N N . VAL A 1 395 ? -8.392 2.817 2.111 1.00 97.81 395 VAL A N 1
ATOM 2990 C CA . VAL A 1 395 ? -7.310 2.746 1.116 1.00 97.81 395 VAL A CA 1
ATOM 2991 C C . VAL A 1 395 ? -7.867 2.383 -0.250 1.00 97.81 395 VAL A C 1
ATOM 2993 O O . VAL A 1 395 ? -8.875 1.684 -0.336 1.00 97.81 395 VAL A O 1
ATOM 2996 N N . SER A 1 396 ? -7.210 2.822 -1.321 1.00 96.38 396 SER A N 1
ATOM 2997 C CA . SER A 1 396 ? -7.664 2.560 -2.688 1.00 96.38 396 SER A CA 1
ATOM 2998 C C . SER A 1 396 ? -6.642 1.754 -3.480 1.00 96.38 396 SER A C 1
ATOM 3000 O O . SER A 1 396 ? -5.437 1.935 -3.316 1.00 96.38 396 SER A O 1
ATOM 3002 N N . ALA A 1 397 ? -7.131 0.891 -4.368 1.00 96.19 397 ALA A N 1
ATOM 3003 C CA . ALA A 1 397 ? -6.314 0.134 -5.306 1.00 96.19 397 ALA A CA 1
ATOM 3004 C C . ALA A 1 397 ? -7.021 -0.004 -6.660 1.00 96.19 397 ALA A C 1
ATOM 3006 O O . ALA A 1 397 ? -8.241 -0.165 -6.735 1.00 96.19 397 ALA A O 1
ATOM 3007 N N . THR A 1 398 ? -6.227 0.014 -7.727 1.00 94.25 398 THR A N 1
ATOM 3008 C CA . THR A 1 398 ? -6.676 -0.231 -9.100 1.00 94.25 398 THR A CA 1
ATOM 3009 C C . THR A 1 398 ? -6.069 -1.563 -9.554 1.00 94.25 398 THR A C 1
ATOM 3011 O O . THR A 1 398 ? -4.864 -1.605 -9.808 1.00 94.25 398 THR A O 1
ATOM 3014 N N . PRO A 1 399 ? -6.831 -2.673 -9.615 1.00 95.00 399 PRO A N 1
ATOM 3015 C CA . PRO A 1 399 ? -6.357 -3.918 -10.213 1.00 95.00 399 PRO A CA 1
ATOM 3016 C C . PRO A 1 399 ? -5.971 -3.675 -11.674 1.00 95.00 399 PRO A C 1
ATOM 3018 O O . PRO A 1 399 ? -6.703 -3.034 -12.431 1.00 95.00 399 PRO A O 1
ATOM 3021 N N . GLN A 1 400 ? -4.796 -4.153 -12.062 1.00 94.50 400 GLN A N 1
ATOM 3022 C CA . GLN A 1 400 ? -4.275 -4.041 -13.419 1.00 94.50 400 GLN A CA 1
ATOM 3023 C C . GLN A 1 400 ? -3.213 -5.115 -13.669 1.00 94.50 400 GLN A C 1
ATOM 3025 O O . GLN A 1 400 ? -2.671 -5.718 -12.740 1.00 94.50 400 GLN A O 1
ATOM 3030 N N . VAL A 1 401 ? -2.906 -5.349 -14.944 1.00 96.00 401 VAL A N 1
ATOM 3031 C CA . VAL A 1 401 ? -1.775 -6.189 -15.348 1.00 96.00 401 VAL A CA 1
ATOM 3032 C C . VAL A 1 401 ? -0.450 -5.472 -15.072 1.00 96.00 401 VAL A C 1
ATOM 3034 O O . VAL A 1 401 ? -0.348 -4.263 -15.274 1.00 96.00 401 VAL A O 1
ATOM 3037 N N . ALA A 1 402 ? 0.578 -6.201 -14.634 1.00 95.19 402 ALA A N 1
ATOM 3038 C CA . ALA A 1 402 ? 1.893 -5.616 -14.381 1.00 95.19 402 ALA A CA 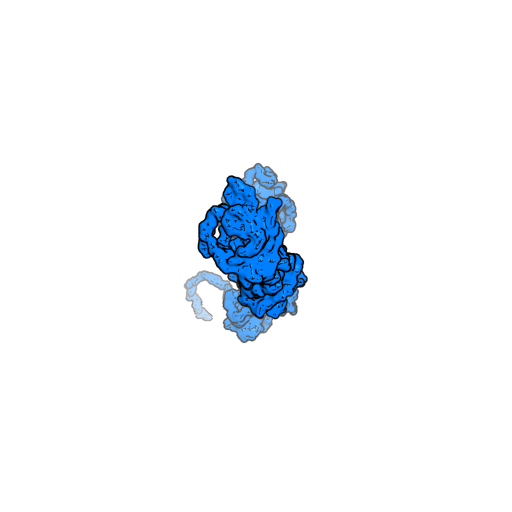1
ATOM 3039 C C . ALA A 1 402 ? 2.582 -5.150 -15.685 1.00 95.19 402 ALA A C 1
ATOM 3041 O O . ALA A 1 402 ? 2.411 -5.790 -16.731 1.00 95.19 402 ALA A O 1
ATOM 3042 N N . PRO A 1 403 ? 3.390 -4.075 -15.652 1.00 96.44 403 PRO A N 1
ATOM 3043 C CA . PRO A 1 403 ? 4.260 -3.696 -16.763 1.00 96.44 403 PRO A CA 1
ATOM 3044 C C . PRO A 1 403 ? 5.479 -4.630 -16.871 1.00 96.44 403 PRO A C 1
ATOM 3046 O O . PRO A 1 403 ? 5.819 -5.318 -15.903 1.00 96.44 403 PRO A O 1
ATOM 3049 N N . PRO A 1 404 ? 6.194 -4.633 -18.013 1.00 97.50 404 PRO A N 1
ATOM 3050 C CA . PRO A 1 404 ? 7.568 -5.124 -18.060 1.00 97.50 404 PRO A CA 1
ATOM 3051 C C . PRO A 1 404 ? 8.456 -4.308 -17.113 1.00 97.50 404 PRO A C 1
ATOM 3053 O O . PRO A 1 404 ? 8.113 -3.192 -16.721 1.00 97.50 404 PRO A O 1
ATOM 3056 N N . THR A 1 405 ? 9.637 -4.819 -16.783 1.00 97.81 405 THR A N 1
ATOM 3057 C CA . THR A 1 405 ? 10.629 -4.075 -15.984 1.00 97.81 405 THR A CA 1
ATOM 3058 C C . THR A 1 405 ? 12.009 -4.140 -16.630 1.00 97.81 405 THR A C 1
ATOM 3060 O O . THR A 1 405 ? 12.213 -4.898 -17.573 1.00 97.81 405 THR A O 1
ATOM 3063 N N . HIS A 1 406 ? 12.962 -3.338 -16.146 1.00 97.75 406 HIS A N 1
ATOM 3064 C CA . HIS A 1 406 ? 14.358 -3.369 -16.611 1.00 97.75 406 HIS A CA 1
ATOM 3065 C C . HIS A 1 406 ? 14.518 -3.202 -18.135 1.00 97.75 406 HIS A C 1
ATOM 3067 O O . HIS A 1 406 ? 15.335 -3.877 -18.756 1.00 97.75 406 HIS A O 1
ATOM 3073 N N . LEU A 1 407 ? 13.721 -2.313 -18.742 1.00 98.62 407 LEU A N 1
ATOM 3074 C CA . LEU A 1 407 ? 13.889 -1.949 -20.146 1.00 98.62 407 LEU A CA 1
ATOM 3075 C C . LEU A 1 407 ? 15.274 -1.329 -20.369 1.00 98.62 407 LEU A C 1
ATOM 3077 O O . LEU A 1 407 ? 15.685 -0.418 -19.654 1.00 98.62 407 LEU A O 1
ATOM 3081 N N . THR A 1 408 ? 15.953 -1.805 -21.403 1.00 98.62 408 THR A N 1
ATOM 3082 C CA . THR A 1 408 ? 17.236 -1.318 -21.905 1.00 98.62 408 THR A CA 1
ATOM 3083 C C . THR A 1 408 ? 17.174 -1.203 -23.425 1.00 98.62 408 THR A C 1
ATOM 3085 O O . THR A 1 408 ? 16.370 -1.879 -24.071 1.00 98.62 408 THR A O 1
ATOM 3088 N N . ALA A 1 409 ? 18.010 -0.335 -23.994 1.00 98.44 409 ALA A N 1
ATOM 3089 C CA . ALA A 1 409 ? 18.137 -0.144 -25.432 1.00 98.44 409 ALA A CA 1
ATOM 3090 C C . ALA A 1 409 ? 19.619 -0.095 -25.819 1.00 98.44 409 ALA A C 1
ATOM 3092 O O . ALA A 1 409 ? 20.387 0.684 -25.257 1.00 98.44 409 ALA A O 1
ATOM 3093 N N . THR A 1 410 ? 20.013 -0.920 -26.784 1.00 97.94 410 THR A N 1
ATOM 3094 C CA . THR A 1 410 ? 21.382 -1.018 -27.297 1.00 97.94 410 THR A CA 1
ATOM 3095 C C . THR A 1 410 ? 21.387 -0.637 -28.770 1.00 97.94 410 THR A C 1
ATOM 3097 O O . THR A 1 410 ? 20.740 -1.291 -29.588 1.00 97.94 410 THR A O 1
ATOM 3100 N N . ALA A 1 411 ? 22.096 0.439 -29.106 1.00 95.94 411 ALA A N 1
ATOM 3101 C CA . ALA A 1 411 ? 22.285 0.874 -30.484 1.00 95.94 411 ALA A CA 1
ATOM 3102 C C . ALA A 1 411 ? 23.262 -0.045 -31.235 1.00 95.94 411 ALA A C 1
ATOM 3104 O O . ALA A 1 411 ? 24.230 -0.540 -30.661 1.00 95.94 411 ALA A O 1
ATOM 3105 N N . ALA A 1 412 ? 23.016 -0.218 -32.529 1.00 92.00 412 ALA A N 1
ATOM 3106 C CA . ALA A 1 412 ? 23.988 -0.679 -33.512 1.00 92.00 412 ALA A CA 1
ATOM 3107 C C . ALA A 1 412 ? 23.678 0.001 -34.858 1.00 92.00 412 ALA A C 1
ATOM 3109 O O . ALA A 1 412 ? 22.724 0.777 -34.963 1.00 92.00 412 ALA A O 1
ATOM 3110 N N . SER A 1 413 ? 24.460 -0.276 -35.903 1.00 90.44 413 SER A N 1
ATOM 3111 C CA . SER A 1 413 ? 24.242 0.380 -37.195 1.00 90.44 413 SER A CA 1
ATOM 3112 C C . SER A 1 413 ? 22.873 0.033 -37.770 1.00 90.44 413 SER A C 1
ATOM 3114 O O . SER A 1 413 ? 22.543 -1.133 -37.969 1.00 90.44 413 SER A O 1
ATOM 3116 N N . HIS A 1 414 ? 22.090 1.074 -38.034 1.00 91.81 414 HIS A N 1
ATOM 3117 C CA . HIS A 1 414 ? 20.729 1.029 -38.549 1.00 91.81 414 HIS A CA 1
ATOM 3118 C C . HIS A 1 414 ? 19.701 0.273 -37.684 1.00 91.81 414 HIS A C 1
ATOM 3120 O O . HIS A 1 414 ? 18.624 -0.077 -38.178 1.00 91.81 414 HIS A O 1
ATOM 3126 N N . GLN A 1 415 ? 19.985 0.034 -36.397 1.00 95.81 415 GLN A N 1
ATOM 3127 C CA . GLN A 1 415 ? 19.068 -0.684 -35.507 1.00 95.81 415 GLN A CA 1
ATOM 3128 C C . GLN A 1 415 ? 19.210 -0.323 -34.018 1.00 95.81 415 GLN A C 1
ATOM 3130 O O . GLN A 1 415 ? 20.257 0.128 -33.553 1.00 95.81 415 GLN A O 1
ATOM 3135 N N . VAL A 1 416 ? 18.155 -0.588 -33.246 1.00 98.44 416 VAL A N 1
ATOM 3136 C CA . VAL A 1 416 ? 18.184 -0.623 -31.778 1.00 98.44 416 VAL A CA 1
ATOM 3137 C C . VAL A 1 416 ? 17.634 -1.963 -31.308 1.00 98.44 416 VAL A C 1
ATOM 3139 O O . VAL A 1 416 ? 16.498 -2.317 -31.618 1.00 98.44 416 VAL A O 1
ATOM 3142 N N . THR A 1 417 ? 18.410 -2.683 -30.504 1.00 98.50 417 THR A N 1
ATOM 3143 C CA . THR A 1 417 ? 17.926 -3.864 -29.785 1.00 98.50 417 THR A CA 1
ATOM 3144 C C . THR A 1 417 ? 17.421 -3.442 -28.409 1.00 98.50 417 THR A C 1
ATOM 3146 O O . THR A 1 417 ? 18.171 -2.913 -27.591 1.00 98.50 417 THR A O 1
ATOM 3149 N N . LEU A 1 418 ? 16.142 -3.679 -28.152 1.00 98.75 418 LEU A N 1
ATOM 3150 C CA . LEU A 1 418 ? 15.488 -3.528 -26.861 1.00 98.75 418 LEU A CA 1
ATOM 3151 C C . LEU A 1 418 ? 15.531 -4.856 -26.097 1.00 98.75 418 LEU A C 1
ATOM 3153 O O . LEU A 1 418 ? 15.324 -5.919 -26.685 1.00 98.75 418 LEU A O 1
ATOM 3157 N N . SER A 1 419 ? 15.745 -4.789 -24.785 1.00 98.50 419 SER A N 1
ATOM 3158 C CA . SER A 1 419 ? 15.688 -5.942 -23.878 1.00 98.50 419 SER A CA 1
ATOM 3159 C C . SER A 1 419 ? 15.017 -5.549 -22.563 1.00 98.50 419 SER A C 1
ATOM 3161 O O . SER A 1 419 ? 15.226 -4.433 -22.082 1.00 98.50 419 SER A O 1
ATOM 3163 N N . TRP A 1 420 ? 14.190 -6.427 -21.998 1.00 98.56 420 TRP A N 1
ATOM 3164 C CA . TRP A 1 420 ? 13.433 -6.194 -20.764 1.00 98.56 420 TRP A CA 1
ATOM 3165 C C . TRP A 1 420 ? 13.141 -7.498 -20.009 1.00 98.56 420 TRP A C 1
ATOM 3167 O O . TRP A 1 420 ? 13.192 -8.597 -20.552 1.00 98.56 420 TRP A O 1
ATOM 3177 N N . THR A 1 421 ? 12.764 -7.376 -18.739 1.00 98.25 421 THR A N 1
ATOM 3178 C CA . THR A 1 421 ? 12.185 -8.470 -17.947 1.00 98.25 421 THR A CA 1
ATOM 3179 C C . THR A 1 421 ? 10.673 -8.523 -18.167 1.00 98.25 421 THR A C 1
ATOM 3181 O O . THR A 1 421 ? 9.999 -7.490 -18.110 1.00 98.25 421 THR A O 1
ATOM 3184 N N . ALA A 1 422 ? 10.140 -9.721 -18.418 1.00 96.50 422 ALA A N 1
ATOM 3185 C CA . ALA A 1 422 ? 8.711 -9.957 -18.623 1.00 96.50 422 ALA A CA 1
ATOM 3186 C C . ALA A 1 422 ? 7.858 -9.499 -17.412 1.00 96.50 422 ALA A C 1
ATOM 3188 O O . ALA A 1 422 ? 8.344 -9.513 -16.277 1.00 96.50 422 ALA A O 1
ATOM 3189 N N . PRO A 1 423 ? 6.595 -9.087 -17.627 1.00 96.00 423 PRO A N 1
ATOM 3190 C CA . PRO A 1 423 ? 5.690 -8.684 -16.554 1.00 96.00 423 PRO A CA 1
ATOM 3191 C C . PRO A 1 423 ? 5.411 -9.835 -15.581 1.00 96.00 423 PRO A C 1
ATOM 3193 O O . PRO A 1 423 ? 5.177 -10.971 -15.991 1.00 96.00 423 PRO A O 1
ATOM 3196 N N . ALA A 1 424 ? 5.408 -9.529 -14.284 1.00 92.12 424 ALA A N 1
ATOM 3197 C CA . ALA A 1 424 ? 5.124 -10.501 -13.233 1.00 92.12 424 ALA A CA 1
ATOM 3198 C C . ALA A 1 424 ? 3.612 -10.735 -13.043 1.00 92.12 424 ALA A C 1
ATOM 3200 O O . ALA A 1 424 ? 2.793 -9.847 -13.273 1.00 92.12 424 ALA A O 1
ATOM 3201 N N . GLY A 1 425 ? 3.246 -11.918 -12.544 1.00 87.81 425 GLY A N 1
ATOM 3202 C CA . GLY A 1 425 ? 1.855 -12.280 -12.260 1.00 87.81 425 GLY A CA 1
ATOM 3203 C C . GLY A 1 425 ? 1.094 -12.812 -13.479 1.00 87.81 425 GLY A C 1
ATOM 3204 O O . GLY A 1 425 ? 1.675 -13.408 -14.383 1.00 87.81 425 GLY A O 1
ATOM 3205 N N . SER A 1 426 ? -0.230 -12.657 -13.466 1.00 88.88 426 SER A N 1
ATOM 3206 C CA . SER A 1 426 ? -1.158 -13.204 -14.462 1.00 88.88 426 SER A CA 1
ATOM 3207 C C . SER A 1 426 ? -1.711 -12.128 -15.413 1.00 88.88 426 SER A C 1
ATOM 3209 O O . SER A 1 426 ? -1.481 -10.931 -15.246 1.00 88.88 426 SER A O 1
ATOM 3211 N N . GLY A 1 427 ? -2.440 -12.557 -16.450 1.00 91.44 427 GLY A N 1
ATOM 3212 C CA . GLY A 1 427 ? -3.210 -11.676 -17.342 1.00 91.44 427 GLY A CA 1
ATOM 3213 C C . GLY A 1 427 ? -2.445 -11.014 -18.489 1.00 91.44 427 GLY A C 1
ATOM 3214 O O . GLY A 1 427 ? -3.072 -10.564 -19.449 1.00 91.44 427 GLY A O 1
ATOM 3215 N N . ALA A 1 428 ? -1.113 -10.985 -18.437 1.00 95.25 428 ALA A N 1
ATOM 3216 C CA . ALA A 1 428 ? -0.270 -10.435 -19.493 1.00 95.25 428 ALA A CA 1
ATOM 3217 C C . ALA A 1 428 ? -0.429 -11.210 -20.813 1.00 95.25 428 ALA A C 1
ATOM 3219 O O . ALA A 1 428 ? -0.095 -12.390 -20.890 1.00 95.25 428 ALA A O 1
ATOM 3220 N N . ALA A 1 429 ? -0.928 -10.542 -21.860 1.00 96.06 429 ALA A N 1
ATOM 3221 C CA . ALA A 1 429 ? -1.167 -11.166 -23.163 1.00 96.06 429 ALA A CA 1
ATOM 3222 C C . ALA A 1 429 ? -0.122 -10.781 -24.216 1.00 96.06 429 ALA A C 1
ATOM 3224 O O . ALA A 1 429 ? 0.203 -11.606 -25.059 1.00 96.06 429 ALA A O 1
ATOM 3225 N N . ARG A 1 430 ? 0.394 -9.544 -24.199 1.00 97.06 430 ARG A N 1
ATOM 3226 C CA . ARG A 1 430 ? 1.522 -9.098 -25.041 1.00 97.06 430 ARG A CA 1
ATOM 3227 C C . ARG A 1 430 ? 2.158 -7.819 -24.521 1.00 97.06 430 ARG A C 1
ATOM 3229 O O . ARG A 1 430 ? 1.530 -7.080 -23.762 1.00 97.06 430 ARG A O 1
ATOM 3236 N N . ILE A 1 431 ? 3.354 -7.516 -25.007 1.00 98.38 431 ILE A N 1
ATOM 3237 C CA . ILE A 1 431 ? 4.043 -6.254 -24.762 1.00 98.38 431 ILE A CA 1
ATOM 3238 C C . ILE A 1 431 ? 3.796 -5.323 -25.950 1.00 98.38 431 ILE A C 1
ATOM 3240 O O . ILE A 1 431 ? 3.934 -5.725 -27.103 1.00 98.38 431 ILE A O 1
ATOM 3244 N N . LEU A 1 432 ? 3.388 -4.087 -25.674 1.00 98.44 432 LEU A N 1
ATOM 3245 C CA . LEU A 1 432 ? 3.252 -3.026 -26.667 1.00 98.44 432 LEU A CA 1
ATOM 3246 C C . LEU A 1 432 ? 4.534 -2.194 -26.680 1.00 98.44 432 LEU A C 1
ATOM 3248 O O . LEU A 1 432 ? 4.939 -1.680 -25.636 1.00 98.44 432 LEU A O 1
ATOM 3252 N N . ILE A 1 433 ? 5.134 -2.045 -27.858 1.00 98.62 433 ILE A N 1
ATOM 3253 C CA . ILE A 1 433 ? 6.386 -1.323 -28.070 1.00 98.62 433 ILE A CA 1
ATOM 3254 C C . ILE A 1 433 ? 6.052 0.056 -28.624 1.00 98.62 433 ILE A C 1
ATOM 3256 O O . ILE A 1 433 ? 5.450 0.176 -29.694 1.00 98.62 433 ILE A O 1
ATOM 3260 N N . TYR A 1 434 ? 6.425 1.101 -27.887 1.00 98.56 434 TYR A N 1
ATOM 3261 C CA . TYR A 1 434 ? 6.244 2.482 -28.314 1.00 98.56 434 TYR A CA 1
ATOM 3262 C C . TYR A 1 434 ? 7.578 3.119 -28.681 1.00 98.56 434 TYR A C 1
ATOM 3264 O O . TYR A 1 434 ? 8.584 2.879 -28.015 1.00 98.56 434 TYR A O 1
ATOM 3272 N N . ARG A 1 435 ? 7.559 3.963 -29.716 1.00 98.44 435 ARG A N 1
ATOM 3273 C CA . ARG A 1 435 ? 8.729 4.671 -30.245 1.00 98.44 435 ARG A CA 1
ATOM 3274 C C . ARG A 1 435 ? 8.396 6.120 -30.583 1.00 98.44 435 ARG A C 1
ATOM 3276 O O . ARG A 1 435 ? 7.287 6.419 -31.024 1.00 98.44 435 ARG A O 1
ATOM 3283 N N . GLY A 1 436 ? 9.380 7.002 -30.454 1.00 97.88 436 GLY A N 1
ATOM 3284 C CA . GLY A 1 436 ? 9.352 8.358 -31.001 1.00 97.88 436 GLY A CA 1
ATOM 3285 C C . GLY A 1 436 ? 10.756 8.953 -31.104 1.00 97.88 436 GLY A C 1
ATOM 3286 O O . GLY A 1 436 ? 11.707 8.406 -30.555 1.00 97.88 436 GLY A O 1
ATOM 3287 N N . THR A 1 437 ? 10.896 10.090 -31.783 1.00 96.94 437 THR A N 1
ATOM 3288 C CA . THR A 1 437 ? 12.129 10.910 -31.779 1.00 96.94 437 THR A CA 1
ATOM 3289 C C . THR A 1 437 ? 12.157 11.925 -30.625 1.00 96.94 437 THR A C 1
ATOM 3291 O O . THR A 1 437 ? 13.087 12.715 -30.499 1.00 96.94 437 THR A O 1
ATOM 3294 N N . SER A 1 438 ? 11.140 11.897 -29.760 1.00 96.12 438 SER A N 1
ATOM 3295 C CA . SER A 1 438 ? 11.071 12.610 -28.485 1.00 96.12 438 SER A CA 1
ATOM 3296 C C . SER A 1 438 ? 10.277 11.773 -27.482 1.00 96.12 438 SER A C 1
ATOM 3298 O O . SER A 1 438 ? 9.263 11.167 -27.837 1.00 96.12 438 SER A O 1
ATOM 3300 N N . ALA A 1 439 ? 10.701 11.775 -26.216 1.00 94.19 439 ALA A N 1
ATOM 3301 C CA . ALA A 1 439 ? 10.006 11.091 -25.122 1.00 94.19 439 A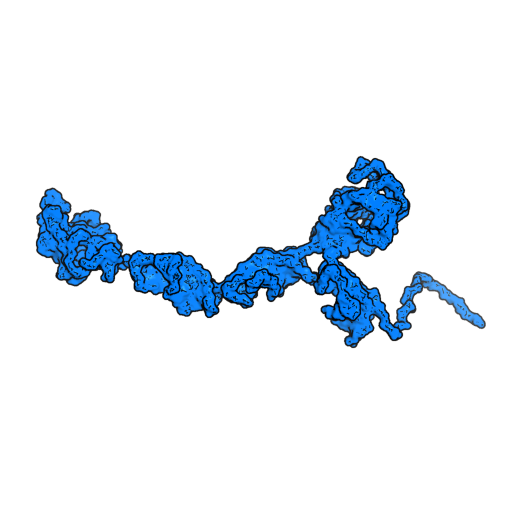LA A CA 1
ATOM 3302 C C . ALA A 1 439 ? 8.547 11.558 -24.928 1.00 94.19 439 ALA A C 1
ATOM 3304 O O . ALA A 1 439 ? 7.736 10.817 -24.381 1.00 94.19 439 ALA A O 1
ATOM 3305 N N . ALA A 1 440 ? 8.200 12.768 -25.384 1.00 93.56 440 ALA A N 1
ATOM 3306 C CA . ALA A 1 440 ? 6.852 13.328 -25.266 1.00 93.56 440 ALA A CA 1
ATOM 3307 C C . ALA A 1 440 ? 5.882 12.882 -26.381 1.00 93.56 440 ALA A C 1
ATOM 3309 O O . ALA A 1 440 ? 4.687 13.151 -26.286 1.00 93.56 440 ALA A O 1
ATOM 3310 N N . THR A 1 441 ? 6.369 12.234 -27.447 1.00 93.94 441 THR A N 1
ATOM 3311 C CA . THR A 1 441 ? 5.587 11.941 -28.668 1.00 93.94 441 THR A CA 1
ATOM 3312 C C . THR A 1 441 ? 5.638 10.465 -29.078 1.00 93.94 441 THR A C 1
ATOM 3314 O O . THR A 1 441 ? 5.594 10.129 -30.262 1.00 93.94 441 THR A O 1
ATOM 3317 N N . LEU A 1 442 ? 5.721 9.566 -28.095 1.00 97.31 442 LEU A N 1
ATOM 3318 C CA . LEU A 1 442 ? 5.756 8.121 -28.318 1.00 97.31 442 LEU A CA 1
ATOM 3319 C C . LEU A 1 442 ? 4.436 7.592 -28.916 1.00 97.31 442 LEU A C 1
ATOM 3321 O O . LEU A 1 442 ? 3.362 7.759 -28.335 1.00 97.31 442 LEU A O 1
ATOM 3325 N N . ALA A 1 443 ? 4.524 6.879 -30.039 1.00 97.31 443 ALA A N 1
ATOM 3326 C CA . ALA A 1 443 ? 3.406 6.191 -30.691 1.00 97.31 443 ALA A CA 1
ATOM 3327 C C . ALA A 1 443 ? 3.610 4.666 -30.669 1.00 97.31 443 ALA A C 1
ATOM 3329 O O . ALA A 1 443 ? 4.738 4.205 -30.503 1.00 97.31 443 ALA A O 1
ATOM 3330 N N . ILE A 1 444 ? 2.534 3.877 -30.833 1.00 97.44 444 ILE A N 1
ATOM 3331 C CA . ILE A 1 444 ? 2.667 2.416 -30.999 1.00 97.44 444 ILE A CA 1
ATOM 3332 C C . ILE A 1 444 ? 3.499 2.172 -32.255 1.00 97.44 444 ILE A C 1
ATOM 3334 O O . ILE A 1 444 ? 3.112 2.610 -33.338 1.00 97.44 444 ILE A O 1
ATOM 3338 N N . HIS A 1 445 ? 4.610 1.465 -32.094 1.00 97.12 445 HIS A N 1
ATOM 3339 C CA . HIS A 1 445 ? 5.430 0.999 -33.198 1.00 97.12 445 HIS A CA 1
ATOM 3340 C C . HIS A 1 445 ? 5.120 -0.462 -33.528 1.00 97.12 445 HIS A C 1
ATOM 3342 O O . HIS A 1 445 ? 4.891 -0.768 -34.696 1.00 97.12 445 HIS A O 1
ATOM 3348 N N . ASP A 1 446 ? 5.075 -1.332 -32.514 1.00 96.88 446 ASP A N 1
ATOM 3349 C CA . ASP A 1 446 ? 4.870 -2.773 -32.688 1.00 96.88 446 ASP A CA 1
ATOM 3350 C C . ASP A 1 446 ? 4.274 -3.429 -31.420 1.00 96.88 446 ASP A C 1
ATOM 3352 O O . ASP A 1 446 ? 4.043 -2.769 -30.399 1.00 96.88 446 ASP A O 1
ATOM 3356 N N . SER A 1 447 ? 4.011 -4.735 -31.458 1.00 96.69 447 SER A N 1
ATOM 3357 C CA . SER A 1 447 ? 3.680 -5.543 -30.285 1.00 96.69 447 SER A CA 1
ATOM 3358 C C . SER A 1 447 ? 4.190 -6.974 -30.405 1.00 96.69 447 SER A C 1
ATOM 3360 O O . SER A 1 447 ? 4.087 -7.576 -31.470 1.00 96.69 447 SER A O 1
ATOM 3362 N N . THR A 1 448 ? 4.636 -7.558 -29.296 1.00 97.44 448 THR A N 1
ATOM 3363 C CA . THR A 1 448 ? 5.080 -8.957 -29.264 1.00 97.44 448 THR A CA 1
ATOM 3364 C C . THR A 1 448 ? 3.937 -9.944 -29.534 1.00 97.44 448 THR A C 1
ATOM 3366 O O . THR A 1 448 ? 2.755 -9.626 -29.359 1.00 97.44 448 THR A O 1
ATOM 3369 N N . ALA A 1 449 ? 4.292 -11.169 -29.939 1.00 93.88 449 ALA A N 1
ATOM 3370 C CA . ALA A 1 449 ? 3.332 -12.259 -30.130 1.00 93.88 449 ALA A CA 1
ATOM 3371 C C . ALA A 1 449 ? 2.619 -12.630 -28.815 1.00 93.88 449 ALA A C 1
ATOM 3373 O O . ALA A 1 449 ? 1.391 -12.741 -28.785 1.00 93.88 449 ALA A O 1
ATOM 3374 N N . ASP A 1 450 ? 3.392 -12.738 -27.732 1.00 94.69 450 ASP A N 1
ATOM 3375 C CA . ASP A 1 450 ? 2.934 -12.984 -26.365 1.00 94.69 450 ASP A CA 1
ATOM 3376 C C . ASP A 1 450 ? 3.774 -12.192 -25.335 1.00 94.69 450 ASP A C 1
ATOM 3378 O O . ASP A 1 450 ? 4.717 -11.480 -25.694 1.00 94.69 450 ASP A O 1
ATOM 3382 N N . ALA A 1 451 ? 3.418 -12.258 -24.049 1.00 94.62 451 ALA A N 1
ATOM 3383 C CA . ALA A 1 451 ? 4.076 -11.495 -22.981 1.00 94.62 451 ALA A CA 1
ATOM 3384 C C . ALA A 1 451 ? 5.389 -12.098 -22.434 1.00 94.62 451 ALA A C 1
ATOM 3386 O O . ALA A 1 451 ? 6.041 -11.456 -21.612 1.00 94.62 451 ALA A O 1
ATOM 3387 N N . THR A 1 452 ? 5.784 -13.300 -22.864 1.00 94.94 452 THR A N 1
ATOM 3388 C CA . THR A 1 452 ? 7.042 -13.953 -22.450 1.00 94.94 452 THR A CA 1
ATOM 3389 C C . THR A 1 452 ? 8.247 -13.495 -23.268 1.00 94.94 452 THR A C 1
ATOM 3391 O O . THR A 1 452 ? 9.383 -13.668 -22.833 1.00 94.94 452 THR A O 1
ATOM 3394 N N . VAL A 1 453 ? 8.010 -12.864 -24.422 1.00 97.19 453 VAL A N 1
ATOM 3395 C CA . VAL A 1 453 ? 9.052 -12.239 -25.244 1.00 97.19 453 VAL A CA 1
ATOM 3396 C C . VAL A 1 453 ? 9.717 -11.100 -24.463 1.00 97.19 453 VAL A C 1
ATOM 3398 O O . VAL A 1 453 ? 9.047 -10.175 -23.998 1.00 97.19 453 VAL A O 1
ATOM 3401 N N . THR A 1 454 ? 11.044 -11.170 -24.343 1.00 97.88 454 THR A N 1
ATOM 3402 C CA . THR A 1 454 ? 11.894 -10.260 -23.551 1.00 97.88 454 THR A CA 1
ATOM 3403 C C . THR A 1 454 ? 12.818 -9.369 -24.385 1.00 97.88 454 THR A C 1
ATOM 3405 O O . THR A 1 454 ? 13.572 -8.582 -23.817 1.00 97.88 454 THR A O 1
ATOM 3408 N N . SER A 1 455 ? 12.778 -9.462 -25.717 1.00 97.88 455 SER A N 1
ATOM 3409 C CA . SER A 1 455 ? 13.595 -8.629 -26.605 1.00 97.88 455 SER A CA 1
ATOM 3410 C C . SER A 1 455 ? 12.902 -8.287 -27.926 1.00 97.88 455 SER A C 1
ATOM 3412 O O . SER A 1 455 ? 11.960 -8.956 -28.355 1.00 97.88 455 SER A O 1
ATOM 3414 N N . TYR A 1 456 ? 13.371 -7.216 -28.567 1.00 98.31 456 TYR A N 1
ATOM 3415 C CA . TYR A 1 456 ? 12.923 -6.759 -29.885 1.00 98.31 456 TYR A CA 1
ATOM 3416 C C . TYR A 1 456 ? 14.034 -5.982 -30.587 1.00 98.31 456 TYR A C 1
ATOM 3418 O O . TYR A 1 456 ? 14.711 -5.188 -29.943 1.00 98.31 456 TYR A O 1
ATOM 3426 N N . THR A 1 457 ? 14.186 -6.147 -31.900 1.00 98.19 457 THR A N 1
ATOM 3427 C CA . THR A 1 457 ? 15.138 -5.363 -32.698 1.00 98.19 457 THR A CA 1
ATOM 3428 C C . THR A 1 457 ? 14.379 -4.462 -33.663 1.00 98.19 457 THR A C 1
ATOM 3430 O O . THR A 1 457 ? 13.831 -4.937 -34.656 1.00 98.19 457 THR A O 1
ATOM 3433 N N . ASP A 1 458 ? 14.381 -3.161 -33.384 1.00 98.06 458 ASP A N 1
ATOM 3434 C CA . ASP A 1 458 ? 13.939 -2.136 -34.328 1.00 98.06 458 ASP A CA 1
ATOM 3435 C C . ASP A 1 458 ? 15.044 -1.930 -35.370 1.00 98.06 458 ASP A C 1
ATOM 3437 O O . ASP A 1 458 ? 16.203 -1.745 -34.998 1.00 98.06 458 ASP A O 1
ATOM 3441 N N . SER A 1 459 ? 14.724 -2.006 -36.661 1.00 96.12 459 SER A N 1
ATOM 3442 C CA . SER A 1 459 ? 15.709 -2.067 -37.750 1.00 96.12 459 SER A CA 1
ATOM 3443 C C . SER A 1 459 ? 15.324 -1.186 -38.938 1.00 96.12 459 SER A C 1
ATOM 3445 O O . SER A 1 459 ? 14.162 -0.830 -39.125 1.00 96.12 459 SER A O 1
ATOM 3447 N N . GLY A 1 460 ? 16.318 -0.812 -39.749 1.00 92.62 460 GLY A N 1
ATOM 3448 C CA . GLY A 1 460 ? 16.141 0.157 -40.837 1.00 92.62 460 GLY A CA 1
ATOM 3449 C C . GLY A 1 460 ? 16.093 1.609 -40.349 1.00 92.62 460 GLY A C 1
ATOM 3450 O O . GLY A 1 460 ? 15.543 2.475 -41.029 1.00 92.62 460 GLY A O 1
ATOM 3451 N N . LEU A 1 461 ? 16.649 1.880 -39.167 1.00 94.25 461 LEU A N 1
ATOM 3452 C CA . LEU A 1 461 ? 16.713 3.214 -38.578 1.00 94.25 461 LEU A CA 1
ATOM 3453 C C . LEU A 1 461 ? 17.839 4.041 -39.224 1.00 94.25 461 LEU A C 1
ATOM 3455 O O . LEU A 1 461 ? 18.947 3.538 -39.373 1.00 94.25 461 LEU A O 1
ATOM 3459 N N . PRO A 1 462 ? 17.619 5.319 -39.568 1.00 91.38 462 PRO A N 1
ATOM 3460 C CA . PRO A 1 462 ? 18.708 6.246 -39.854 1.00 91.38 462 PRO A CA 1
ATOM 3461 C C . PRO A 1 462 ? 19.690 6.376 -38.680 1.00 91.38 462 PRO A C 1
ATOM 3463 O O . PRO A 1 462 ? 19.291 6.678 -37.551 1.00 91.38 462 PRO A O 1
ATOM 3466 N N . ASN A 1 463 ? 20.982 6.196 -38.961 1.00 90.94 463 ASN A N 1
ATOM 3467 C CA . ASN A 1 463 ? 22.046 6.476 -37.999 1.00 90.94 463 ASN A CA 1
ATOM 3468 C C . ASN A 1 463 ? 22.108 7.977 -37.644 1.00 90.94 463 ASN A C 1
ATOM 3470 O O . ASN A 1 463 ? 21.716 8.841 -38.428 1.00 90.94 463 ASN A O 1
ATOM 3474 N N . GLY A 1 464 ? 22.575 8.288 -36.433 1.00 88.00 464 GLY A N 1
ATOM 3475 C CA . GLY A 1 464 ? 22.673 9.648 -35.889 1.00 88.00 464 GLY A CA 1
ATOM 3476 C C . GLY A 1 464 ? 21.370 10.226 -35.317 1.00 88.00 464 GLY A C 1
ATOM 3477 O O . GLY A 1 464 ? 21.406 11.275 -34.675 1.00 88.00 464 GLY A O 1
ATOM 3478 N N . ILE A 1 465 ? 20.225 9.556 -35.488 1.00 93.88 465 ILE A N 1
ATOM 3479 C CA . ILE A 1 465 ? 18.937 9.985 -34.921 1.00 93.88 465 ILE A CA 1
ATOM 3480 C C . ILE A 1 465 ? 18.694 9.298 -33.574 1.00 93.88 465 ILE A C 1
ATOM 3482 O O . ILE A 1 465 ? 18.740 8.076 -33.468 1.00 93.88 465 ILE A O 1
ATOM 3486 N N . THR A 1 466 ? 18.408 10.074 -32.527 1.00 97.31 466 THR A N 1
ATOM 3487 C CA . THR A 1 466 ? 18.048 9.528 -31.209 1.00 97.31 466 THR A CA 1
ATOM 3488 C C . THR A 1 466 ? 16.590 9.078 -31.191 1.00 97.31 466 THR A C 1
ATOM 3490 O O . THR A 1 466 ? 15.679 9.871 -31.439 1.00 97.31 466 THR A O 1
ATOM 3493 N N . TYR A 1 467 ? 16.371 7.815 -30.835 1.00 98.19 467 TYR A N 1
ATOM 3494 C CA . TYR A 1 467 ? 15.053 7.220 -30.649 1.00 98.19 467 TYR A CA 1
ATOM 3495 C C . TYR A 1 467 ? 14.780 6.966 -29.171 1.00 98.19 467 TYR A C 1
ATOM 3497 O O . TYR A 1 467 ? 15.651 6.502 -28.437 1.00 98.19 467 TYR A O 1
ATOM 3505 N N . PHE A 1 468 ? 13.551 7.249 -28.758 1.00 98.62 468 PHE A N 1
ATOM 3506 C CA . PHE A 1 468 ? 13.025 7.019 -27.420 1.00 98.62 468 PHE A CA 1
ATOM 3507 C C . PHE A 1 468 ? 12.045 5.852 -27.456 1.00 98.62 468 PHE A C 1
ATOM 3509 O O . PHE A 1 468 ? 11.207 5.785 -28.359 1.00 98.62 468 PHE A O 1
ATOM 3516 N N . TYR A 1 469 ? 12.119 4.979 -26.454 1.00 98.69 469 TYR A N 1
ATOM 3517 C CA . TYR A 1 469 ? 11.289 3.787 -26.339 1.00 98.69 469 TYR A CA 1
ATOM 3518 C C . TYR A 1 469 ? 10.696 3.660 -24.941 1.00 98.69 469 TYR A C 1
ATOM 3520 O O . TYR A 1 469 ? 11.387 3.852 -23.942 1.00 98.69 469 TYR A O 1
ATOM 3528 N N . ALA A 1 470 ? 9.426 3.274 -24.877 1.00 98.56 470 ALA A N 1
ATOM 3529 C CA . ALA A 1 470 ? 8.772 2.835 -23.650 1.00 98.56 470 ALA A CA 1
ATOM 3530 C C . ALA A 1 470 ? 7.861 1.649 -23.968 1.00 98.56 470 ALA A C 1
ATOM 3532 O O . ALA A 1 470 ? 7.316 1.546 -25.070 1.00 98.56 470 ALA A O 1
ATOM 3533 N N . LEU A 1 471 ? 7.689 0.751 -23.005 1.00 98.56 471 LEU A N 1
ATOM 3534 C CA . LEU A 1 471 ? 6.839 -0.424 -23.145 1.00 98.56 471 LEU A CA 1
ATOM 3535 C C . LEU A 1 471 ? 5.663 -0.354 -22.176 1.00 98.56 471 LEU A C 1
ATOM 3537 O O . LEU A 1 471 ? 5.705 0.340 -21.160 1.00 98.56 471 LEU A O 1
ATOM 3541 N N . ARG A 1 472 ? 4.623 -1.127 -22.476 1.00 97.50 472 ARG A N 1
ATOM 3542 C CA . ARG A 1 472 ? 3.595 -1.507 -21.502 1.00 97.50 472 ARG A CA 1
ATOM 3543 C C . ARG A 1 472 ? 2.939 -2.820 -21.886 1.00 97.50 472 ARG A C 1
ATOM 3545 O O . ARG A 1 472 ? 2.825 -3.143 -23.069 1.00 97.50 472 ARG A O 1
ATOM 3552 N N . THR A 1 473 ? 2.477 -3.562 -20.896 1.00 97.94 473 THR A N 1
ATOM 3553 C CA . THR A 1 473 ? 1.728 -4.797 -21.111 1.00 97.94 473 THR A CA 1
ATOM 3554 C C . THR A 1 473 ? 0.313 -4.463 -21.571 1.00 97.94 473 THR A C 1
ATOM 3556 O O . THR A 1 473 ? -0.310 -3.522 -21.079 1.00 97.94 473 THR A O 1
ATOM 3559 N N . ARG A 1 474 ? -0.224 -5.259 -22.494 1.00 95.94 474 ARG A N 1
ATOM 3560 C CA . ARG A 1 474 ? -1.660 -5.351 -22.766 1.00 95.94 474 ARG A CA 1
ATOM 3561 C C . ARG A 1 474 ? -2.158 -6.716 -22.305 1.00 95.94 474 ARG A C 1
ATOM 3563 O O . ARG A 1 474 ? -1.566 -7.738 -22.656 1.00 95.94 474 ARG A O 1
ATOM 3570 N N . ALA A 1 475 ? -3.245 -6.721 -21.547 1.00 95.00 475 ALA A N 1
ATOM 3571 C CA . ALA A 1 475 ? -3.904 -7.931 -21.084 1.00 95.00 475 ALA A CA 1
ATOM 3572 C C . ALA A 1 475 ? -4.898 -8.499 -22.109 1.00 95.00 475 ALA A C 1
ATOM 3574 O O . ALA A 1 475 ? -5.194 -7.876 -23.136 1.00 95.00 475 ALA A O 1
ATOM 3575 N N . ALA A 1 476 ? -5.409 -9.701 -21.833 1.00 89.31 476 ALA A N 1
ATOM 3576 C CA . ALA A 1 476 ? -6.379 -10.386 -22.690 1.00 89.31 476 ALA A CA 1
ATOM 3577 C C . ALA A 1 476 ? -7.719 -9.631 -22.791 1.00 89.31 476 ALA A C 1
ATOM 3579 O O . ALA A 1 476 ? -8.283 -9.538 -23.880 1.00 89.31 476 ALA A O 1
ATOM 3580 N N . ASP A 1 477 ? -8.170 -9.019 -21.690 1.00 89.88 477 ASP A N 1
ATOM 3581 C CA . ASP A 1 477 ? -9.342 -8.127 -21.630 1.00 89.88 477 ASP A CA 1
ATOM 3582 C C . ASP A 1 477 ? -9.140 -6.780 -22.364 1.00 89.88 477 ASP A C 1
ATOM 3584 O O . ASP A 1 477 ? -10.070 -5.992 -22.523 1.00 89.88 477 ASP A O 1
ATOM 3588 N N . GLY A 1 478 ? -7.927 -6.518 -22.860 1.00 91.44 478 GLY A N 1
ATOM 3589 C CA . GLY A 1 478 ? -7.563 -5.302 -23.574 1.00 91.44 478 GLY A CA 1
ATOM 3590 C C . GLY A 1 478 ? -7.113 -4.140 -22.689 1.00 91.44 478 GLY A C 1
ATOM 3591 O O . GLY A 1 478 ? -6.633 -3.147 -23.251 1.00 91.44 478 GLY A O 1
ATOM 3592 N N . THR A 1 479 ? -7.189 -4.269 -21.360 1.00 93.62 479 THR A N 1
ATOM 3593 C CA . THR A 1 479 ? -6.588 -3.313 -20.421 1.00 93.62 479 THR A CA 1
ATOM 3594 C C . THR A 1 479 ? -5.068 -3.274 -20.580 1.00 93.62 479 THR A C 1
ATOM 3596 O O . THR A 1 479 ? -4.450 -4.117 -21.245 1.00 93.62 479 THR A O 1
ATOM 3599 N N . ARG A 1 480 ? -4.446 -2.224 -20.044 1.00 94.75 480 ARG A N 1
ATOM 3600 C CA . ARG A 1 480 ? -3.015 -1.960 -20.192 1.00 94.75 480 ARG A CA 1
ATOM 3601 C C . ARG A 1 480 ? -2.416 -1.642 -18.835 1.00 94.75 480 ARG A C 1
ATOM 3603 O O . ARG A 1 480 ? -3.082 -0.999 -18.032 1.00 94.75 480 ARG A O 1
ATOM 3610 N N . SER A 1 481 ? -1.175 -2.066 -18.630 1.00 96.38 481 SER A N 1
ATOM 3611 C CA . SER A 1 481 ? -0.387 -1.641 -17.478 1.00 96.38 481 SER A CA 1
ATOM 3612 C C . SER A 1 481 ? -0.030 -0.157 -17.565 1.00 96.38 481 SER A C 1
ATOM 3614 O O . SER A 1 481 ? -0.090 0.462 -18.641 1.00 96.38 481 SER A O 1
ATOM 3616 N N . ASP A 1 482 ? 0.498 0.348 -16.456 1.00 95.25 482 ASP A N 1
ATOM 3617 C CA . ASP A 1 482 ? 1.431 1.472 -16.434 1.00 95.25 482 ASP A CA 1
ATOM 3618 C C . ASP A 1 482 ? 2.605 1.299 -17.424 1.00 95.25 482 ASP A C 1
ATOM 3620 O O . ASP A 1 482 ? 2.828 0.240 -18.024 1.00 95.25 482 ASP A O 1
ATOM 3624 N N . TRP A 1 483 ? 3.353 2.378 -17.628 1.00 96.88 483 TRP A N 1
ATOM 3625 C CA . TRP A 1 483 ? 4.508 2.416 -18.522 1.00 96.88 483 TRP A CA 1
ATOM 3626 C C . TRP A 1 483 ? 5.782 1.912 -17.841 1.00 96.88 483 TRP A C 1
ATOM 3628 O O . TRP A 1 483 ? 5.978 2.110 -16.642 1.00 96.88 483 TRP A O 1
ATOM 3638 N N . THR A 1 484 ? 6.705 1.346 -18.620 1.00 98.19 484 THR A N 1
ATOM 3639 C CA . THR A 1 484 ? 8.113 1.294 -18.204 1.00 98.19 484 THR A CA 1
ATOM 3640 C C . THR A 1 484 ? 8.688 2.707 -18.101 1.00 98.19 484 THR A C 1
ATOM 3642 O O . THR A 1 484 ? 8.176 3.647 -18.711 1.00 98.19 484 THR A O 1
ATOM 3645 N N . ALA A 1 485 ? 9.834 2.847 -17.432 1.00 96.88 485 ALA A N 1
ATOM 3646 C CA . ALA A 1 485 ? 10.700 3.994 -17.684 1.00 96.88 485 ALA A CA 1
ATOM 3647 C C . ALA A 1 485 ? 11.024 4.096 -19.190 1.00 96.88 485 ALA A C 1
ATOM 3649 O O . ALA A 1 485 ? 11.192 3.073 -19.866 1.00 96.88 485 ALA A O 1
ATOM 3650 N N . THR A 1 486 ? 11.100 5.322 -19.705 1.00 98.06 486 THR A N 1
ATOM 3651 C CA . THR A 1 486 ? 11.522 5.590 -21.084 1.00 98.06 486 THR A CA 1
ATOM 3652 C C . THR A 1 486 ? 13.038 5.459 -21.187 1.00 98.06 486 THR A C 1
ATOM 3654 O O . THR A 1 486 ? 13.765 6.063 -20.401 1.00 98.06 486 THR A O 1
ATOM 3657 N N . VAL A 1 487 ? 13.515 4.718 -22.184 1.00 98.56 487 VAL A N 1
ATOM 3658 C CA . VAL A 1 487 ? 14.937 4.639 -22.555 1.00 98.56 487 VAL A CA 1
ATOM 3659 C C . VAL A 1 487 ? 15.177 5.329 -23.893 1.00 98.56 487 VAL A C 1
ATOM 3661 O O . VAL A 1 487 ? 14.236 5.574 -24.648 1.00 98.56 487 VAL A O 1
ATOM 3664 N N . GLN A 1 488 ? 16.436 5.622 -24.209 1.00 98.38 488 GLN A N 1
ATOM 3665 C CA . GLN A 1 488 ? 16.828 6.168 -25.506 1.00 98.38 488 GLN A CA 1
ATOM 3666 C C . GLN A 1 488 ? 18.065 5.463 -26.063 1.00 98.38 488 GLN A C 1
ATOM 3668 O O . GLN A 1 488 ? 18.912 4.999 -25.302 1.00 98.38 488 GLN A O 1
ATOM 3673 N N . ALA A 1 489 ? 18.175 5.422 -27.388 1.00 97.75 489 ALA A N 1
ATOM 3674 C CA . ALA A 1 489 ? 19.350 4.942 -28.104 1.00 97.75 489 ALA A CA 1
ATOM 3675 C C . ALA A 1 489 ? 19.491 5.675 -29.446 1.00 97.75 489 ALA A C 1
ATOM 3677 O O . ALA A 1 489 ? 18.495 6.046 -30.069 1.00 97.75 489 ALA A O 1
ATOM 3678 N N . THR A 1 490 ? 20.730 5.860 -29.894 1.00 97.00 490 THR A N 1
ATOM 3679 C CA . THR A 1 490 ? 21.070 6.543 -31.149 1.00 97.00 490 THR A CA 1
ATOM 3680 C C . THR A 1 490 ? 21.853 5.560 -32.019 1.00 97.00 490 THR A C 1
ATOM 3682 O O . THR A 1 490 ? 23.028 5.341 -31.731 1.00 97.00 490 THR A O 1
ATOM 3685 N N . PRO A 1 491 ? 21.230 4.928 -33.033 1.00 95.44 491 PRO A N 1
ATOM 3686 C CA . PRO A 1 491 ? 21.922 4.077 -33.997 1.00 95.44 491 PRO A CA 1
ATOM 3687 C C . PRO A 1 491 ? 23.144 4.778 -34.586 1.00 95.44 491 PRO A C 1
ATOM 3689 O O . PRO A 1 491 ? 23.083 5.952 -34.959 1.00 95.44 491 PRO A O 1
ATOM 3692 N N . ASN A 1 492 ? 24.262 4.069 -34.647 1.00 90.94 492 ASN A N 1
ATOM 3693 C CA . ASN A 1 492 ? 25.515 4.562 -35.196 1.00 90.94 492 ASN A CA 1
ATOM 3694 C C . ASN A 1 492 ? 26.305 3.418 -35.838 1.00 90.94 492 ASN A C 1
ATOM 3696 O O . ASN A 1 492 ? 26.142 2.248 -35.495 1.00 90.94 492 ASN A O 1
ATOM 3700 N N . TYR A 1 493 ? 27.180 3.769 -36.776 1.00 91.00 493 TYR A N 1
ATOM 3701 C CA . TYR A 1 493 ? 28.192 2.857 -37.288 1.00 91.00 493 TYR A CA 1
ATOM 3702 C C . TYR A 1 493 ? 29.512 3.107 -36.550 1.00 91.00 493 TYR A C 1
ATOM 3704 O O . TYR A 1 493 ? 29.891 4.254 -36.323 1.00 91.00 493 TYR A O 1
ATOM 3712 N N . THR A 1 494 ? 30.178 2.031 -36.133 1.00 87.19 494 THR A N 1
ATOM 3713 C CA . THR A 1 494 ? 31.399 2.065 -35.308 1.00 87.19 494 THR A CA 1
ATOM 3714 C C . THR A 1 494 ? 32.493 1.185 -35.914 1.00 87.19 494 THR A C 1
ATOM 3716 O O . THR A 1 494 ? 33.207 0.497 -35.190 1.00 87.19 494 THR A O 1
ATOM 3719 N N . GLY A 1 495 ? 32.558 1.118 -37.246 1.00 87.75 495 GLY A N 1
ATOM 3720 C CA . GLY A 1 495 ? 33.461 0.208 -37.942 1.00 87.75 495 GLY A CA 1
ATOM 3721 C C . GLY A 1 495 ? 32.994 -1.264 -37.916 1.00 87.75 495 GLY A C 1
ATOM 3722 O O . GLY A 1 495 ? 31.803 -1.541 -37.733 1.00 87.75 495 GLY A O 1
ATOM 3723 N N . PRO A 1 496 ? 33.892 -2.233 -38.184 1.00 91.00 496 PRO A N 1
ATOM 3724 C CA . PRO A 1 496 ? 35.334 -2.055 -38.369 1.00 91.00 496 PRO A CA 1
ATOM 3725 C C . PRO A 1 496 ? 35.751 -1.634 -39.791 1.00 91.00 496 PRO A C 1
ATOM 3727 O O . PRO A 1 496 ? 36.927 -1.701 -40.136 1.00 91.00 496 PRO A O 1
ATOM 3730 N N . VAL A 1 497 ? 34.813 -1.260 -40.675 1.00 96.44 497 VAL A N 1
ATOM 3731 C CA . VAL A 1 497 ? 35.107 -0.951 -42.087 1.00 96.44 497 VAL A CA 1
ATOM 3732 C C . VAL A 1 497 ? 34.575 0.423 -42.493 1.00 96.44 497 VAL A C 1
ATOM 3734 O O . VAL A 1 497 ? 33.420 0.569 -42.886 1.00 96.44 497 VAL A O 1
ATOM 3737 N N . TRP A 1 498 ? 35.442 1.427 -42.464 1.00 97.31 498 TRP A N 1
ATOM 3738 C CA . TRP A 1 498 ? 35.116 2.815 -42.782 1.00 97.31 498 TRP A CA 1
ATOM 3739 C C . TRP A 1 498 ? 35.212 3.070 -44.283 1.00 97.31 498 TRP A C 1
ATOM 3741 O O . TRP A 1 498 ? 36.282 2.955 -44.880 1.00 97.31 498 TRP A O 1
ATOM 3751 N N . TRP A 1 499 ? 34.095 3.404 -44.920 1.00 97.88 499 TRP A N 1
ATOM 3752 C CA . TRP A 1 499 ? 34.042 3.588 -46.367 1.00 97.88 499 TRP A CA 1
ATOM 3753 C C . TRP A 1 499 ? 34.245 5.040 -46.787 1.00 97.88 499 TRP A C 1
ATOM 3755 O O . TRP A 1 499 ? 33.690 5.958 -46.190 1.00 97.88 499 TRP A O 1
ATOM 3765 N N . VAL A 1 500 ? 34.981 5.235 -47.881 1.00 98.38 500 VAL A N 1
ATOM 3766 C CA . VAL A 1 500 ? 35.266 6.543 -48.487 1.00 98.38 500 VAL A CA 1
ATOM 3767 C C . VAL A 1 500 ? 34.855 6.525 -49.957 1.00 98.38 500 VAL A C 1
ATOM 3769 O O . VAL A 1 500 ? 35.124 5.550 -50.663 1.00 98.38 500 VAL A O 1
ATOM 3772 N N . ALA A 1 501 ? 34.189 7.579 -50.425 1.00 98.31 501 ALA A N 1
ATOM 3773 C CA . ALA A 1 501 ? 33.727 7.718 -51.804 1.00 98.31 501 ALA A CA 1
ATOM 3774 C C . ALA A 1 501 ? 33.859 9.167 -52.293 1.00 98.31 501 ALA A C 1
ATOM 3776 O O . ALA A 1 501 ? 33.598 10.106 -51.546 1.00 98.31 501 ALA A O 1
ATOM 3777 N N . THR A 1 502 ? 34.181 9.367 -53.574 1.00 97.44 502 THR A N 1
ATOM 3778 C CA . THR A 1 502 ? 34.296 10.709 -54.187 1.00 97.44 502 THR A CA 1
ATOM 3779 C C . THR A 1 502 ? 32.981 11.499 -54.214 1.00 97.44 502 THR A C 1
ATOM 3781 O O . THR A 1 502 ? 33.000 12.716 -54.370 1.00 97.44 502 THR A O 1
ATOM 3784 N N . ASN A 1 503 ? 31.842 10.820 -54.044 1.00 96.31 503 ASN A N 1
ATOM 3785 C CA . ASN A 1 503 ? 30.505 11.395 -53.879 1.00 96.31 503 ASN A CA 1
ATOM 3786 C C . ASN A 1 503 ? 29.950 11.243 -52.444 1.00 96.31 503 ASN A C 1
ATOM 3788 O O . ASN A 1 503 ? 28.743 11.374 -52.243 1.00 96.31 503 ASN A O 1
ATOM 3792 N N . GLY A 1 504 ? 30.804 10.909 -51.472 1.00 96.56 504 GLY A N 1
ATOM 3793 C CA . GLY A 1 504 ? 30.442 10.765 -50.063 1.00 96.56 504 GLY A CA 1
ATOM 3794 C C . GLY A 1 504 ? 30.270 12.102 -49.336 1.00 96.56 504 GLY A C 1
ATOM 3795 O O . GLY A 1 504 ? 30.306 13.179 -49.931 1.00 96.56 504 GLY A O 1
ATOM 3796 N N . SER A 1 505 ? 30.107 12.037 -48.015 1.00 96.81 505 SER A N 1
ATOM 3797 C CA . SER A 1 505 ? 30.059 13.209 -47.134 1.00 96.81 505 SER A CA 1
ATOM 3798 C C . SER A 1 505 ? 30.656 12.873 -45.774 1.00 96.81 505 SER A C 1
ATOM 3800 O O . SER A 1 505 ? 30.333 11.841 -45.195 1.00 96.81 505 SER A O 1
ATOM 3802 N N . ASN A 1 506 ? 31.469 13.772 -45.216 1.00 96.25 506 ASN A N 1
ATOM 3803 C CA . ASN A 1 506 ? 31.992 13.645 -43.847 1.00 96.25 506 ASN A CA 1
ATOM 3804 C C . ASN A 1 506 ? 30.915 13.882 -42.763 1.00 96.25 506 ASN A C 1
ATOM 3806 O O . ASN A 1 506 ? 31.220 13.899 -41.580 1.00 96.25 506 ASN A O 1
ATOM 3810 N N . SER A 1 507 ? 29.654 14.094 -43.152 1.00 94.00 507 SER A N 1
ATOM 3811 C CA . SER A 1 507 ? 28.497 14.070 -42.243 1.00 94.00 507 SER A CA 1
ATOM 3812 C C . SER A 1 507 ? 27.700 12.761 -42.314 1.00 94.00 507 SER A C 1
ATOM 3814 O O . SER A 1 507 ? 26.654 12.661 -41.677 1.00 94.00 507 SER A O 1
ATOM 3816 N N . ASN A 1 508 ? 28.155 11.782 -43.103 1.00 93.31 508 ASN A N 1
ATOM 3817 C CA . ASN A 1 508 ? 27.589 10.435 -43.105 1.00 93.31 508 ASN A CA 1
ATOM 3818 C C . ASN A 1 508 ? 28.121 9.618 -41.908 1.00 93.31 508 ASN A C 1
ATOM 3820 O O . ASN A 1 508 ? 28.876 10.123 -41.084 1.00 93.31 508 ASN A O 1
ATOM 3824 N N . ASP A 1 509 ? 27.733 8.346 -41.810 1.00 91.69 509 ASP A N 1
ATOM 3825 C CA . ASP A 1 509 ? 28.128 7.441 -40.724 1.00 91.69 509 ASP A CA 1
ATOM 3826 C C . ASP A 1 509 ? 29.395 6.613 -41.017 1.00 91.69 509 ASP A C 1
ATOM 3828 O O . ASP A 1 509 ? 29.859 5.884 -40.146 1.00 91.69 509 ASP A O 1
ATOM 3832 N N . GLY A 1 510 ? 29.943 6.689 -42.232 1.00 93.44 510 GLY A N 1
ATOM 3833 C CA . GLY A 1 510 ? 31.103 5.907 -42.666 1.00 93.44 510 GLY A CA 1
ATOM 3834 C C . GLY A 1 510 ? 30.776 4.472 -43.097 1.00 93.44 510 GLY A C 1
ATOM 3835 O O . GLY A 1 510 ? 31.691 3.703 -43.394 1.00 93.44 510 GLY A O 1
ATOM 3836 N N . SER A 1 511 ? 29.494 4.099 -43.164 1.00 93.88 511 SER A N 1
ATOM 3837 C CA . SER A 1 511 ? 29.045 2.800 -43.679 1.00 93.88 511 SER A CA 1
ATOM 3838 C C . SER A 1 511 ? 29.204 2.694 -45.204 1.00 93.88 511 SER A C 1
ATOM 3840 O O . SER A 1 511 ? 29.407 3.688 -45.901 1.00 93.88 511 SER A O 1
ATOM 3842 N N . GLU A 1 512 ? 29.053 1.494 -45.778 1.00 94.00 512 GLU A N 1
ATOM 3843 C CA . GLU A 1 512 ? 29.135 1.324 -47.241 1.00 94.00 512 GLU A CA 1
ATOM 3844 C C . GLU A 1 512 ? 28.070 2.142 -47.993 1.00 94.00 512 GLU A C 1
ATOM 3846 O O . GLU A 1 512 ? 28.316 2.621 -49.105 1.00 94.00 512 GLU A O 1
ATOM 3851 N N . THR A 1 513 ? 26.899 2.317 -47.381 1.00 91.69 513 THR A N 1
ATOM 3852 C CA . THR A 1 513 ? 25.774 3.114 -47.884 1.00 91.69 513 THR A CA 1
ATOM 3853 C C . THR A 1 513 ? 25.916 4.607 -47.590 1.00 91.69 513 THR A C 1
ATOM 3855 O O . THR A 1 513 ? 25.461 5.418 -48.393 1.00 91.69 513 THR A O 1
ATOM 3858 N N . GLY A 1 514 ? 26.580 4.971 -46.489 1.00 92.94 514 GLY A N 1
ATOM 3859 C CA . GLY A 1 514 ? 26.901 6.342 -46.092 1.00 92.94 514 GLY A CA 1
ATOM 3860 C C . GLY A 1 514 ? 28.412 6.598 -46.030 1.00 92.94 514 GLY A C 1
ATOM 3861 O O . GLY A 1 514 ? 28.927 6.892 -44.953 1.00 92.94 514 GLY A O 1
ATOM 3862 N N . PRO A 1 515 ? 29.154 6.516 -47.149 1.00 97.00 515 PRO A N 1
ATOM 3863 C CA . PRO A 1 515 ? 30.603 6.679 -47.131 1.00 97.00 515 PRO A CA 1
ATOM 3864 C C . PRO A 1 515 ? 31.012 8.127 -46.836 1.00 97.00 515 PRO A C 1
ATOM 3866 O O . PRO A 1 515 ? 30.351 9.080 -47.269 1.00 97.00 515 PRO A O 1
ATOM 3869 N N . PHE A 1 516 ? 32.147 8.293 -46.163 1.00 97.94 516 PHE A N 1
ATOM 3870 C CA . PHE A 1 516 ? 32.816 9.577 -45.986 1.00 97.94 516 PHE A CA 1
ATOM 3871 C C . PHE A 1 516 ? 33.346 10.133 -47.318 1.00 97.94 516 PHE A C 1
ATOM 3873 O O . PHE A 1 516 ? 33.520 9.397 -48.292 1.00 97.94 516 PHE A O 1
ATOM 3880 N N . LEU A 1 517 ? 33.605 11.442 -47.374 1.00 98.25 517 LEU A N 1
ATOM 3881 C CA . LEU A 1 517 ? 34.151 12.102 -48.567 1.00 98.25 517 LEU A CA 1
ATOM 3882 C C . LEU A 1 517 ? 35.683 12.043 -48.619 1.00 98.25 517 LEU A C 1
ATOM 3884 O O . LEU A 1 517 ? 36.263 11.944 -49.700 1.00 98.25 517 LEU A O 1
ATOM 3888 N N . THR A 1 518 ? 36.344 12.145 -47.463 1.00 98.44 518 THR A N 1
ATOM 3889 C CA . THR A 1 518 ? 37.805 12.292 -47.385 1.00 98.44 518 THR A CA 1
ATOM 3890 C C . THR A 1 518 ? 38.470 11.156 -46.625 1.00 98.44 518 THR A C 1
ATOM 3892 O O . THR A 1 518 ? 37.987 10.767 -45.562 1.00 98.44 518 THR A O 1
ATOM 3895 N N . ILE A 1 519 ? 39.620 10.698 -47.119 1.00 98.38 519 ILE A N 1
ATOM 3896 C CA . ILE A 1 519 ? 40.353 9.557 -46.556 1.00 98.38 519 ILE A CA 1
ATOM 3897 C C . ILE A 1 519 ? 40.832 9.841 -45.124 1.00 98.38 519 ILE A C 1
ATOM 3899 O O . ILE A 1 519 ? 40.656 8.987 -44.261 1.00 98.38 519 ILE A O 1
ATOM 3903 N N . GLN A 1 520 ? 41.348 11.045 -44.842 1.00 98.19 520 GLN A N 1
ATOM 3904 C CA . GLN A 1 520 ? 41.796 11.407 -43.490 1.00 98.19 520 GLN A CA 1
ATOM 3905 C C . GLN A 1 520 ? 40.660 11.315 -42.469 1.00 98.19 520 GLN A C 1
ATOM 3907 O O . GLN A 1 520 ? 40.859 10.772 -41.397 1.00 98.19 520 GLN A O 1
ATOM 3912 N N . HIS A 1 521 ? 39.451 11.760 -42.814 1.00 97.81 521 HIS A N 1
ATOM 3913 C CA . HIS A 1 521 ? 38.323 11.695 -41.883 1.00 97.81 521 HIS A CA 1
ATOM 3914 C C . HIS A 1 521 ? 37.915 10.253 -41.541 1.00 97.81 521 HIS A C 1
ATOM 3916 O O . HIS A 1 521 ? 37.487 9.987 -40.426 1.00 97.81 521 HIS A O 1
ATOM 3922 N N . ALA A 1 522 ? 38.082 9.310 -42.472 1.00 97.75 522 ALA A N 1
ATOM 3923 C CA . ALA A 1 522 ? 37.863 7.893 -42.193 1.00 97.75 522 ALA A CA 1
ATOM 3924 C C . ALA A 1 522 ? 38.950 7.295 -41.287 1.00 97.75 522 ALA A C 1
ATOM 3926 O O . ALA A 1 522 ? 38.642 6.432 -40.474 1.00 97.75 522 ALA A O 1
ATOM 3927 N N . ILE A 1 523 ? 40.195 7.769 -41.414 1.00 96.94 523 ILE A N 1
ATOM 3928 C CA . ILE A 1 523 ? 41.303 7.437 -40.507 1.00 96.94 523 ILE A CA 1
ATOM 3929 C C . ILE A 1 523 ? 41.037 8.019 -39.110 1.00 96.94 523 ILE A C 1
ATOM 3931 O O . ILE A 1 523 ? 41.110 7.290 -38.131 1.00 96.94 523 ILE A O 1
ATOM 3935 N N . ASP A 1 524 ? 40.635 9.291 -39.017 1.00 96.44 524 ASP A N 1
ATOM 3936 C CA . ASP A 1 524 ? 40.345 9.985 -37.750 1.00 96.44 524 ASP A CA 1
ATOM 3937 C C . ASP A 1 524 ? 39.171 9.357 -36.958 1.00 96.44 524 ASP A C 1
ATOM 3939 O O . ASP A 1 524 ? 39.015 9.628 -35.768 1.00 96.44 524 ASP A O 1
ATOM 3943 N N . MET A 1 525 ? 38.326 8.554 -37.617 1.00 94.94 525 MET A N 1
ATOM 3944 C CA . MET A 1 525 ? 37.191 7.829 -37.022 1.00 94.94 525 MET A CA 1
ATOM 3945 C C . MET A 1 525 ? 37.503 6.356 -36.701 1.00 94.94 525 MET A C 1
ATOM 3947 O O . MET A 1 525 ? 36.692 5.694 -36.049 1.00 94.94 525 MET A O 1
ATOM 3951 N N . ALA A 1 526 ? 38.639 5.836 -37.172 1.00 95.81 526 ALA A N 1
ATOM 3952 C CA . ALA A 1 526 ? 39.025 4.438 -37.037 1.00 95.81 526 ALA A CA 1
ATOM 3953 C C . ALA A 1 526 ? 39.679 4.125 -35.683 1.00 95.81 526 ALA A C 1
ATOM 3955 O O . ALA A 1 526 ? 40.268 4.987 -35.035 1.00 95.81 526 ALA A O 1
ATOM 3956 N N . ASN A 1 527 ? 39.591 2.860 -35.278 1.00 95.25 527 ASN A N 1
ATOM 3957 C CA . ASN A 1 527 ? 40.280 2.292 -34.120 1.00 95.25 527 ASN A CA 1
ATOM 3958 C C . ASN A 1 527 ? 41.294 1.231 -34.579 1.00 95.25 527 ASN A C 1
ATOM 3960 O O . ASN A 1 527 ? 41.273 0.791 -35.731 1.00 95.25 527 ASN A O 1
ATOM 3964 N N . ASP A 1 528 ? 42.154 0.778 -33.668 1.00 94.31 528 ASP A N 1
ATOM 3965 C CA . ASP A 1 528 ? 43.096 -0.310 -33.943 1.00 94.31 528 ASP A CA 1
ATOM 3966 C C . ASP A 1 528 ? 42.360 -1.585 -34.403 1.00 94.31 528 ASP A C 1
ATOM 3968 O O . ASP A 1 528 ? 41.427 -2.065 -33.754 1.00 94.31 528 ASP A O 1
ATOM 3972 N N . GLY A 1 529 ? 42.798 -2.144 -35.531 1.00 93.25 529 GLY A N 1
ATOM 3973 C CA . GLY A 1 529 ? 42.193 -3.287 -36.217 1.00 93.25 529 GLY A CA 1
ATOM 3974 C C . GLY A 1 529 ? 41.190 -2.928 -37.323 1.00 93.25 529 GLY A C 1
ATOM 3975 O O . GLY A 1 529 ? 40.784 -3.822 -38.073 1.00 93.25 529 GLY A O 1
ATOM 3976 N N . ASP A 1 530 ? 40.802 -1.658 -37.470 1.00 97.25 530 ASP A N 1
ATOM 3977 C CA . ASP A 1 530 ? 39.837 -1.230 -38.487 1.00 97.25 530 ASP A CA 1
ATOM 3978 C C . ASP A 1 530 ? 40.432 -1.182 -39.913 1.00 97.25 530 ASP A C 1
ATOM 3980 O O . ASP A 1 530 ? 41.640 -1.222 -40.161 1.00 97.25 530 ASP A O 1
ATOM 3984 N N . THR A 1 531 ? 39.549 -1.090 -40.909 1.00 97.88 531 THR A N 1
ATOM 3985 C CA . THR A 1 531 ? 39.892 -0.965 -42.331 1.00 97.88 531 THR A CA 1
ATOM 3986 C C . THR A 1 531 ? 39.217 0.253 -42.956 1.00 97.88 531 THR A C 1
ATOM 3988 O O . THR A 1 531 ? 37.993 0.316 -43.032 1.00 97.88 531 THR A O 1
ATOM 3991 N N . VAL A 1 532 ? 39.995 1.175 -43.519 1.00 98.31 532 VAL A N 1
ATOM 3992 C CA . VAL A 1 532 ? 39.498 2.266 -44.366 1.00 98.31 532 VAL A CA 1
ATOM 3993 C C . VAL A 1 532 ? 39.407 1.777 -45.819 1.00 98.31 532 VAL A C 1
ATOM 3995 O O . VAL A 1 532 ? 40.425 1.599 -46.490 1.00 98.31 532 VAL A O 1
ATOM 3998 N N . LYS A 1 533 ? 38.190 1.547 -46.330 1.00 98.31 533 LYS A N 1
ATOM 3999 C CA . LYS A 1 533 ? 37.926 1.118 -47.716 1.00 98.31 533 LYS A CA 1
ATOM 4000 C C . LYS A 1 533 ? 37.561 2.287 -48.618 1.00 98.31 533 LYS A C 1
ATOM 4002 O O . LYS A 1 533 ? 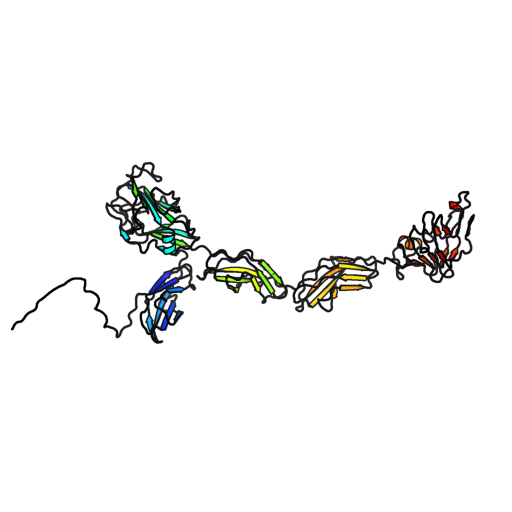36.506 2.901 -48.483 1.00 98.31 533 LYS A O 1
ATOM 4007 N N . ILE A 1 534 ? 38.393 2.531 -49.618 1.00 98.50 534 ILE A N 1
ATOM 4008 C CA . ILE A 1 534 ? 38.241 3.638 -50.557 1.00 98.50 534 ILE A CA 1
ATOM 4009 C C . ILE A 1 534 ? 37.634 3.099 -51.858 1.00 98.50 534 ILE A C 1
ATOM 4011 O O . ILE A 1 534 ? 38.208 2.214 -52.493 1.00 98.50 534 ILE A O 1
ATOM 4015 N N . LYS A 1 535 ? 36.456 3.596 -52.255 1.00 98.50 535 LYS A N 1
ATOM 4016 C CA . LYS A 1 535 ? 35.772 3.197 -53.500 1.00 98.50 535 LYS A CA 1
ATOM 4017 C C . LYS A 1 535 ? 36.505 3.746 -54.740 1.00 98.50 535 LYS A C 1
ATOM 4019 O O . LYS A 1 535 ? 37.206 4.752 -54.609 1.00 98.50 535 LYS A O 1
ATOM 4024 N N . PRO A 1 536 ? 36.333 3.148 -55.937 1.00 98.38 536 PRO A N 1
ATOM 4025 C CA . PRO A 1 536 ? 36.947 3.641 -57.171 1.00 98.38 536 PRO A CA 1
ATOM 4026 C C . PRO A 1 536 ? 36.706 5.137 -57.423 1.00 98.38 536 PRO A C 1
ATOM 4028 O O . PRO A 1 536 ? 35.589 5.627 -57.257 1.00 98.38 536 PRO A O 1
ATOM 4031 N N . GLY A 1 537 ? 37.747 5.855 -57.844 1.00 97.94 537 GLY A N 1
ATOM 4032 C CA . GLY A 1 537 ? 37.697 7.292 -58.113 1.00 97.94 537 GLY A CA 1
ATOM 4033 C C . GLY A 1 537 ? 39.041 8.005 -57.947 1.00 97.94 537 GLY A C 1
ATOM 4034 O O . GLY A 1 537 ? 40.039 7.408 -57.536 1.00 97.94 537 GLY A O 1
ATOM 4035 N N . THR A 1 538 ? 39.041 9.305 -58.253 1.00 98.00 538 THR A N 1
ATOM 4036 C CA . THR A 1 538 ? 40.174 10.211 -58.021 1.00 98.00 538 THR A CA 1
ATOM 4037 C C . THR A 1 538 ? 39.881 11.104 -56.820 1.00 98.00 538 THR A C 1
ATOM 4039 O O . THR A 1 538 ? 38.927 11.882 -56.840 1.00 98.00 538 THR A O 1
ATOM 4042 N N . TYR A 1 539 ? 40.708 11.000 -55.786 1.00 98.19 539 TYR A N 1
ATOM 4043 C CA . TYR A 1 539 ? 40.602 11.735 -54.531 1.00 98.19 539 TYR A CA 1
ATOM 4044 C C . TYR A 1 539 ? 41.621 12.868 -54.528 1.00 98.19 539 TYR A C 1
ATOM 4046 O O . TYR A 1 539 ? 42.817 12.630 -54.660 1.00 98.19 539 TYR A O 1
ATOM 4054 N N . SER A 1 540 ? 41.140 14.099 -54.386 1.00 96.25 540 SER A N 1
ATOM 4055 C CA . SER A 1 540 ? 41.961 15.312 -54.385 1.00 96.25 540 SER A CA 1
ATOM 4056 C C . SER A 1 540 ? 41.458 16.308 -53.343 1.00 96.25 540 SER A C 1
ATOM 4058 O O . SER A 1 540 ? 40.354 16.149 -52.815 1.00 96.25 540 SER A O 1
ATOM 4060 N N . GLY A 1 541 ? 42.237 17.356 -53.076 1.00 95.19 541 GLY A N 1
ATOM 4061 C CA . GLY A 1 541 ? 41.862 18.404 -52.126 1.00 95.19 541 GLY A CA 1
ATOM 4062 C C . GLY A 1 541 ? 42.066 18.020 -50.655 1.00 95.19 541 GLY A C 1
ATOM 4063 O O . GLY A 1 541 ? 42.628 16.975 -50.327 1.00 95.19 541 GLY A O 1
ATOM 4064 N N . PHE A 1 542 ? 41.667 18.924 -49.760 1.00 95.25 542 PHE A N 1
ATOM 4065 C CA . PHE A 1 542 ? 41.916 18.805 -48.320 1.00 95.25 542 PHE A CA 1
ATOM 4066 C C . PHE A 1 542 ? 41.304 17.520 -47.732 1.00 95.25 542 PHE A C 1
ATOM 4068 O O . PHE A 1 542 ? 40.187 17.148 -48.082 1.00 95.25 542 PHE A O 1
ATOM 4075 N N . GLY A 1 543 ? 42.045 16.840 -46.852 1.00 96.50 543 GLY A N 1
ATOM 4076 C CA . GLY A 1 543 ? 41.666 15.536 -46.288 1.00 96.50 543 GLY A CA 1
ATOM 4077 C C . GLY A 1 543 ? 41.957 14.326 -47.191 1.00 96.50 543 GLY A C 1
ATOM 4078 O O . GLY A 1 543 ? 41.744 13.194 -46.763 1.00 96.50 543 GLY A O 1
ATOM 4079 N N . ASN A 1 544 ? 42.458 14.542 -48.414 1.00 97.69 544 ASN A N 1
ATOM 4080 C CA . ASN A 1 544 ? 42.885 13.489 -49.348 1.00 97.69 544 ASN A CA 1
ATOM 4081 C C . ASN A 1 544 ? 44.390 13.551 -49.686 1.00 97.69 544 ASN A C 1
ATOM 4083 O O . ASN A 1 544 ? 44.857 12.805 -50.537 1.00 97.69 544 ASN A O 1
ATOM 4087 N N . TYR A 1 545 ? 45.152 14.428 -49.032 1.00 95.38 545 TYR A N 1
ATOM 4088 C CA . TYR A 1 545 ? 46.612 14.520 -49.121 1.00 95.38 545 TYR A CA 1
ATOM 4089 C C . TYR A 1 545 ? 47.204 14.739 -47.726 1.00 95.38 545 TYR A C 1
ATOM 4091 O O . TYR A 1 545 ? 46.498 15.191 -46.825 1.00 95.38 545 TYR A O 1
ATOM 4099 N N . ASN A 1 546 ? 48.511 14.501 -47.576 1.00 94.44 546 ASN A N 1
ATOM 4100 C CA . ASN A 1 546 ? 49.223 14.471 -46.294 1.00 94.44 546 ASN A CA 1
ATOM 4101 C C . ASN A 1 546 ? 48.511 13.557 -45.284 1.00 94.44 546 ASN A C 1
ATOM 4103 O O . ASN A 1 546 ? 48.305 13.954 -44.141 1.00 94.44 546 ASN A O 1
ATOM 4107 N N . LEU A 1 547 ? 48.104 12.368 -45.739 1.00 96.25 547 LEU A N 1
ATOM 4108 C CA . LEU A 1 547 ? 47.405 11.397 -44.908 1.00 96.25 547 LEU A CA 1
ATOM 4109 C C . LEU A 1 547 ? 48.323 10.928 -43.774 1.00 96.25 547 LEU A C 1
ATOM 4111 O O . LEU A 1 547 ? 49.448 10.489 -44.022 1.00 96.25 547 LEU A O 1
ATOM 4115 N N . ASP A 1 548 ? 47.824 11.053 -42.554 1.00 94.19 548 ASP A N 1
ATOM 4116 C CA . ASP A 1 548 ? 48.500 10.790 -41.286 1.00 94.19 548 ASP A CA 1
ATOM 4117 C C . 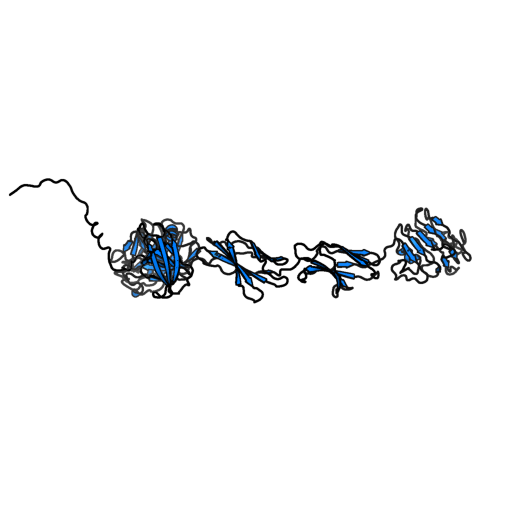ASP A 1 548 ? 47.713 9.682 -40.581 1.00 94.19 548 ASP A C 1
ATOM 4119 O O . ASP A 1 548 ? 46.506 9.837 -40.374 1.00 94.19 548 ASP A O 1
ATOM 4123 N N . LEU A 1 549 ? 48.368 8.558 -40.270 1.00 94.25 549 LEU A N 1
ATOM 4124 C CA . LEU A 1 549 ? 47.718 7.370 -39.704 1.00 94.25 549 LEU A CA 1
ATOM 4125 C C . LEU A 1 549 ? 47.510 7.474 -38.179 1.00 94.25 549 LEU A C 1
ATOM 4127 O O . LEU A 1 549 ? 46.931 6.566 -37.591 1.00 94.25 549 LEU A O 1
ATOM 4131 N N . LYS A 1 550 ? 47.923 8.585 -37.541 1.00 92.00 550 LYS A N 1
ATOM 4132 C CA . LYS A 1 550 ? 47.623 8.939 -36.134 1.00 92.00 550 LYS A CA 1
ATOM 4133 C C . LYS A 1 550 ? 48.116 7.962 -35.059 1.00 92.00 550 LYS A C 1
ATOM 4135 O O . LYS A 1 550 ? 47.697 8.068 -33.908 1.00 92.00 550 LYS A O 1
ATOM 4140 N N . GLY A 1 551 ? 49.007 7.038 -35.403 1.00 90.25 551 GLY A N 1
ATOM 4141 C CA . GLY A 1 551 ? 49.424 5.951 -34.520 1.00 90.25 551 GLY A CA 1
ATOM 4142 C C . GLY A 1 551 ? 48.388 4.834 -34.386 1.00 90.25 551 GLY A C 1
ATOM 4143 O O . GLY A 1 551 ? 48.525 4.015 -33.485 1.00 90.25 551 GLY A O 1
ATOM 4144 N N . THR A 1 552 ? 47.366 4.800 -35.248 1.00 91.69 552 THR A N 1
ATOM 4145 C CA . THR A 1 552 ? 46.297 3.794 -35.239 1.00 91.69 552 THR A CA 1
ATOM 4146 C C . THR A 1 552 ? 46.638 2.618 -36.157 1.00 91.69 552 THR A C 1
ATOM 4148 O O . THR A 1 552 ? 46.948 2.799 -37.336 1.00 91.69 552 THR A O 1
ATOM 4151 N N . GLU A 1 553 ? 46.549 1.398 -35.630 1.00 93.88 553 GLU A N 1
ATOM 4152 C CA . GLU A 1 553 ? 46.891 0.158 -36.336 1.00 93.88 553 GLU A CA 1
ATOM 4153 C C . GLU A 1 553 ? 45.790 -0.252 -37.323 1.00 93.88 553 GLU A C 1
ATOM 4155 O O . GLU A 1 553 ? 44.862 -0.972 -36.958 1.00 93.88 553 GLU A O 1
ATOM 4160 N N . LEU A 1 554 ? 45.853 0.208 -38.577 1.00 95.81 554 LEU A N 1
ATOM 4161 C CA . LEU A 1 554 ? 44.738 0.059 -39.525 1.00 95.81 554 LEU A CA 1
ATOM 4162 C C . LEU A 1 554 ? 45.145 -0.295 -40.964 1.00 95.81 554 LEU A C 1
ATOM 4164 O O . LEU A 1 554 ? 46.284 -0.122 -41.406 1.00 95.81 554 LEU A O 1
ATOM 4168 N N . VAL A 1 555 ? 44.163 -0.767 -41.738 1.00 97.44 555 VAL A N 1
ATOM 4169 C CA . VAL A 1 555 ? 44.322 -1.075 -43.169 1.00 97.44 555 VAL A CA 1
ATOM 4170 C C . VAL A 1 555 ? 43.656 -0.001 -44.032 1.00 97.44 555 VAL A C 1
ATOM 4172 O O . VAL A 1 555 ? 42.434 0.027 -44.147 1.00 97.44 555 VAL A O 1
ATOM 4175 N N . VAL A 1 556 ? 44.430 0.841 -44.721 1.00 97.69 556 VAL A N 1
ATOM 4176 C CA . VAL A 1 556 ? 43.912 1.718 -45.789 1.00 97.69 556 VAL A CA 1
ATOM 4177 C C . VAL A 1 556 ? 43.959 0.962 -47.114 1.00 97.69 556 VAL A C 1
ATOM 4179 O O . VAL A 1 556 ? 45.043 0.624 -47.591 1.00 97.69 556 VAL A O 1
ATOM 4182 N N . MET A 1 557 ? 42.811 0.705 -47.749 1.00 97.62 557 MET A N 1
ATOM 4183 C CA . MET A 1 557 ? 42.760 -0.054 -49.004 1.00 97.62 557 MET A CA 1
ATOM 4184 C C . MET A 1 557 ? 41.912 0.578 -50.115 1.00 97.62 557 MET A C 1
ATOM 4186 O O . MET A 1 557 ? 40.764 0.974 -49.911 1.00 97.62 557 MET A O 1
ATOM 4190 N N . GLY A 1 558 ? 42.460 0.586 -51.330 1.00 97.38 558 GLY A N 1
ATOM 4191 C CA . GLY A 1 558 ? 41.749 0.919 -52.561 1.00 97.38 558 GLY A CA 1
ATOM 4192 C C . GLY A 1 558 ? 40.964 -0.273 -53.108 1.00 97.38 558 GLY A C 1
ATOM 4193 O O . GLY A 1 558 ? 41.531 -1.311 -53.460 1.00 97.38 558 GLY A O 1
ATOM 4194 N N . VAL A 1 559 ? 39.643 -0.134 -53.211 1.00 96.12 559 VAL A N 1
ATOM 4195 C CA . VAL A 1 559 ? 38.766 -1.158 -53.790 1.00 96.12 559 VAL A CA 1
ATOM 4196 C C . VAL A 1 559 ? 38.946 -1.182 -55.307 1.00 96.12 559 VAL A C 1
ATOM 4198 O O . VAL A 1 559 ? 38.793 -0.167 -55.979 1.00 96.12 559 VAL A O 1
ATOM 4201 N N . GLY A 1 560 ? 39.278 -2.357 -55.850 1.00 92.62 560 GLY A N 1
ATOM 4202 C CA . GLY A 1 560 ? 39.651 -2.519 -57.261 1.00 92.62 560 GLY A CA 1
ATOM 4203 C C . GLY A 1 560 ? 41.131 -2.240 -57.564 1.00 92.62 560 GLY A C 1
ATOM 4204 O O . GLY A 1 560 ? 41.519 -2.252 -58.732 1.00 92.62 560 GLY A O 1
ATOM 4205 N N . GLY A 1 561 ? 41.966 -2.019 -56.542 1.00 91.81 561 GLY A N 1
ATOM 4206 C CA . GLY A 1 561 ? 43.411 -1.846 -56.698 1.00 91.81 561 GLY A CA 1
ATOM 4207 C C . GLY A 1 561 ? 43.831 -0.504 -57.322 1.00 91.81 561 GLY A C 1
ATOM 4208 O O . GLY A 1 561 ? 43.001 0.392 -57.507 1.00 91.81 561 GLY A O 1
ATOM 4209 N N . PRO A 1 562 ? 45.125 -0.351 -57.667 1.00 93.19 562 PRO A N 1
ATOM 4210 C CA . PRO A 1 562 ? 45.711 0.946 -58.011 1.00 93.19 562 PRO A CA 1
ATOM 4211 C C . PRO A 1 562 ? 45.194 1.509 -59.343 1.00 93.19 562 PRO A C 1
ATOM 4213 O O . PRO A 1 562 ? 45.260 2.710 -59.568 1.00 93.19 562 PRO A O 1
ATOM 4216 N N . ASP A 1 563 ? 44.648 0.676 -60.230 1.00 94.75 563 ASP A N 1
ATOM 4217 C CA . ASP A 1 563 ? 43.984 1.151 -61.451 1.00 94.75 563 ASP A CA 1
ATOM 4218 C C . ASP A 1 563 ? 42.607 1.786 -61.177 1.00 94.75 563 ASP A C 1
ATOM 4220 O O . ASP A 1 563 ? 42.097 2.521 -62.020 1.00 94.75 563 ASP A O 1
ATOM 4224 N N . SER A 1 564 ? 42.018 1.535 -60.002 1.00 96.88 564 SER A N 1
ATOM 4225 C CA . SER A 1 564 ? 40.674 2.001 -59.632 1.00 96.88 564 SER A CA 1
ATOM 4226 C C . SER A 1 564 ? 40.676 3.199 -58.678 1.00 96.88 564 SER A C 1
ATOM 4228 O O . SER A 1 564 ? 39.761 4.018 -58.741 1.00 96.88 564 SER A O 1
ATOM 4230 N N . VAL A 1 565 ? 41.670 3.314 -57.790 1.00 98.12 565 VAL A N 1
ATOM 4231 C CA . VAL A 1 565 ? 41.726 4.356 -56.746 1.00 98.12 565 VAL A CA 1
ATOM 4232 C C . VAL A 1 565 ? 42.986 5.197 -56.895 1.00 98.12 565 VAL A C 1
ATOM 4234 O O . VAL A 1 565 ? 44.090 4.730 -56.616 1.00 98.12 565 VAL A O 1
ATOM 4237 N N . THR A 1 566 ? 42.812 6.454 -57.307 1.00 98.19 566 THR A N 1
ATOM 4238 C CA . THR A 1 566 ? 43.902 7.428 -57.448 1.00 98.19 566 THR A CA 1
ATOM 4239 C C . THR A 1 566 ? 43.795 8.526 -56.391 1.00 98.19 566 THR A C 1
ATOM 4241 O O . THR A 1 566 ? 42.746 9.141 -56.240 1.00 98.19 566 THR A O 1
ATOM 4244 N N . ILE A 1 567 ? 44.890 8.812 -55.694 1.00 97.88 567 ILE A N 1
ATOM 4245 C CA . ILE A 1 567 ? 45.081 9.999 -54.862 1.00 97.88 567 ILE A CA 1
ATOM 4246 C C . ILE A 1 567 ? 45.858 11.022 -55.699 1.00 97.88 567 ILE A C 1
ATOM 4248 O O . ILE A 1 567 ? 47.046 10.840 -55.973 1.00 97.88 567 ILE A O 1
ATOM 4252 N N . ASP A 1 568 ? 45.177 12.086 -56.121 1.00 97.38 568 ASP A N 1
ATOM 4253 C CA . ASP A 1 568 ? 45.773 13.244 -56.785 1.00 97.38 568 ASP A CA 1
ATOM 4254 C C . ASP A 1 568 ? 46.128 14.302 -55.735 1.00 97.38 568 ASP A C 1
ATOM 4256 O O . ASP A 1 568 ? 45.283 15.058 -55.249 1.00 97.38 568 ASP A O 1
ATOM 4260 N N . VAL A 1 569 ? 47.406 14.317 -55.360 1.00 95.94 569 VAL A N 1
ATOM 4261 C CA . VAL A 1 569 ? 47.935 15.076 -54.219 1.00 95.94 569 VAL A CA 1
ATOM 4262 C C . VAL A 1 569 ? 47.961 16.586 -54.481 1.00 95.94 569 VAL A C 1
ATOM 4264 O O . VAL A 1 569 ? 47.860 17.389 -53.547 1.00 95.94 569 VAL A O 1
ATOM 4267 N N . GLN A 1 570 ? 48.076 16.984 -55.754 1.00 95.44 570 GLN A N 1
ATOM 4268 C CA . GLN A 1 570 ? 48.122 18.385 -56.196 1.00 95.44 570 GLN A CA 1
ATOM 4269 C C . GLN A 1 570 ? 49.184 19.216 -55.445 1.00 95.44 570 GLN A C 1
ATOM 4271 O O . GLN A 1 570 ? 48.958 20.370 -55.067 1.00 95.44 570 GLN A O 1
ATOM 4276 N N . GLY A 1 571 ? 50.341 18.603 -55.194 1.00 91.94 571 GLY A N 1
ATOM 4277 C CA . GLY A 1 571 ? 51.503 19.231 -54.584 1.00 91.94 571 GLY A CA 1
ATOM 4278 C C . GLY A 1 571 ? 52.239 20.150 -55.559 1.00 91.94 571 GLY A C 1
ATOM 4279 O O . GLY A 1 571 ? 52.291 19.920 -56.768 1.00 91.94 571 GLY A O 1
ATOM 4280 N N . SER A 1 572 ? 52.838 21.215 -55.033 1.00 90.94 572 SER A N 1
ATOM 4281 C CA . SER A 1 572 ? 53.668 22.137 -55.810 1.00 90.94 572 SER A CA 1
ATOM 4282 C C . SER A 1 572 ? 54.714 22.830 -54.937 1.00 90.94 572 SER A C 1
ATOM 4284 O O . SER A 1 572 ? 54.662 22.757 -53.711 1.00 90.94 572 SER A O 1
ATOM 4286 N N . ALA A 1 573 ? 55.629 23.580 -55.557 1.00 86.31 573 ALA A N 1
ATOM 4287 C CA . ALA A 1 573 ? 56.640 24.361 -54.839 1.00 86.31 573 ALA A CA 1
ATOM 4288 C C . ALA A 1 573 ? 56.062 25.381 -53.838 1.00 86.31 573 ALA A C 1
ATOM 4290 O O . ALA A 1 573 ? 56.735 25.719 -52.869 1.00 86.31 573 ALA A O 1
ATOM 4291 N N . THR A 1 574 ? 54.829 25.858 -54.043 1.00 87.06 574 THR A N 1
ATOM 4292 C CA . THR A 1 574 ? 54.142 26.768 -53.108 1.00 87.06 574 THR A CA 1
ATOM 4293 C C . THR A 1 574 ? 53.232 26.042 -52.119 1.00 87.06 574 THR A C 1
ATOM 4295 O O . THR A 1 574 ? 52.825 26.630 -51.122 1.00 87.06 574 THR A O 1
ATOM 4298 N N . ASN A 1 575 ? 52.894 24.780 -52.389 1.00 88.69 575 ASN A N 1
ATOM 4299 C CA . ASN A 1 575 ? 52.030 23.934 -51.571 1.00 88.69 575 ASN A CA 1
ATOM 4300 C C . ASN A 1 575 ? 52.626 22.516 -51.515 1.00 88.69 575 ASN A C 1
ATOM 4302 O O . ASN A 1 575 ? 52.133 21.625 -52.214 1.00 88.69 575 ASN A O 1
ATOM 4306 N N . PRO A 1 576 ? 53.699 22.293 -50.736 1.00 89.56 576 PRO A N 1
ATOM 4307 C CA . PRO A 1 576 ? 54.301 20.974 -50.611 1.00 89.56 576 PRO A CA 1
ATOM 4308 C C . PRO A 1 576 ? 53.327 20.008 -49.927 1.00 89.56 576 PRO A C 1
ATOM 4310 O O . PRO A 1 576 ? 52.807 20.282 -48.841 1.00 89.56 576 PRO A O 1
ATOM 4313 N N . ARG A 1 577 ? 53.035 18.895 -50.601 1.00 92.19 577 ARG A N 1
ATOM 4314 C CA . ARG A 1 577 ? 52.019 17.907 -50.217 1.00 92.19 577 ARG A CA 1
ATOM 4315 C C . ARG A 1 577 ? 52.468 16.522 -50.660 1.00 92.19 577 ARG A C 1
ATOM 4317 O O . ARG A 1 577 ? 53.030 16.376 -51.743 1.00 92.19 577 ARG A O 1
ATOM 4324 N N . ARG A 1 578 ? 52.170 15.522 -49.841 1.00 92.25 578 ARG A N 1
ATOM 4325 C CA . ARG A 1 578 ? 52.439 14.097 -50.067 1.00 92.25 578 ARG A CA 1
ATOM 4326 C C . ARG A 1 578 ? 51.121 13.334 -50.160 1.00 92.25 578 ARG A C 1
ATOM 4328 O O . ARG A 1 578 ? 50.080 13.874 -49.794 1.00 92.25 578 ARG A O 1
ATOM 4335 N N . GLY A 1 579 ? 51.146 12.083 -50.607 1.00 93.00 579 GLY A N 1
ATOM 4336 C CA . GLY A 1 579 ? 50.003 11.185 -50.427 1.00 93.00 579 GLY A CA 1
ATOM 4337 C C . GLY A 1 579 ? 49.839 10.855 -48.947 1.00 93.00 579 GLY A C 1
ATOM 4338 O O . GLY A 1 579 ? 48.858 11.265 -48.333 1.00 93.00 579 GLY A O 1
ATOM 4339 N N . PHE A 1 580 ? 50.866 10.236 -48.363 1.00 94.12 580 PHE A N 1
ATOM 4340 C CA . PHE A 1 580 ? 50.978 9.993 -46.921 1.00 94.12 580 PHE A CA 1
ATOM 4341 C C . PHE A 1 580 ? 52.122 10.819 -46.319 1.00 94.12 580 PHE A C 1
ATOM 4343 O O . PHE A 1 580 ? 53.185 10.960 -46.935 1.00 94.12 580 PHE A O 1
ATOM 4350 N N . LYS A 1 581 ? 51.901 11.385 -45.131 1.00 91.44 581 LYS A N 1
ATOM 4351 C CA . LYS A 1 581 ? 52.912 12.090 -44.338 1.00 91.44 581 LYS A CA 1
ATOM 4352 C C . LYS A 1 581 ? 52.671 11.803 -42.859 1.00 91.44 581 LYS A C 1
ATOM 4354 O O . LYS A 1 581 ? 51.834 12.447 -42.238 1.00 91.44 581 LYS A O 1
ATOM 4359 N N . ASP A 1 582 ? 53.475 10.910 -42.309 1.00 89.31 582 ASP A N 1
ATOM 4360 C CA . ASP A 1 582 ? 53.400 10.479 -40.918 1.00 89.31 582 ASP A CA 1
ATOM 4361 C C . ASP A 1 582 ? 54.827 10.425 -40.352 1.00 89.31 582 ASP A C 1
ATOM 4363 O O . ASP A 1 582 ? 55.712 9.834 -40.965 1.00 89.31 582 ASP A O 1
ATOM 4367 N N . LEU A 1 583 ? 55.114 11.133 -39.260 1.00 86.94 583 LEU A N 1
ATOM 4368 C CA . LEU A 1 583 ? 56.501 11.381 -38.838 1.00 86.94 583 LEU A CA 1
ATOM 4369 C C . LEU A 1 583 ? 56.885 10.709 -37.518 1.00 86.94 583 LEU A C 1
ATOM 4371 O O . LEU A 1 583 ? 58.021 10.256 -37.394 1.00 86.94 583 LEU A O 1
ATOM 4375 N N . ASP A 1 584 ? 55.955 10.615 -36.570 1.00 82.62 584 ASP A N 1
ATOM 4376 C CA . ASP A 1 584 ? 56.279 10.446 -35.147 1.00 82.62 584 ASP A CA 1
ATOM 4377 C C . ASP A 1 584 ? 55.592 9.225 -34.493 1.00 82.62 584 ASP A C 1
ATOM 4379 O O . ASP A 1 584 ? 55.534 9.121 -33.267 1.00 82.62 584 ASP A O 1
ATOM 4383 N N . HIS A 1 585 ? 55.090 8.284 -35.300 1.00 89.75 585 HIS A N 1
ATOM 4384 C CA . HIS A 1 585 ? 54.409 7.065 -34.845 1.00 89.75 585 HIS A CA 1
ATOM 4385 C C . HIS A 1 585 ? 55.190 5.787 -35.196 1.00 89.75 585 HIS A C 1
ATOM 4387 O O . HIS A 1 585 ? 56.005 5.779 -36.117 1.00 89.75 585 HIS A O 1
ATOM 4393 N N . ASN A 1 586 ? 54.928 4.707 -34.454 1.00 91.00 586 ASN A N 1
ATOM 4394 C CA . ASN A 1 586 ? 55.578 3.402 -34.586 1.00 91.00 586 ASN A CA 1
ATOM 4395 C C . ASN A 1 586 ? 54.500 2.309 -34.649 1.00 91.00 586 ASN A C 1
ATOM 4397 O O . ASN A 1 586 ? 53.713 2.185 -33.711 1.00 91.00 586 ASN A O 1
ATOM 4401 N N . TYR A 1 587 ? 54.484 1.558 -35.745 1.00 92.56 587 TYR A N 1
ATOM 4402 C CA . TYR A 1 587 ? 53.475 0.580 -36.141 1.00 92.56 587 TYR A CA 1
ATOM 4403 C C . TYR A 1 587 ? 54.074 -0.830 -36.245 1.00 92.56 587 TYR A C 1
ATOM 4405 O O . TYR A 1 587 ? 55.294 -1.026 -36.259 1.00 92.56 587 TYR A O 1
ATOM 4413 N N . SER A 1 588 ? 53.196 -1.819 -36.345 1.00 90.00 588 SER A N 1
ATOM 4414 C CA . SER A 1 588 ? 53.503 -3.223 -36.592 1.00 90.00 588 SER A CA 1
ATOM 4415 C C . SER A 1 588 ? 52.916 -3.707 -37.923 1.00 90.00 588 SER A C 1
ATOM 4417 O O . SER A 1 588 ? 52.175 -3.001 -38.611 1.00 90.00 588 SER A O 1
ATOM 4419 N N . ASP A 1 589 ? 53.221 -4.952 -38.304 1.00 86.75 589 ASP A N 1
ATOM 4420 C CA . ASP A 1 589 ? 52.834 -5.536 -39.594 1.00 86.75 589 ASP A CA 1
ATOM 4421 C C . ASP A 1 589 ? 51.310 -5.649 -39.832 1.00 86.75 589 ASP A C 1
ATOM 4423 O O . ASP A 1 589 ? 50.882 -6.023 -40.932 1.00 86.75 589 ASP A O 1
ATOM 4427 N N . THR A 1 590 ? 50.479 -5.284 -38.849 1.00 91.19 590 THR A N 1
ATOM 4428 C CA . THR A 1 590 ? 49.036 -5.069 -38.996 1.00 91.19 590 THR A CA 1
ATOM 4429 C C . THR A 1 590 ? 48.669 -3.794 -39.753 1.00 91.19 590 THR A C 1
ATOM 4431 O O . THR A 1 590 ? 47.645 -3.812 -40.439 1.00 91.19 590 THR A O 1
ATOM 4434 N N . THR A 1 591 ? 49.496 -2.744 -39.729 1.00 96.12 591 THR A N 1
ATOM 4435 C CA . THR A 1 591 ? 49.258 -1.504 -40.486 1.00 96.12 591 THR A CA 1
ATOM 4436 C C . THR A 1 591 ? 49.592 -1.690 -41.966 1.00 96.12 591 THR A C 1
ATOM 4438 O O . THR A 1 591 ? 50.715 -2.054 -42.341 1.00 96.12 591 THR A O 1
ATOM 4441 N N . LYS A 1 592 ? 48.607 -1.451 -42.849 1.00 96.81 592 LYS A N 1
ATOM 4442 C CA . LYS A 1 592 ? 48.747 -1.726 -44.295 1.00 96.81 592 LYS A CA 1
ATOM 4443 C C . LYS A 1 592 ? 48.178 -0.625 -45.171 1.00 96.81 592 LYS A C 1
ATOM 4445 O O . LYS A 1 592 ? 47.070 -0.147 -44.952 1.00 96.81 592 LYS A O 1
ATOM 4450 N N . ILE A 1 593 ? 48.898 -0.313 -46.245 1.00 97.06 593 ILE A N 1
ATOM 4451 C CA . ILE A 1 593 ? 48.442 0.576 -47.316 1.00 97.06 593 ILE A CA 1
ATOM 4452 C C . ILE A 1 593 ? 48.381 -0.246 -48.601 1.00 97.06 593 ILE A C 1
ATOM 4454 O O . ILE A 1 593 ? 49.414 -0.673 -49.123 1.00 97.06 593 ILE A O 1
ATOM 4458 N N . ILE A 1 594 ? 47.169 -0.502 -49.095 1.00 97.62 594 ILE A N 1
ATOM 4459 C CA . ILE A 1 594 ? 46.915 -1.509 -50.129 1.00 97.62 594 ILE A CA 1
ATOM 4460 C C . ILE A 1 594 ? 46.226 -0.902 -51.355 1.00 97.62 594 ILE A C 1
ATOM 4462 O O . ILE A 1 594 ? 45.155 -0.312 -51.254 1.00 97.62 594 ILE A O 1
ATOM 4466 N N . GLY A 1 595 ? 46.778 -1.128 -52.547 1.00 96.44 595 GLY A N 1
ATOM 4467 C CA . GLY A 1 595 ? 46.050 -0.916 -53.802 1.00 96.44 595 GLY A CA 1
ATOM 4468 C C . GLY A 1 595 ? 45.727 0.542 -54.149 1.00 96.44 595 GLY A C 1
ATOM 4469 O O . GLY A 1 595 ? 44.701 0.789 -54.775 1.00 96.44 595 GLY A O 1
ATOM 4470 N N . LEU A 1 596 ? 46.568 1.500 -53.750 1.00 97.62 596 LEU A N 1
ATOM 4471 C CA . LEU A 1 596 ? 46.396 2.928 -54.051 1.00 97.62 596 LEU A CA 1
ATOM 4472 C C . LEU A 1 596 ? 47.356 3.388 -55.153 1.00 97.62 596 LEU A C 1
ATOM 4474 O O . LEU A 1 596 ? 48.515 2.972 -55.184 1.00 97.62 596 LEU A O 1
ATOM 4478 N N . HIS A 1 597 ? 46.905 4.285 -56.027 1.00 97.44 597 HIS A N 1
ATOM 4479 C CA . HIS A 1 597 ? 47.752 4.989 -56.991 1.00 97.44 597 HIS A CA 1
ATOM 4480 C C . HIS A 1 597 ? 47.944 6.442 -56.558 1.00 97.44 597 HIS A C 1
ATOM 4482 O O . HIS A 1 597 ? 46.966 7.154 -56.382 1.00 97.44 597 HIS A O 1
ATOM 4488 N N . ILE A 1 598 ? 49.181 6.897 -56.365 1.00 97.12 598 ILE A N 1
ATOM 4489 C CA . ILE A 1 598 ? 49.471 8.261 -55.885 1.00 97.12 598 ILE A CA 1
ATOM 4490 C C . ILE A 1 598 ? 50.129 9.054 -57.012 1.00 97.12 598 ILE A C 1
ATOM 4492 O O . ILE A 1 598 ? 51.091 8.566 -57.610 1.00 97.12 598 ILE A O 1
ATOM 4496 N N . ILE A 1 599 ? 49.621 10.255 -57.305 1.00 96.25 599 ILE A N 1
ATOM 4497 C CA . ILE A 1 599 ? 50.126 11.152 -58.359 1.00 96.25 599 ILE A CA 1
ATOM 4498 C C . ILE A 1 599 ? 50.254 12.605 -57.884 1.00 96.25 599 ILE A C 1
ATOM 4500 O O . ILE A 1 599 ? 49.582 13.033 -56.944 1.00 96.25 599 ILE A O 1
ATOM 4504 N N . ASN A 1 600 ? 51.079 13.377 -58.600 1.00 95.50 600 ASN A N 1
ATOM 4505 C CA . ASN A 1 600 ? 51.259 14.824 -58.424 1.00 95.50 600 ASN A CA 1
ATOM 4506 C C . ASN A 1 600 ? 51.662 15.282 -57.005 1.00 95.50 600 ASN A C 1
ATOM 4508 O O . ASN A 1 600 ? 51.325 16.393 -56.596 1.00 95.50 600 ASN A O 1
ATOM 4512 N N . ALA A 1 601 ? 52.378 14.458 -56.242 1.00 94.00 601 ALA A N 1
ATOM 4513 C CA . ALA A 1 601 ? 52.970 14.853 -54.968 1.00 94.00 601 ALA A CA 1
ATOM 4514 C C . ALA A 1 601 ? 54.207 15.757 -55.139 1.00 94.00 601 ALA A C 1
ATOM 4516 O O . ALA A 1 601 ? 54.848 15.774 -56.190 1.00 94.00 601 ALA A O 1
ATOM 4517 N N . PHE A 1 602 ? 54.561 16.522 -54.105 1.00 91.00 602 PHE A N 1
ATOM 4518 C CA . PHE A 1 602 ? 55.709 17.426 -54.141 1.00 91.00 602 PHE A CA 1
ATOM 4519 C C . PHE A 1 602 ? 56.361 17.621 -52.765 1.00 91.00 602 PHE A C 1
ATOM 4521 O O . PHE A 1 602 ? 55.755 18.209 -51.862 1.00 91.00 602 PHE A O 1
ATOM 4528 N N . ALA A 1 603 ? 57.632 17.228 -52.653 1.00 87.31 603 ALA A N 1
ATOM 4529 C CA . ALA A 1 603 ? 58.539 17.621 -51.578 1.00 87.31 603 ALA A CA 1
ATOM 4530 C C . ALA A 1 603 ? 59.434 18.802 -52.021 1.00 87.31 603 ALA A C 1
ATOM 4532 O O . ALA A 1 603 ? 59.976 18.773 -53.131 1.00 87.31 603 ALA A O 1
ATOM 4533 N N . PRO A 1 604 ? 59.609 19.845 -51.192 1.00 79.00 604 PRO A N 1
ATOM 4534 C CA . PRO A 1 604 ? 60.457 20.989 -51.504 1.00 79.00 604 PRO A CA 1
ATOM 4535 C C . PRO A 1 604 ? 61.947 20.672 -51.339 1.00 79.00 604 PRO A C 1
ATOM 4537 O O . PRO A 1 604 ? 62.342 19.790 -50.586 1.00 79.00 604 PRO A O 1
ATOM 4540 N N . LEU A 1 605 ? 62.793 21.458 -52.006 1.00 68.56 605 LEU A N 1
ATOM 4541 C CA . LEU A 1 605 ? 64.234 21.452 -51.763 1.00 68.56 605 LEU A CA 1
ATOM 4542 C C . LEU A 1 605 ? 64.527 22.161 -50.432 1.00 68.56 605 LEU A C 1
ATOM 4544 O O . LEU A 1 605 ? 64.492 23.390 -50.363 1.00 68.56 605 LEU A O 1
ATOM 4548 N N . SER A 1 606 ? 64.829 21.395 -49.388 1.00 61.38 606 SER A N 1
ATOM 4549 C CA . SER A 1 606 ? 65.239 21.897 -48.073 1.00 61.38 606 SER A CA 1
ATOM 4550 C C . SER A 1 606 ? 66.553 21.256 -47.636 1.00 61.38 606 SER A C 1
ATOM 4552 O O . SER A 1 606 ? 66.728 20.049 -47.761 1.00 61.38 606 SER A O 1
ATOM 4554 N N . GLY A 1 607 ? 67.451 22.040 -47.031 1.00 53.78 607 GLY A N 1
ATOM 4555 C CA . GLY A 1 607 ? 68.658 21.526 -46.356 1.00 53.78 607 GLY A CA 1
ATOM 4556 C C . GLY A 1 607 ? 68.375 20.790 -45.036 1.00 53.78 607 GLY A C 1
ATOM 4557 O O . GLY A 1 607 ? 69.273 20.631 -44.218 1.00 53.78 607 GLY A O 1
ATOM 4558 N N . ASP A 1 608 ? 67.122 20.397 -44.830 1.00 58.94 608 ASP A N 1
ATOM 4559 C CA . ASP A 1 608 ? 66.578 19.734 -43.656 1.00 58.94 608 ASP A CA 1
ATOM 4560 C C . ASP A 1 608 ? 65.838 18.482 -44.149 1.00 58.94 608 ASP A C 1
ATOM 4562 O O . ASP A 1 608 ? 64.885 18.582 -44.936 1.00 58.94 608 ASP A O 1
ATOM 4566 N N . VAL A 1 609 ? 66.340 17.307 -43.759 1.00 52.62 609 VAL A N 1
ATOM 4567 C CA . VAL A 1 609 ? 65.974 16.001 -44.343 1.00 52.62 609 VAL A CA 1
ATOM 4568 C C . VAL A 1 609 ? 64.507 15.636 -44.105 1.00 52.62 609 VAL A C 1
ATOM 4570 O O . VAL A 1 609 ? 63.866 15.059 -44.979 1.00 52.62 609 VAL A O 1
ATOM 4573 N N . ALA A 1 610 ? 63.922 16.094 -42.993 1.00 56.53 610 ALA A N 1
ATOM 4574 C CA . ALA A 1 610 ? 62.506 15.889 -42.674 1.00 56.53 610 ALA A CA 1
ATOM 4575 C C . ALA A 1 610 ? 61.540 16.528 -43.698 1.00 56.53 610 ALA A C 1
ATOM 4577 O O . ALA A 1 610 ? 60.361 16.169 -43.768 1.00 56.53 610 ALA A O 1
ATOM 4578 N N . ASN A 1 611 ? 62.023 17.482 -44.501 1.00 62.34 611 ASN A N 1
ATOM 4579 C CA . ASN A 1 611 ? 61.214 18.215 -45.470 1.00 62.34 611 ASN A CA 1
ATOM 4580 C C . ASN A 1 611 ? 61.502 17.826 -46.938 1.00 62.34 611 ASN A C 1
ATOM 4582 O O . ASN A 1 611 ? 60.600 17.964 -47.762 1.00 62.34 611 ASN A O 1
ATOM 4586 N N . GLY A 1 612 ? 62.674 17.268 -47.273 1.00 64.38 612 GLY A N 1
ATOM 4587 C CA . GLY A 1 612 ? 63.070 16.974 -48.665 1.00 64.38 612 GLY A CA 1
ATOM 4588 C C . GLY A 1 612 ? 62.636 15.612 -49.229 1.00 64.38 612 GLY A C 1
ATOM 4589 O O . GLY A 1 612 ? 62.482 15.460 -50.446 1.00 64.38 612 GLY A O 1
ATOM 4590 N N . ASP A 1 613 ? 62.406 14.628 -48.361 1.00 74.44 613 ASP A N 1
ATOM 4591 C CA . ASP A 1 613 ? 62.439 13.209 -48.748 1.00 74.44 613 ASP A CA 1
ATOM 4592 C C . ASP A 1 613 ? 61.036 12.600 -48.938 1.00 74.44 613 ASP A C 1
ATOM 4594 O O . ASP A 1 613 ? 60.091 13.021 -48.278 1.00 74.44 613 ASP A O 1
ATOM 4598 N N . GLY A 1 614 ? 60.871 11.622 -49.839 1.00 75.12 614 GLY A N 1
ATOM 4599 C CA . GLY A 1 614 ? 59.664 10.779 -49.969 1.00 75.12 614 GLY A CA 1
ATOM 4600 C C . GLY A 1 614 ? 58.405 11.507 -50.461 1.00 75.12 614 GLY A C 1
ATOM 4601 O O . GLY A 1 614 ? 57.457 11.714 -49.705 1.00 75.12 614 GLY A O 1
ATOM 4602 N N . GLY A 1 615 ? 58.388 11.961 -51.715 1.00 77.69 615 GLY A N 1
ATOM 4603 C CA . GLY A 1 615 ? 57.342 12.835 -52.261 1.00 77.69 615 GLY A CA 1
ATOM 4604 C C . GLY A 1 615 ? 55.950 12.211 -52.198 1.00 77.69 615 GLY A C 1
ATOM 4605 O O . GLY A 1 615 ? 55.060 12.789 -51.575 1.00 77.69 615 GLY A O 1
ATOM 4606 N N . ALA A 1 616 ? 55.762 11.010 -52.747 1.00 88.62 616 ALA A N 1
ATOM 4607 C CA . ALA A 1 616 ? 54.473 10.317 -52.691 1.00 88.62 616 ALA A CA 1
ATOM 4608 C C . ALA A 1 616 ? 54.088 9.813 -51.280 1.00 88.62 616 ALA A C 1
ATOM 4610 O O . ALA A 1 616 ? 52.916 9.877 -50.903 1.00 88.62 616 ALA A O 1
ATOM 4611 N N . MET A 1 617 ? 55.053 9.333 -50.491 1.00 91.81 617 MET A N 1
ATOM 4612 C CA . MET A 1 617 ? 54.860 8.863 -49.112 1.00 91.81 617 MET A CA 1
ATOM 4613 C C . MET A 1 617 ? 56.104 9.177 -48.271 1.00 91.81 617 MET A C 1
ATOM 4615 O O . MET A 1 617 ? 57.216 8.860 -48.697 1.00 91.81 617 MET A O 1
ATOM 4619 N N . LEU A 1 618 ? 55.914 9.733 -47.072 1.00 89.88 618 LEU A N 1
ATOM 4620 C CA . LEU A 1 618 ? 56.971 9.930 -46.076 1.00 89.88 618 LEU A CA 1
ATOM 4621 C C . LEU A 1 618 ? 56.545 9.343 -44.729 1.00 89.88 618 LEU A C 1
ATOM 4623 O O . LEU A 1 618 ? 55.510 9.740 -44.193 1.00 89.88 618 LEU A O 1
ATOM 4627 N N . PHE A 1 619 ? 57.392 8.462 -44.198 1.00 88.06 619 PHE A N 1
ATOM 4628 C CA . PHE A 1 619 ? 57.274 7.851 -42.879 1.00 88.06 619 PHE A CA 1
ATOM 4629 C C . PHE A 1 619 ? 58.553 8.116 -42.072 1.00 88.06 619 PHE A C 1
ATOM 4631 O O . PHE A 1 619 ? 59.635 7.760 -42.537 1.00 88.06 619 PHE A O 1
ATOM 4638 N N . GLY A 1 620 ? 58.451 8.778 -40.915 1.00 84.50 620 GLY A N 1
ATOM 4639 C CA . GLY A 1 620 ? 59.621 9.271 -40.167 1.00 84.50 620 GLY A CA 1
ATOM 4640 C C . GLY A 1 620 ? 60.392 8.194 -39.394 1.00 84.50 620 GLY A C 1
ATOM 4641 O O . GLY A 1 620 ? 61.611 8.103 -39.526 1.00 84.50 620 GLY A O 1
ATOM 4642 N N . ASN A 1 621 ? 59.691 7.356 -38.625 1.00 83.88 621 ASN A N 1
ATOM 4643 C CA . ASN A 1 621 ? 60.253 6.163 -37.977 1.00 83.88 621 ASN A CA 1
ATOM 4644 C C . ASN A 1 621 ? 59.155 5.103 -37.716 1.00 83.88 621 ASN A C 1
ATOM 4646 O O . ASN A 1 621 ? 58.852 4.804 -36.562 1.00 83.88 621 ASN A O 1
ATOM 4650 N N . PRO A 1 622 ? 58.527 4.559 -38.774 1.00 83.56 622 PRO A N 1
ATOM 4651 C CA . PRO A 1 622 ? 57.213 3.918 -38.696 1.00 83.56 622 PRO A CA 1
ATOM 4652 C C . PRO A 1 622 ? 57.162 2.547 -38.019 1.00 83.56 622 PRO A C 1
ATOM 4654 O O . PRO A 1 622 ? 56.082 1.976 -37.975 1.00 83.56 622 PRO A O 1
ATOM 4657 N N . GLY A 1 623 ? 58.274 1.962 -37.574 1.00 89.12 623 GLY A N 1
ATOM 4658 C CA . GLY A 1 623 ? 58.305 0.521 -37.301 1.00 89.12 623 GLY A CA 1
ATOM 4659 C C . GLY A 1 623 ? 58.049 -0.277 -38.583 1.00 89.12 623 GLY A C 1
ATOM 4660 O O . GLY A 1 623 ? 58.673 0.001 -39.611 1.00 89.12 623 GLY A O 1
ATOM 4661 N N . ASP A 1 624 ? 57.122 -1.231 -38.531 1.00 90.50 624 ASP A N 1
ATOM 4662 C CA . ASP A 1 624 ? 56.698 -2.023 -39.685 1.00 90.50 624 ASP A CA 1
ATOM 4663 C C . ASP A 1 624 ? 55.400 -1.457 -40.293 1.00 90.50 624 ASP A C 1
ATOM 4665 O O . ASP A 1 624 ? 54.376 -1.367 -39.628 1.00 90.50 624 ASP A O 1
ATOM 4669 N N . ILE A 1 625 ? 55.411 -1.123 -41.590 1.00 91.25 625 ILE A N 1
ATOM 4670 C CA . ILE A 1 625 ? 54.201 -0.825 -42.382 1.00 91.25 625 ILE A CA 1
ATOM 4671 C C . ILE A 1 625 ? 54.248 -1.640 -43.674 1.00 91.25 625 ILE A C 1
ATOM 4673 O O . ILE A 1 625 ? 55.216 -1.570 -44.435 1.00 91.25 625 ILE A O 1
ATOM 4677 N N . THR A 1 626 ? 53.169 -2.360 -43.989 1.00 94.44 626 THR A N 1
ATOM 4678 C CA . THR A 1 626 ? 53.069 -3.099 -45.258 1.00 94.44 626 THR A CA 1
ATOM 4679 C C . THR A 1 626 ? 52.453 -2.237 -46.363 1.00 94.44 626 THR A C 1
ATOM 4681 O O . THR A 1 626 ? 51.245 -2.004 -46.385 1.00 94.44 626 THR A O 1
ATOM 4684 N N . ILE A 1 627 ? 53.254 -1.831 -47.352 1.00 93.44 627 ILE A N 1
ATOM 4685 C CA . ILE A 1 627 ? 52.754 -1.216 -48.594 1.00 93.44 627 ILE A CA 1
ATOM 4686 C C . ILE A 1 627 ? 52.597 -2.314 -49.658 1.00 93.44 627 ILE A C 1
ATOM 4688 O O . ILE A 1 627 ? 53.584 -2.910 -50.087 1.00 93.44 627 ILE A O 1
ATOM 4692 N N . GLN A 1 628 ? 51.367 -2.588 -50.105 1.00 95.06 628 GLN A N 1
ATOM 4693 C CA . GLN A 1 628 ? 51.060 -3.719 -50.993 1.00 95.06 628 GLN A CA 1
ATOM 4694 C C . GLN A 1 628 ? 50.261 -3.293 -52.230 1.00 95.06 628 GLN A C 1
ATOM 4696 O O . GLN A 1 628 ? 49.230 -2.638 -52.129 1.00 95.06 628 GLN A O 1
ATOM 4701 N N . ASN A 1 629 ? 50.684 -3.721 -53.424 1.00 94.38 629 ASN A N 1
ATOM 4702 C CA . ASN A 1 629 ? 49.977 -3.468 -54.691 1.00 94.38 629 ASN A CA 1
ATOM 4703 C C . ASN A 1 629 ? 49.677 -1.978 -54.982 1.00 94.38 629 ASN A C 1
ATOM 4705 O O . ASN A 1 629 ? 48.786 -1.673 -55.771 1.00 94.38 629 ASN A O 1
ATOM 4709 N N . CYS A 1 630 ? 50.401 -1.045 -54.362 1.00 95.56 630 CYS A N 1
ATOM 4710 C CA . CYS A 1 630 ? 50.292 0.385 -54.643 1.00 95.56 630 CYS A CA 1
ATOM 4711 C C . CYS A 1 630 ? 51.105 0.767 -55.889 1.00 95.56 630 CYS A C 1
ATOM 4713 O O . CYS A 1 630 ? 52.110 0.133 -56.213 1.00 95.56 630 CYS A O 1
ATOM 4715 N N . ARG A 1 631 ? 50.693 1.836 -56.578 1.00 95.00 631 ARG A N 1
ATOM 4716 C CA . ARG A 1 631 ? 51.407 2.422 -57.720 1.00 95.00 631 ARG A CA 1
ATOM 4717 C C . ARG A 1 631 ? 51.839 3.844 -57.373 1.00 95.00 631 ARG A C 1
ATOM 4719 O O . ARG A 1 631 ? 50.999 4.711 -57.154 1.00 95.00 631 ARG A O 1
ATOM 4726 N N . ILE A 1 632 ? 53.141 4.108 -57.386 1.00 93.44 632 ILE A N 1
ATOM 4727 C CA . ILE A 1 632 ? 53.648 5.484 -57.383 1.00 93.44 632 ILE A CA 1
ATOM 4728 C C . ILE A 1 632 ? 53.678 5.945 -58.841 1.00 93.44 632 ILE A C 1
ATOM 4730 O O . ILE A 1 632 ? 54.387 5.371 -59.665 1.00 93.44 632 ILE A O 1
ATOM 4734 N N . GLY A 1 633 ? 52.793 6.879 -59.179 1.00 89.50 633 GLY A N 1
ATOM 4735 C CA . GLY A 1 633 ? 52.510 7.288 -60.551 1.00 89.50 633 GLY A CA 1
ATOM 4736 C C . GLY A 1 633 ? 53.290 8.523 -61.019 1.00 89.50 633 GLY A C 1
ATOM 4737 O O . GLY A 1 633 ? 54.273 8.927 -60.394 1.00 89.50 633 GLY A O 1
ATOM 4738 N N . PRO A 1 634 ? 52.879 9.132 -62.146 1.00 91.50 634 PRO A N 1
ATOM 4739 C CA . PRO A 1 634 ? 53.539 10.310 -62.698 1.00 91.50 634 PRO A CA 1
ATOM 4740 C C . PRO A 1 634 ? 53.308 11.579 -61.861 1.00 91.50 634 PRO A C 1
ATOM 4742 O O . PRO A 1 634 ? 52.395 11.676 -61.042 1.00 91.50 634 PRO A O 1
ATOM 4745 N N . GLY A 1 635 ? 54.138 12.593 -62.113 1.00 89.25 635 GLY A N 1
ATOM 4746 C CA . GLY A 1 635 ? 53.980 13.945 -61.564 1.00 89.25 635 GLY A CA 1
ATOM 4747 C C . GLY A 1 635 ? 54.487 14.137 -60.133 1.00 89.25 635 GLY A C 1
ATOM 4748 O O . GLY A 1 635 ? 54.755 15.278 -59.761 1.00 89.25 635 GLY A O 1
ATOM 4749 N N . ASN A 1 636 ? 54.672 13.052 -59.378 1.00 91.94 636 ASN A N 1
ATOM 4750 C CA . ASN A 1 636 ? 55.287 13.070 -58.054 1.00 91.94 636 ASN A CA 1
ATOM 4751 C C . ASN A 1 636 ? 56.764 13.536 -58.125 1.00 91.94 636 ASN A C 1
ATOM 4753 O O . ASN A 1 636 ? 57.472 13.219 -59.090 1.00 91.94 636 ASN A O 1
ATOM 4757 N N . LYS A 1 637 ? 57.218 14.343 -57.156 1.00 89.56 637 LYS A N 1
ATOM 4758 C CA . LYS A 1 637 ? 58.576 14.919 -57.089 1.00 89.56 637 LYS A CA 1
ATOM 4759 C C . LYS A 1 637 ? 59.101 14.983 -55.654 1.00 89.56 637 LYS A C 1
ATOM 4761 O O . LYS A 1 637 ? 58.421 15.507 -54.772 1.00 89.56 637 LYS A O 1
ATOM 4766 N N . ALA A 1 638 ? 60.363 14.600 -55.461 1.00 87.12 638 ALA A N 1
ATOM 4767 C CA . ALA A 1 638 ? 61.093 14.746 -54.201 1.00 87.12 638 ALA A CA 1
ATOM 4768 C C . ALA A 1 638 ? 62.573 15.097 -54.421 1.00 87.12 638 ALA A C 1
ATOM 4770 O O . ALA A 1 638 ? 63.075 14.978 -55.541 1.00 87.12 638 ALA A O 1
ATOM 4771 N N . TYR A 1 639 ? 63.273 15.503 -53.356 1.00 80.12 639 TYR A N 1
ATOM 4772 C CA . TYR A 1 639 ? 64.735 15.642 -53.370 1.00 80.12 639 TYR A CA 1
ATOM 4773 C C . TYR A 1 639 ? 65.436 14.279 -53.248 1.00 80.12 639 TYR A C 1
ATOM 4775 O O . TYR A 1 639 ? 66.431 14.032 -53.927 1.00 80.12 639 TYR A O 1
ATOM 4783 N N . SER A 1 640 ? 64.881 13.387 -52.424 1.00 76.38 640 SER A N 1
ATOM 4784 C CA . SER A 1 640 ? 65.345 12.012 -52.211 1.00 76.38 640 SER A CA 1
ATOM 4785 C C . SER A 1 640 ? 64.160 11.061 -51.983 1.00 76.38 640 SER A C 1
ATOM 4787 O O . SER A 1 640 ? 63.051 11.496 -51.668 1.00 76.38 640 SER A O 1
ATOM 4789 N N . GLY A 1 641 ? 64.389 9.753 -52.118 1.00 74.00 641 GLY A N 1
ATOM 4790 C CA . GLY A 1 641 ? 63.374 8.710 -51.933 1.00 74.00 641 GLY A CA 1
ATOM 4791 C C . GLY A 1 641 ? 62.425 8.531 -53.125 1.00 74.00 641 GLY A C 1
ATOM 4792 O O . GLY A 1 641 ? 62.718 8.950 -54.245 1.00 74.00 641 GLY A O 1
ATOM 4793 N N . ALA A 1 642 ? 61.287 7.869 -52.889 1.00 65.12 642 ALA A N 1
ATOM 4794 C CA . ALA A 1 642 ? 60.239 7.725 -53.897 1.00 65.12 642 ALA A CA 1
ATOM 4795 C C . ALA A 1 642 ? 59.657 9.108 -54.223 1.00 65.12 642 ALA A C 1
ATOM 4797 O O . ALA A 1 642 ? 59.004 9.717 -53.371 1.00 65.12 642 ALA A O 1
ATOM 4798 N N . GLY A 1 643 ? 59.959 9.590 -55.434 1.00 55.03 643 GLY A N 1
ATOM 4799 C CA . GLY A 1 643 ? 59.468 10.856 -55.982 1.00 55.03 643 GLY A CA 1
ATOM 4800 C C . GLY A 1 643 ? 57.966 10.965 -55.848 1.00 55.03 643 GLY A C 1
ATOM 4801 O O . GLY A 1 643 ? 57.281 9.985 -56.209 1.00 55.03 643 GLY A O 1
#

Sequence (643 aa):
MKPIQPFITAFMILVLGLITRLSAQIGGVPMTWLSATPGNNSVRLAWDPVNDPGLSKYIILRGRHDWNMAKIDSIPNPTASDTVYTDTGVQNDSLYYYTLWVEINGMVTGNSDTVAVKPTDKLIAELLPNAASTSSGGTDGGYPLNTFYEDFKYQGLYTHSDLSNAGLNPGANIVALEIYPSQSPGMDLDSFRVATAFTNLSNISDWVTTTVGYGPAARPATDFPMGQWVRVPINPIIWDGSSNLVVEFSNDNSGWANGGGVYLRDVGNNRCLRGWSDSQAGHYPFNTSMTVAADRYVPWLRVVYTEPAVLPPTNLTATGSYGQVTLNWTASITADVVHYIIYRDGGSGTLAAIDTVANTVTSYTDATVTNGVTYSYAVAAQKSTGEVSSLSSSVSATPQVAPPTHLTATAASHQVTLSWTAPAGSGAARILIYRGTSAATLAIHDSTADATVTSYTDSGLPNGITYFYALRTRAADGTRSDWTATVQATPNYTGPVWWVATNGSNSNDGSETGPFLTIQHAIDMANDGDTVKIKPGTYSGFGNYNLDLKGTELVVMGVGGPDSVTIDVQGSATNPRRGFKDLDHNYSDTTKIIGLHIINAFAPLSGDVANGDGGAMLFGNPGDITIQNCRIGPGNKAYSGAG

Secondary structure (DSSP, 8-state):
------------------------SS----B--EEEEE-SS-EEEEE-----TTEEEEEEEEEEETTEEEEEEEEES--TT--EEEE-S--TT--EEEEEEEEETTEEEEEBPPEEE---SSEEEESSTTSPEEE--GGG--TTT--SSSEEEEEEEE-HHHHHHTTPPTT-EEEEEEE-EEE--SS-EEEEEEEEEEE--SS-SSPPP-EEEEEEEEE-GGGS-TTS-EEEEEEEEE--SSSEEEEEEEEE-SS-----EEEEEE--TTSEEEEEE-TTS-SSSPSS--EEEEESEEE-EEEEEEPPPPPPPEEEEEEEETTEEEEEEEPP-STTEEEEEEEEE-SSS--EEEEEEETT--EEEE-SPPTT--EEEEEEEEETTS-BPPPPPPEEE---PPPPEEEEEEEETTEEEEEEEPPPSS-EEEEEEEEESSTTS-EEEEE-SSTT--EEEEESPPTT--EEEEEEEEETTS-BPPPPPPEEE------SEEEE-TT--TTS-SSSSS-BS-HHHHHHT--TT-EEEEPSEEEESTTSSSB--TT---EEEETT-TTTEEEE---BTTB-B-SEEE-S--B-TT-EEES-EEES-B----SSHHHHB-SSEEESS-BS-EEES-EE-TT-B-SBS--

Foldseek 3Di:
DDDDDDDDDDDDDDDDDPPDDPDPDDDADAAAFWDWFAAALKIKIFGQFDPDPQWFKKWKWKDLDPVDTDTPDMDGPDDRPPGMDMDNNGHAQRKMKMKIFTDGNNRGDHIHDIDIDGHHLKHKFWFPPPFDKDKDKFQPAQPPQDYQAFWKKKKFKGFLCRCVVSPDDQFWKFWKKWFAKQWQWQFKFQQKWKWKDWAPDPFAPDDDDTHTFDTRDTGGSVLHDHGDIRIDTGNIDGHRSGTMMMMMIITQGQDGIGIHITMWGFQAWRRMKIWHDHNVQDDPVRNDGTDMDTDRIHTRMMTITGHHAFAFWAPWDWEAAAQKIKIFTHATPDPQFFKKFKWKDQQPPDTDTDDIDGSVDGMDMDNNDDAPGKMKMWMWTAHPSRHIHDTYPIDIDGHHFFWWEDWDWDAEAQKIKIFTHFTDDDFFFKKFKWKDLDPVDTDGDDIDRGRRDGMDMDGRHAAPGKMKIKMWTAGPVRTIHDIYPIDIDGHAYQFLEFEEECPADLPFRRDPVHHHDAQQSSLVSHAAPGEYEYEFDEREDPRQWQRENPQHQYHYEYDVAAVGAEYEQQADQVRAIARYHYAPYEYDASAEYTRHEYAQFDFYDDPDDSGFEDRHYDYHHHHDYYYYRYHDDYNTDGPYYRD

Radius of gyration: 53.2 Å; chains: 1; bounding box: 133×75×140 Å

pLDDT: mean 87.81, std 14.91, range [24.31, 98.75]